Protein AF-A0A379AI68-F1 (afdb_monomer_lite)

Organism: Enterobacter agglomerans (NCBI:txid549)

Radius of gyration: 32.43 Å; chains: 1; bounding box: 63×78×102 Å

Structure (mmCIF, N/CA/C/O backbone):
data_AF-A0A379AI68-F1
#
_entry.id   AF-A0A379AI68-F1
#
loop_
_atom_site.group_PDB
_atom_site.id
_atom_site.type_symbol
_atom_site.label_atom_id
_atom_site.label_alt_id
_atom_site.label_comp_id
_atom_site.label_asym_id
_atom_site.label_entity_id
_atom_site.label_seq_id
_atom_site.pdbx_PDB_ins_code
_atom_site.Cartn_x
_atom_site.Cartn_y
_atom_site.Cartn_z
_atom_site.occupancy
_atom_site.B_iso_or_equiv
_atom_site.auth_seq_id
_atom_site.auth_comp_id
_atom_site.auth_asym_id
_atom_site.auth_atom_id
_atom_site.pdbx_PDB_model_num
ATOM 1 N N . MET A 1 1 ? -6.886 29.442 25.773 1.00 37.94 1 MET A N 1
ATOM 2 C CA . MET A 1 1 ? -5.699 30.270 26.036 1.00 37.94 1 MET A CA 1
ATOM 3 C C . MET A 1 1 ? -6.072 31.645 25.545 1.00 37.94 1 MET A C 1
ATOM 5 O O . MET A 1 1 ? -6.029 31.872 24.346 1.00 37.94 1 MET A O 1
ATOM 9 N N . ASP A 1 2 ? -6.575 32.481 26.448 1.00 44.62 2 ASP A N 1
ATOM 10 C CA . ASP A 1 2 ? -6.743 33.902 26.163 1.00 44.62 2 ASP A CA 1
ATOM 11 C C . ASP A 1 2 ? -5.379 34.533 26.400 1.00 44.62 2 ASP A C 1
ATOM 13 O O . ASP A 1 2 ? -4.976 34.723 27.548 1.00 44.62 2 ASP A O 1
ATOM 17 N N . SER A 1 3 ? -4.629 34.774 25.330 1.00 44.06 3 SER A N 1
ATOM 18 C CA . SER A 1 3 ? -3.432 35.597 25.413 1.00 44.06 3 SER A CA 1
ATOM 19 C C . SER A 1 3 ? -3.499 36.717 24.379 1.00 44.06 3 SER A C 1
ATOM 21 O O . SER A 1 3 ? -3.687 36.503 23.184 1.00 44.06 3 SER A O 1
ATOM 23 N N . SER A 1 4 ? -3.452 37.927 24.932 1.00 51.22 4 SER A N 1
ATOM 24 C CA . SER A 1 4 ? -3.144 39.232 24.340 1.00 51.22 4 SER A CA 1
ATOM 25 C C . SER A 1 4 ? -2.823 39.291 22.838 1.00 51.22 4 SER A C 1
ATOM 27 O O . SER A 1 4 ? -1.872 38.664 22.376 1.00 51.22 4 SER A O 1
ATOM 29 N N . ASP A 1 5 ? -3.587 40.134 22.131 1.00 56.75 5 ASP A N 1
ATOM 30 C CA . ASP A 1 5 ? -3.327 40.932 20.910 1.00 56.75 5 ASP A CA 1
ATOM 31 C C . ASP A 1 5 ? -2.208 40.563 19.903 1.00 56.75 5 ASP A C 1
ATOM 33 O O . ASP A 1 5 ? -1.683 41.422 19.200 1.00 56.75 5 ASP A O 1
ATOM 37 N N . GLY A 1 6 ? -1.882 39.281 19.728 1.00 58.28 6 GLY A N 1
ATOM 38 C CA . GLY A 1 6 ? -1.029 38.846 18.613 1.00 58.28 6 GLY A CA 1
ATOM 39 C C . GLY A 1 6 ? -0.449 37.436 18.700 1.00 58.28 6 GLY A C 1
ATOM 40 O O . GLY A 1 6 ? -0.041 36.888 17.671 1.00 58.28 6 GLY A O 1
ATOM 41 N N . GLU A 1 7 ? -0.440 36.805 19.880 1.00 68.56 7 GLU A N 1
ATOM 42 C CA . GLU A 1 7 ? 0.118 35.451 20.041 1.00 68.56 7 GLU A CA 1
ATOM 43 C C . GLU A 1 7 ? -0.659 34.397 19.237 1.00 68.56 7 GLU A C 1
ATOM 45 O O . GLU A 1 7 ? -0.054 33.547 18.582 1.00 68.56 7 GLU A O 1
ATOM 50 N N . GLY A 1 8 ? -1.993 34.494 19.199 1.00 69.31 8 GLY A N 1
ATOM 51 C CA . GLY A 1 8 ? -2.845 33.568 18.444 1.00 69.31 8 GLY A CA 1
ATOM 52 C C . GLY A 1 8 ? -2.594 33.604 16.933 1.00 69.31 8 GLY A C 1
ATOM 53 O O . GLY A 1 8 ? -2.521 32.559 16.284 1.00 69.31 8 GLY A O 1
ATOM 54 N N . ALA A 1 9 ? -2.392 34.796 16.364 1.00 77.75 9 ALA A N 1
ATOM 55 C CA . ALA A 1 9 ? -2.080 34.953 14.944 1.00 77.75 9 ALA A CA 1
ATOM 56 C C . ALA A 1 9 ? -0.656 34.479 14.612 1.00 77.75 9 ALA A C 1
ATOM 58 O O . ALA A 1 9 ? -0.431 33.889 13.556 1.00 77.75 9 ALA A O 1
ATOM 59 N N . ALA A 1 10 ? 0.320 34.705 15.497 1.00 79.50 10 ALA A N 1
ATOM 60 C CA . ALA A 1 10 ? 1.683 34.203 15.314 1.00 79.50 10 ALA A CA 1
ATOM 61 C C . ALA A 1 10 ? 1.741 32.666 15.362 1.00 79.50 10 ALA A C 1
ATOM 63 O O . ALA A 1 10 ? 2.333 32.049 14.475 1.00 79.50 10 ALA A O 1
ATOM 64 N N . ALA A 1 11 ? 1.067 32.048 16.335 1.00 78.56 11 ALA A N 1
ATOM 65 C CA . ALA A 1 11 ? 0.983 30.595 16.456 1.00 78.56 11 ALA A CA 1
ATOM 66 C C . ALA A 1 11 ? 0.284 29.956 15.246 1.00 78.56 11 ALA A C 1
ATOM 68 O O . ALA A 1 11 ? 0.761 28.955 14.712 1.00 78.56 11 ALA A O 1
ATOM 69 N N . LEU A 1 12 ? -0.810 30.558 14.760 1.00 79.00 12 LEU A N 1
ATOM 70 C CA . LEU A 1 12 ? -1.509 30.067 13.571 1.00 79.00 12 LEU A CA 1
ATOM 71 C C . LEU A 1 12 ? -0.636 30.167 12.312 1.00 79.00 12 LEU A C 1
ATOM 73 O O . LEU A 1 12 ? -0.599 29.224 11.525 1.00 79.00 12 LEU A O 1
ATOM 77 N N . ARG A 1 13 ? 0.114 31.263 12.139 1.00 85.81 13 ARG A N 1
ATOM 78 C CA . ARG A 1 13 ? 1.058 31.421 11.020 1.00 85.81 13 ARG A CA 1
ATOM 79 C C . ARG A 1 13 ? 2.181 30.393 11.054 1.00 85.81 13 ARG A C 1
ATOM 81 O O . ARG A 1 13 ? 2.470 29.789 10.026 1.00 85.81 13 ARG A O 1
ATOM 88 N N . GLN A 1 14 ? 2.768 30.155 12.228 1.00 81.12 14 GLN A N 1
ATOM 89 C CA . GLN A 1 14 ? 3.784 29.115 12.414 1.00 81.12 14 GLN A CA 1
ATOM 90 C C . GLN A 1 14 ? 3.236 27.721 12.119 1.00 81.12 14 GLN A C 1
ATOM 92 O O . GLN A 1 14 ? 3.917 26.911 11.506 1.00 81.12 14 GLN A O 1
ATOM 97 N N . LEU A 1 15 ? 2.002 27.431 12.528 1.00 78.69 15 LEU A N 1
ATOM 98 C CA . LEU A 1 15 ? 1.385 26.148 12.225 1.00 78.69 15 LEU A CA 1
ATOM 99 C C . LEU A 1 15 ? 1.163 26.002 10.718 1.00 78.69 15 LEU A C 1
ATOM 101 O O . LEU A 1 15 ? 1.578 25.004 10.143 1.00 78.69 15 LEU A O 1
ATOM 105 N N . LEU A 1 16 ? 0.561 26.996 10.060 1.00 77.75 16 LEU A N 1
ATOM 106 C CA . LEU A 1 16 ? 0.291 26.952 8.620 1.00 77.75 16 LEU A CA 1
ATOM 107 C C . LEU A 1 16 ? 1.574 26.872 7.781 1.00 77.75 16 LEU A C 1
ATOM 109 O O . LEU A 1 16 ? 1.587 26.185 6.760 1.00 77.75 16 LEU A O 1
ATOM 113 N N . SER A 1 17 ? 2.662 27.504 8.223 1.00 78.00 17 SER A N 1
ATOM 114 C CA . SER A 1 17 ? 3.952 27.465 7.529 1.00 78.00 17 SER A CA 1
ATOM 115 C C . SER A 1 17 ? 4.622 26.084 7.557 1.00 78.00 17 SER A C 1
ATOM 117 O O . SER A 1 17 ? 5.406 25.783 6.662 1.00 78.00 17 SER A O 1
ATOM 119 N N . LEU A 1 18 ? 4.265 25.211 8.510 1.00 76.19 18 LEU A N 1
ATOM 120 C CA . LEU A 1 18 ? 4.707 23.808 8.529 1.00 76.19 18 LEU A CA 1
ATOM 121 C C . LEU A 1 18 ? 4.035 22.952 7.445 1.00 76.19 18 LEU A C 1
ATOM 123 O O . LEU A 1 18 ? 4.587 21.926 7.050 1.00 76.19 18 LEU A O 1
ATOM 127 N N . TYR A 1 19 ? 2.845 23.348 6.984 1.00 61.91 19 TYR A N 1
ATOM 128 C CA . TYR A 1 19 ? 2.036 22.578 6.029 1.00 61.91 19 TYR A CA 1
ATOM 129 C C . TYR A 1 19 ? 1.996 23.192 4.628 1.00 61.91 19 TYR A C 1
ATOM 131 O O . TYR A 1 19 ? 1.579 22.528 3.678 1.00 61.91 19 TYR A O 1
ATOM 139 N N . ALA A 1 20 ? 2.416 24.445 4.484 1.00 68.38 20 ALA A N 1
ATOM 140 C CA . ALA A 1 20 ? 2.451 25.144 3.212 1.00 68.38 20 ALA A CA 1
ATOM 141 C C . ALA A 1 20 ? 3.822 25.025 2.533 1.00 68.38 20 ALA A C 1
ATOM 143 O O . ALA A 1 20 ? 4.868 25.121 3.171 1.00 68.38 20 ALA A O 1
ATOM 144 N N . ASN A 1 21 ? 3.824 24.882 1.205 1.00 66.94 21 ASN A N 1
ATOM 145 C CA . ASN A 1 21 ? 5.042 25.008 0.411 1.00 66.94 21 ASN A CA 1
ATOM 146 C C . ASN A 1 21 ? 5.442 26.490 0.323 1.00 66.94 21 ASN A C 1
ATOM 148 O O . ASN A 1 21 ? 5.037 27.198 -0.596 1.00 66.94 21 ASN A O 1
ATOM 152 N N . LEU A 1 22 ? 6.227 26.970 1.290 1.00 63.22 22 LEU A N 1
ATOM 153 C CA . LEU A 1 22 ? 6.641 28.379 1.396 1.00 63.22 22 LEU A CA 1
ATOM 154 C C . LEU A 1 22 ? 7.465 28.890 0.196 1.00 63.22 22 LEU A C 1
ATOM 156 O O . LEU A 1 22 ? 7.706 30.091 0.096 1.00 63.22 22 LEU A O 1
ATOM 160 N N . ALA A 1 23 ? 7.879 28.011 -0.726 1.00 54.78 23 ALA A N 1
ATOM 161 C CA . ALA A 1 23 ? 8.477 28.402 -2.003 1.00 54.78 23 ALA A CA 1
ATOM 162 C C . ALA A 1 23 ? 7.474 29.113 -2.939 1.00 54.78 23 ALA A C 1
ATOM 164 O O . ALA A 1 23 ? 7.878 29.823 -3.861 1.00 54.78 23 ALA A O 1
ATOM 165 N N . GLU A 1 24 ? 6.168 28.959 -2.702 1.00 71.69 24 GLU A N 1
ATOM 166 C CA . GLU A 1 24 ? 5.115 29.660 -3.431 1.00 71.69 24 GLU A CA 1
ATOM 167 C C . GLU A 1 24 ? 4.831 31.031 -2.798 1.00 71.69 24 GLU A C 1
ATOM 169 O O . GLU A 1 24 ? 4.115 31.165 -1.803 1.00 71.69 24 GLU A O 1
ATOM 174 N N . ALA A 1 25 ? 5.353 32.085 -3.432 1.00 73.50 25 ALA A N 1
ATOM 175 C CA . ALA A 1 25 ? 5.182 33.474 -2.999 1.00 73.50 25 ALA A CA 1
ATOM 176 C C . ALA A 1 25 ? 3.720 33.940 -2.762 1.00 73.50 25 ALA A C 1
ATOM 178 O O . ALA A 1 25 ? 3.530 34.855 -1.956 1.00 73.50 25 ALA A O 1
ATOM 179 N N . PRO A 1 26 ? 2.675 33.406 -3.434 1.00 74.94 26 PRO A N 1
ATOM 180 C CA . PRO A 1 26 ? 1.284 33.738 -3.110 1.00 74.94 26 PRO A CA 1
ATOM 181 C C . PRO A 1 26 ? 0.824 33.161 -1.765 1.00 74.94 26 PRO A C 1
ATOM 183 O O . PRO A 1 26 ? 0.124 33.835 -1.017 1.00 74.94 26 PRO A O 1
ATOM 186 N N . VAL A 1 27 ? 1.243 31.938 -1.435 1.00 73.06 27 VAL A N 1
ATOM 187 C CA . VAL A 1 27 ? 0.816 31.227 -0.220 1.00 73.06 27 VAL A CA 1
ATOM 188 C C . VAL A 1 27 ? 1.499 31.812 1.013 1.00 73.06 27 VAL A C 1
ATOM 190 O O . VAL A 1 27 ? 0.846 32.041 2.028 1.00 73.06 27 VAL A O 1
ATOM 193 N N . ALA A 1 28 ? 2.791 32.139 0.905 1.00 78.94 28 ALA A N 1
ATOM 194 C CA . ALA A 1 28 ? 3.516 32.830 1.970 1.00 78.94 28 ALA A CA 1
ATOM 195 C C . ALA A 1 28 ? 2.871 34.192 2.298 1.00 78.94 28 ALA A C 1
ATOM 197 O O . ALA A 1 28 ? 2.600 34.481 3.461 1.00 78.94 28 ALA A O 1
ATOM 198 N N . ARG A 1 29 ? 2.506 34.973 1.267 1.00 80.81 29 ARG A N 1
ATOM 199 C CA . ARG A 1 29 ? 1.797 36.254 1.436 1.00 80.81 29 ARG A CA 1
ATOM 200 C C . ARG A 1 29 ? 0.441 36.104 2.130 1.00 80.81 29 ARG A C 1
ATOM 202 O O . ARG A 1 29 ? 0.118 36.922 2.981 1.00 80.81 29 ARG A O 1
ATOM 209 N N . GLN A 1 30 ? -0.330 35.062 1.816 1.00 80.19 30 GLN A N 1
ATOM 210 C CA . GLN A 1 30 ? -1.624 34.801 2.462 1.00 80.19 30 GLN A CA 1
ATOM 211 C C . GLN A 1 30 ? -1.482 34.414 3.939 1.00 80.19 30 GLN A C 1
ATOM 213 O O . GLN A 1 30 ? -2.272 34.862 4.768 1.00 80.19 30 GLN A O 1
ATOM 218 N N . ILE A 1 31 ? -0.468 33.611 4.282 1.00 82.94 31 ILE A N 1
ATOM 219 C CA . ILE A 1 31 ? -0.172 33.248 5.676 1.00 82.94 31 ILE A CA 1
ATOM 220 C C . ILE A 1 31 ? 0.240 34.500 6.458 1.00 82.94 31 ILE A C 1
ATOM 222 O O . ILE A 1 31 ? -0.304 34.761 7.530 1.00 82.94 31 ILE A O 1
ATOM 226 N N . ASP A 1 32 ? 1.127 35.323 5.899 1.00 83.25 32 ASP A N 1
ATOM 227 C CA . ASP A 1 32 ? 1.552 36.580 6.525 1.00 83.25 32 ASP A CA 1
ATOM 228 C C . ASP A 1 32 ? 0.419 37.614 6.640 1.00 83.25 32 ASP A C 1
ATOM 230 O O . ASP A 1 32 ? 0.460 38.479 7.516 1.00 83.25 32 ASP A O 1
ATOM 234 N N . GLY A 1 33 ? -0.619 37.489 5.807 1.00 82.56 33 GLY A N 1
ATOM 235 C CA . GLY A 1 33 ? -1.826 38.311 5.823 1.00 82.56 33 GLY A CA 1
ATOM 236 C C . GLY A 1 33 ? -2.768 38.071 7.007 1.00 82.56 33 GLY A C 1
ATOM 237 O O . GLY A 1 33 ? -3.720 38.833 7.167 1.00 82.56 33 GLY A O 1
ATOM 238 N N . ILE A 1 34 ? -2.540 37.057 7.850 1.00 84.00 34 ILE A N 1
ATOM 239 C CA . ILE A 1 34 ? -3.348 36.818 9.058 1.00 84.00 34 ILE A CA 1
ATOM 240 C C . ILE A 1 34 ? -2.939 37.815 10.147 1.00 84.00 34 ILE A C 1
ATOM 242 O O . ILE A 1 34 ? -1.844 37.728 10.709 1.00 84.00 34 ILE A O 1
ATOM 246 N N . ARG A 1 35 ? -3.833 38.761 10.455 1.00 80.69 35 ARG A N 1
ATOM 247 C CA . ARG A 1 35 ? -3.586 39.849 11.410 1.00 80.69 35 ARG A CA 1
ATOM 248 C C . ARG A 1 35 ? -4.002 39.475 12.821 1.00 80.69 35 ARG A C 1
ATOM 250 O O . ARG A 1 35 ? -3.206 39.659 13.738 1.00 80.69 35 ARG A O 1
ATOM 257 N N . HIS A 1 36 ? -5.195 38.903 12.980 1.00 76.00 36 HIS A N 1
ATOM 258 C CA . HIS A 1 36 ? -5.707 38.512 14.291 1.00 76.00 36 HIS A CA 1
ATOM 259 C C . HIS A 1 36 ? -6.416 37.163 14.261 1.00 76.00 36 HIS A C 1
ATOM 261 O O . HIS A 1 36 ? -7.038 36.792 13.266 1.00 76.00 36 HIS A O 1
ATOM 267 N N . CYS A 1 37 ? -6.309 36.411 15.353 1.00 76.81 37 CYS A N 1
ATOM 268 C CA . CYS A 1 37 ? -6.983 35.128 15.526 1.00 76.81 37 CYS A CA 1
ATOM 269 C C . CYS A 1 37 ? -7.440 35.007 16.974 1.00 76.81 37 CYS A C 1
ATOM 271 O O . CYS A 1 37 ? -6.612 34.914 17.881 1.00 76.81 37 CYS A O 1
ATOM 273 N N . THR A 1 38 ? -8.754 34.999 17.184 1.00 68.38 38 THR A N 1
ATOM 274 C CA . THR A 1 38 ? -9.349 34.833 18.510 1.00 68.38 38 THR A CA 1
ATOM 275 C C . THR A 1 38 ? -10.188 33.567 18.553 1.00 68.38 38 THR A C 1
ATOM 277 O O . THR A 1 38 ? -10.980 33.286 17.652 1.00 68.38 38 THR A O 1
ATOM 280 N N . LEU A 1 39 ? -9.997 32.778 19.611 1.00 63.31 39 LEU A N 1
ATOM 281 C CA . LEU A 1 39 ? -10.786 31.585 19.887 1.00 63.31 39 LEU A CA 1
ATOM 282 C C . LEU A 1 39 ? -11.616 31.837 21.140 1.00 63.31 39 LEU A C 1
ATOM 284 O O . LEU A 1 39 ? -11.058 32.050 22.209 1.00 63.31 39 LEU A O 1
ATOM 288 N N . SER A 1 40 ? -12.940 31.768 21.033 1.00 59.69 40 SER A N 1
ATOM 289 C CA . SER A 1 40 ? -13.834 31.868 22.190 1.00 59.69 40 SER A CA 1
ATOM 290 C C . SER A 1 40 ? -14.703 30.623 22.311 1.00 59.69 40 SER A C 1
ATOM 292 O O . SER A 1 40 ? -15.191 30.079 21.319 1.00 59.69 40 SER A O 1
ATOM 294 N N . ALA A 1 41 ? -14.899 30.138 23.536 1.00 57.00 41 ALA A N 1
ATOM 295 C CA . ALA A 1 41 ? -15.842 29.057 23.785 1.00 57.00 41 ALA A CA 1
ATOM 296 C C . ALA A 1 41 ? -17.272 29.591 23.618 1.00 57.00 41 ALA A C 1
ATOM 298 O O . ALA A 1 41 ? -17.675 30.536 24.295 1.00 57.00 41 ALA A O 1
ATOM 299 N N . VAL A 1 42 ? -18.053 28.973 22.737 1.00 48.97 42 VAL A N 1
ATOM 300 C CA . VAL A 1 42 ? -19.445 29.344 22.485 1.00 48.97 42 VAL A CA 1
ATOM 301 C C . VAL A 1 42 ? -20.349 28.200 22.900 1.00 48.97 42 VAL A C 1
ATOM 303 O O . VAL A 1 42 ? -20.262 27.093 22.378 1.00 48.97 42 VAL A O 1
ATOM 306 N N . ASN A 1 43 ? -21.266 28.493 23.817 1.00 53.69 43 ASN A N 1
ATOM 307 C CA . ASN A 1 43 ? -22.329 27.578 24.204 1.00 53.69 43 ASN A CA 1
ATOM 308 C C . ASN A 1 43 ? -23.637 28.109 23.619 1.00 53.69 43 ASN A C 1
ATOM 310 O O . ASN A 1 43 ? -24.109 29.165 24.038 1.00 53.69 43 ASN A O 1
ATOM 314 N N . ARG A 1 44 ? -24.223 27.411 22.645 1.00 43.75 44 ARG A N 1
ATOM 315 C CA . ARG A 1 44 ? -25.472 27.840 22.004 1.00 43.75 44 ARG A CA 1
ATOM 316 C C . ARG A 1 44 ? -26.515 26.736 22.091 1.00 43.75 44 ARG A C 1
ATOM 318 O O . ARG A 1 44 ? -26.219 25.563 21.884 1.00 43.75 44 ARG A O 1
ATOM 325 N N . ARG A 1 45 ? -27.753 27.118 22.398 1.00 47.06 45 ARG A N 1
ATOM 326 C CA . ARG A 1 45 ? -28.897 26.210 22.298 1.00 47.06 45 ARG A CA 1
ATOM 327 C C . ARG A 1 45 ? -29.080 25.809 20.835 1.00 47.06 45 ARG A C 1
ATOM 329 O O . ARG A 1 45 ? -29.115 26.680 19.966 1.00 47.06 45 ARG A O 1
ATOM 336 N N . VAL A 1 46 ? -29.189 24.512 20.578 1.00 56.91 46 VAL A N 1
ATOM 337 C CA . VAL A 1 46 ? -29.383 23.991 19.221 1.00 56.91 46 VAL A CA 1
ATOM 338 C C . VAL A 1 46 ? -30.846 24.220 18.821 1.00 56.91 46 VAL A C 1
ATOM 340 O O . VAL A 1 46 ? -31.733 23.829 19.584 1.00 56.91 46 VAL A O 1
ATOM 343 N N . PRO A 1 47 ? -31.133 24.885 17.685 1.00 45.09 47 PRO A N 1
ATOM 344 C CA . PRO A 1 47 ? -32.494 25.208 17.265 1.00 45.09 47 PRO A CA 1
ATOM 345 C C . PRO A 1 47 ? -33.152 24.015 16.552 1.00 45.09 47 PRO A C 1
ATOM 347 O O . PRO A 1 47 ? -33.643 24.146 15.437 1.00 45.09 47 PRO A O 1
ATOM 350 N N . GLU A 1 48 ? -33.153 22.847 17.193 1.00 55.12 48 GLU A N 1
ATOM 351 C CA . GLU A 1 48 ? -33.875 21.663 16.722 1.00 55.12 48 GLU A CA 1
ATOM 352 C C . GLU A 1 48 ? -35.053 21.343 17.658 1.00 55.12 48 GLU A C 1
ATOM 354 O O . GLU A 1 48 ? -34.950 21.542 18.875 1.00 55.12 48 GLU A O 1
ATOM 359 N N . PRO A 1 49 ? -36.194 20.868 17.127 1.00 35.09 49 PRO A N 1
ATOM 360 C CA . PRO A 1 49 ? -37.313 20.437 17.953 1.00 35.09 49 PRO A CA 1
ATOM 361 C C . PRO A 1 49 ? -36.951 19.156 18.724 1.00 35.09 49 PRO A C 1
ATOM 363 O O . PRO A 1 49 ? -36.702 18.108 18.137 1.00 35.09 49 PRO A O 1
ATOM 366 N N . GLY A 1 50 ? -36.926 19.244 20.057 1.00 53.78 50 GLY A N 1
ATOM 367 C CA . GLY A 1 50 ? -36.532 18.155 20.953 1.00 53.78 50 GLY A CA 1
ATOM 368 C C . GLY A 1 50 ? -36.269 18.638 22.388 1.00 53.78 50 GLY A C 1
ATOM 369 O O . GLY A 1 50 ? -36.537 19.804 22.701 1.00 53.78 50 GLY A O 1
ATOM 370 N N . PRO A 1 51 ? -35.764 17.772 23.290 1.00 47.16 51 PRO A N 1
ATOM 371 C CA . PRO A 1 51 ? -35.322 18.194 24.622 1.00 47.16 51 PRO A CA 1
ATOM 372 C C . PRO A 1 51 ? -34.267 19.310 24.520 1.00 47.16 51 PRO A C 1
ATOM 374 O O . PRO A 1 51 ? -33.537 19.389 23.538 1.00 47.16 51 PRO A O 1
ATOM 377 N N . VAL A 1 52 ? -34.190 20.205 25.513 1.00 46.44 52 VAL A N 1
ATOM 378 C CA . VAL A 1 52 ? -33.282 21.368 25.457 1.00 46.44 52 VAL A CA 1
ATOM 379 C C . VAL A 1 52 ? -31.822 20.899 25.465 1.00 46.44 52 VAL A C 1
ATOM 381 O O . VAL A 1 52 ? -31.289 20.537 26.512 1.00 46.44 52 VAL A O 1
ATOM 384 N N . VAL A 1 53 ? -31.173 20.931 24.298 1.00 42.91 53 VAL A N 1
ATOM 385 C CA . VAL A 1 53 ? -29.753 20.594 24.121 1.00 42.91 53 VAL A CA 1
ATOM 386 C C . VAL A 1 53 ? -28.928 21.869 23.922 1.00 42.91 53 VAL A C 1
ATOM 388 O O . VAL A 1 53 ? -29.260 22.737 23.108 1.00 42.91 53 VAL A O 1
ATOM 391 N N . PHE A 1 54 ? -27.828 21.975 24.666 1.00 47.81 54 PHE A N 1
ATOM 392 C CA . PHE A 1 54 ? -26.823 23.023 24.505 1.00 47.81 54 PHE A CA 1
ATOM 393 C C . PHE A 1 54 ? -25.608 22.446 23.774 1.00 47.81 54 PHE A C 1
ATOM 395 O O . PHE A 1 54 ? -24.981 21.511 24.265 1.00 47.81 54 PHE A O 1
ATOM 402 N N . ALA A 1 55 ? -25.264 23.008 22.616 1.00 45.56 55 ALA A N 1
ATOM 403 C CA . ALA A 1 55 ? -24.014 22.708 21.933 1.00 45.56 55 ALA A CA 1
ATOM 404 C C . ALA A 1 55 ? -22.896 23.564 22.528 1.00 45.56 55 ALA A C 1
ATOM 406 O O . ALA A 1 55 ? -23.054 24.777 22.679 1.00 45.56 55 ALA A O 1
ATOM 407 N N . ARG A 1 56 ? -21.767 22.929 22.846 1.00 51.44 56 ARG A N 1
ATOM 408 C CA . ARG A 1 56 ? -20.506 23.613 23.134 1.00 51.44 56 ARG A CA 1
ATOM 409 C C . ARG A 1 56 ? -19.644 23.562 21.881 1.00 51.44 56 ARG A C 1
ATOM 411 O O . ARG A 1 56 ? -19.442 22.489 21.323 1.00 51.44 56 ARG A O 1
ATOM 418 N N . GLY A 1 57 ? -19.145 24.706 21.450 1.00 59.47 57 GLY A N 1
ATOM 419 C CA . GLY A 1 57 ? -18.239 24.839 20.321 1.00 59.47 57 GLY A CA 1
ATOM 420 C C . GLY A 1 57 ? -17.159 25.864 20.620 1.00 59.47 57 GLY A C 1
ATOM 421 O O . GLY A 1 57 ? -17.177 26.538 21.650 1.00 59.47 57 GLY A O 1
ATOM 422 N N . VAL A 1 58 ? -16.212 25.986 19.702 1.00 62.06 58 VAL A N 1
ATOM 423 C CA . VAL A 1 58 ? -15.205 27.042 19.730 1.00 62.06 58 VAL A CA 1
ATOM 424 C C . VAL A 1 58 ? -15.444 27.905 18.502 1.00 62.06 58 VAL A C 1
ATOM 426 O O . VAL A 1 58 ? -15.441 27.399 17.383 1.00 62.06 58 VAL A O 1
ATOM 429 N N . SER A 1 59 ? -15.709 29.191 18.712 1.00 58.41 59 SER A N 1
ATOM 430 C CA . SER A 1 59 ? -15.763 30.175 17.637 1.00 58.41 59 SER A CA 1
ATOM 431 C C . SER A 1 59 ? -14.355 30.664 17.368 1.00 58.41 59 SER A C 1
ATOM 433 O O . SER A 1 59 ? -13.678 31.109 18.294 1.00 58.41 59 SER A O 1
ATOM 435 N N . ILE A 1 60 ? -13.938 30.586 16.110 1.00 68.06 60 ILE A N 1
ATOM 436 C CA . ILE A 1 60 ? -12.660 31.109 15.640 1.00 68.06 60 ILE A CA 1
ATOM 437 C C . ILE A 1 60 ? -12.970 32.337 14.794 1.00 68.06 60 ILE A C 1
ATOM 439 O O . ILE A 1 60 ? -13.618 32.218 13.755 1.00 68.06 60 ILE A O 1
ATOM 443 N N . THR A 1 61 ? -12.520 33.502 15.240 1.00 69.25 61 THR A N 1
ATOM 444 C CA . THR A 1 61 ? -12.627 34.747 14.480 1.00 69.25 61 THR A CA 1
ATOM 445 C C . THR A 1 61 ? -11.247 35.093 13.946 1.00 69.25 61 THR A C 1
ATOM 447 O O . THR A 1 61 ? -10.294 35.216 14.716 1.00 69.25 61 THR A O 1
ATOM 450 N N . LEU A 1 62 ? -11.146 35.227 12.624 1.00 71.25 62 LEU A N 1
ATOM 451 C CA . LEU A 1 62 ? -9.916 35.584 11.925 1.00 71.25 62 LEU A CA 1
ATOM 452 C C . LEU A 1 62 ? -10.073 36.965 11.298 1.00 71.25 62 LEU A C 1
ATOM 454 O O . LEU A 1 62 ? -11.019 37.197 10.548 1.00 71.25 62 LEU A O 1
ATOM 458 N N . GLU A 1 63 ? -9.116 37.844 11.561 1.00 73.19 63 GLU A N 1
ATOM 459 C CA . GLU A 1 63 ? -8.956 39.100 10.836 1.00 73.19 63 GLU A CA 1
ATOM 460 C C . GLU A 1 63 ? -7.781 38.958 9.876 1.00 73.19 63 GLU A C 1
ATOM 462 O O . GLU A 1 63 ? -6.671 38.586 10.270 1.00 73.19 63 GLU A O 1
ATOM 467 N N . VAL A 1 64 ? -8.035 39.232 8.600 1.00 79.00 64 VAL A N 1
ATOM 468 C CA . VAL A 1 64 ? -7.062 39.074 7.520 1.00 79.00 64 VAL A CA 1
ATOM 469 C C . VAL A 1 64 ? -6.926 40.372 6.737 1.00 79.00 64 VAL A C 1
ATOM 471 O O . VAL A 1 64 ? -7.894 41.105 6.551 1.00 79.00 64 VAL A O 1
ATOM 474 N N . ASP A 1 65 ? -5.713 40.650 6.276 1.00 78.69 65 ASP A N 1
ATOM 475 C CA . ASP A 1 65 ? -5.417 41.776 5.398 1.00 78.69 65 ASP A CA 1
ATOM 476 C C . ASP A 1 65 ? -5.847 41.452 3.968 1.00 78.69 65 ASP A C 1
ATOM 478 O O . ASP A 1 65 ? -5.211 40.654 3.285 1.00 78.69 65 ASP A O 1
ATOM 482 N N . GLU A 1 66 ? -6.920 42.079 3.498 1.00 70.06 66 GLU A N 1
ATOM 483 C CA . GLU A 1 66 ? -7.506 41.811 2.184 1.00 70.06 66 GLU A CA 1
ATOM 484 C C . GLU A 1 66 ? -6.515 42.009 1.019 1.00 70.06 66 GLU A C 1
ATOM 486 O O . GLU A 1 66 ? -6.583 41.287 0.022 1.00 70.06 66 GLU A O 1
ATOM 491 N N . GLN A 1 67 ? -5.527 42.903 1.154 1.00 75.69 67 GLN A N 1
ATOM 492 C CA . GLN A 1 67 ? -4.516 43.126 0.112 1.00 75.69 67 GLN A CA 1
ATOM 493 C C . GLN A 1 67 ? -3.571 41.928 -0.047 1.00 75.69 67 GLN A C 1
ATOM 495 O O . GLN A 1 67 ? -3.156 41.604 -1.167 1.00 75.69 67 GLN A O 1
ATOM 500 N N . ALA A 1 68 ? -3.281 41.224 1.052 1.00 71.56 68 ALA A N 1
ATOM 501 C CA . ALA A 1 68 ? -2.476 40.002 1.058 1.00 71.56 68 ALA A CA 1
ATOM 502 C C . ALA A 1 68 ? -3.180 38.821 0.359 1.00 71.56 68 ALA A C 1
ATOM 504 O O . ALA A 1 68 ? -2.533 37.847 -0.027 1.00 71.56 68 ALA A O 1
ATOM 505 N N . PHE A 1 69 ? -4.493 38.943 0.144 1.00 65.50 69 PHE A N 1
ATOM 506 C CA . PHE A 1 69 ? -5.347 37.993 -0.567 1.00 65.50 69 PHE A CA 1
ATOM 507 C C . PHE A 1 69 ? -5.722 38.482 -1.982 1.00 65.50 69 PHE A C 1
ATOM 509 O O . PHE A 1 69 ? -6.568 37.891 -2.649 1.00 65.50 69 PHE A O 1
ATOM 516 N N . SER A 1 70 ? -5.077 39.531 -2.504 1.00 57.25 70 SER A N 1
ATOM 517 C CA . SER A 1 70 ? -5.325 40.000 -3.875 1.00 57.25 70 SER A CA 1
ATOM 518 C C . SER A 1 70 ? -5.091 38.880 -4.911 1.00 57.25 70 SER A C 1
ATOM 520 O O . SER A 1 70 ? -3.998 38.331 -5.040 1.00 57.25 70 SER A O 1
ATOM 522 N N . GLY A 1 71 ? -6.156 38.499 -5.631 1.00 58.81 71 GLY A N 1
ATOM 523 C CA . GLY A 1 71 ? -6.173 37.375 -6.585 1.00 58.81 71 GLY A CA 1
ATOM 524 C C . GLY A 1 71 ? -6.871 36.092 -6.097 1.00 58.81 71 GLY A C 1
ATOM 525 O O . GLY A 1 71 ? -7.157 35.224 -6.917 1.00 58.81 71 GLY A O 1
ATOM 526 N N . ALA A 1 72 ? -7.210 35.973 -4.807 1.00 57.03 72 ALA A N 1
ATOM 527 C CA . ALA A 1 72 ? -8.028 34.889 -4.253 1.00 57.03 72 ALA A CA 1
ATOM 528 C C . ALA A 1 72 ? -8.875 35.409 -3.078 1.00 57.03 72 ALA A C 1
ATOM 530 O O . ALA A 1 72 ? -8.332 35.893 -2.098 1.00 57.03 72 ALA A O 1
ATOM 531 N N . SER A 1 73 ? -10.206 35.309 -3.142 1.00 51.56 73 SER A N 1
ATOM 532 C CA . SER A 1 73 ? -11.079 35.912 -2.119 1.00 51.56 73 SER A CA 1
ATOM 533 C C . SER A 1 73 ? -10.749 35.426 -0.688 1.00 51.56 73 SER A C 1
ATOM 535 O O . SER A 1 73 ? -10.679 34.209 -0.479 1.00 51.56 73 SER A O 1
ATOM 537 N N . PRO A 1 74 ? -10.658 36.323 0.321 1.00 53.38 74 PRO A N 1
ATOM 538 C CA . PRO A 1 74 ? -10.585 35.950 1.743 1.00 53.38 74 PRO A CA 1
ATOM 539 C C . PRO A 1 74 ? -11.705 34.989 2.166 1.00 53.38 74 PRO A C 1
ATOM 541 O O . PRO A 1 74 ? -11.547 34.143 3.047 1.00 53.38 74 PRO A O 1
ATOM 544 N N . TRP A 1 75 ? -12.840 35.074 1.472 1.00 49.34 75 TRP A N 1
ATOM 545 C CA . TRP A 1 75 ? -14.008 34.235 1.684 1.00 49.34 75 TRP A CA 1
ATOM 546 C C . TRP 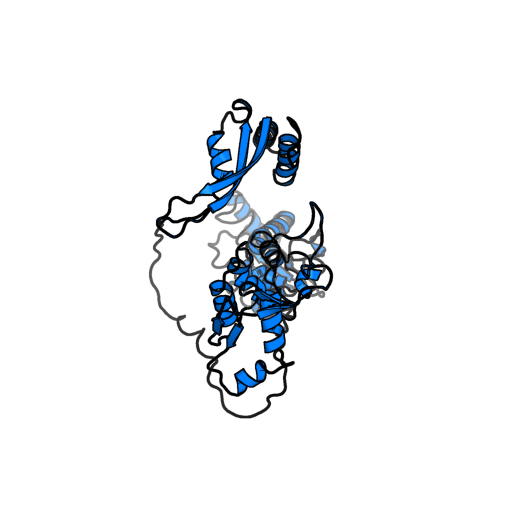A 1 75 ? -13.750 32.757 1.329 1.00 49.34 75 TRP A C 1
ATOM 548 O O . TRP A 1 75 ? -14.219 31.865 2.032 1.00 49.34 75 TRP A O 1
ATOM 558 N N . LEU A 1 76 ? -12.935 32.472 0.304 1.00 50.59 76 LEU A N 1
ATOM 559 C CA . LEU A 1 76 ? -12.533 31.108 -0.088 1.00 50.59 76 LEU A CA 1
ATOM 560 C C . LEU A 1 76 ? -11.581 30.455 0.930 1.00 50.59 76 LEU A C 1
ATOM 562 O O . LEU A 1 76 ? -11.627 29.236 1.117 1.00 50.59 76 LEU A O 1
ATOM 566 N N . PHE A 1 77 ? -10.758 31.250 1.623 1.00 48.19 77 PHE A N 1
ATOM 567 C CA . PHE A 1 77 ? -9.924 30.781 2.737 1.00 48.19 77 PHE A CA 1
ATOM 568 C C . PHE A 1 77 ? -10.793 30.362 3.934 1.00 48.19 77 PHE A C 1
ATOM 570 O O . PHE A 1 77 ? -10.633 29.259 4.461 1.00 48.19 77 PHE A O 1
ATOM 577 N N . GLY A 1 78 ? -11.797 31.178 4.282 1.00 44.91 78 GLY A N 1
ATOM 578 C CA . GLY A 1 78 ? -12.800 30.840 5.299 1.00 44.91 78 GLY A CA 1
ATOM 579 C C . GLY A 1 78 ? -13.643 29.610 4.939 1.00 44.91 78 GLY A C 1
ATOM 580 O O . GLY A 1 78 ? -13.913 28.772 5.799 1.00 44.91 78 GLY A O 1
ATOM 581 N N . GLN A 1 79 ? -13.998 29.435 3.662 1.00 42.66 79 GLN A N 1
ATOM 582 C CA . GLN A 1 79 ? -14.779 28.283 3.202 1.00 42.66 79 GLN A CA 1
ATOM 583 C C . GLN A 1 79 ? -13.991 26.963 3.275 1.00 42.66 79 GLN A C 1
ATOM 585 O O . GLN A 1 79 ? -14.551 25.942 3.663 1.00 42.66 79 GLN A O 1
ATOM 590 N N . ARG A 1 80 ? -12.683 26.968 2.971 1.00 42.59 80 ARG A N 1
ATOM 591 C CA . ARG A 1 80 ? -11.818 25.779 3.118 1.00 42.59 80 ARG A CA 1
ATOM 592 C C . ARG A 1 80 ? -11.551 25.409 4.577 1.00 42.59 80 ARG A C 1
ATOM 594 O O . ARG A 1 80 ? -11.440 24.224 4.874 1.00 42.59 80 ARG A O 1
ATOM 601 N N . ALA A 1 81 ? -11.501 26.390 5.477 1.00 42.06 81 ALA A N 1
ATOM 602 C CA . ALA A 1 81 ? -11.426 26.145 6.917 1.00 42.06 81 ALA A CA 1
ATOM 603 C C . ALA A 1 81 ? -12.770 25.659 7.510 1.00 42.06 81 ALA A C 1
ATOM 605 O O . ALA A 1 81 ? -12.775 24.888 8.466 1.00 42.06 81 ALA A O 1
ATOM 606 N N . GLY A 1 82 ? -13.907 26.070 6.929 1.00 32.97 82 GLY A N 1
ATOM 607 C CA . GLY A 1 82 ? -15.263 25.713 7.374 1.00 32.97 82 GLY A CA 1
ATOM 608 C C . GLY A 1 82 ? -15.884 24.452 6.745 1.00 32.97 82 GLY A C 1
ATOM 609 O O . GLY A 1 82 ? -16.867 23.939 7.273 1.00 32.97 82 GLY A O 1
ATOM 610 N N . ALA A 1 83 ? -15.333 23.908 5.655 1.00 32.72 83 ALA A N 1
ATOM 611 C CA . ALA A 1 83 ? -15.923 22.789 4.897 1.00 32.72 83 ALA A CA 1
ATOM 612 C C . ALA A 1 83 ? -15.773 21.384 5.536 1.00 32.72 83 ALA A C 1
ATOM 614 O O . ALA A 1 83 ? -16.073 20.377 4.897 1.00 32.72 83 ALA A O 1
ATOM 615 N N . GLY A 1 84 ? -15.343 21.284 6.798 1.00 31.67 84 GLY A N 1
ATOM 616 C CA . GLY A 1 84 ? -15.195 20.015 7.530 1.00 31.67 84 GLY A CA 1
ATOM 617 C C . GLY A 1 84 ? -16.480 19.430 8.146 1.00 31.67 84 GLY A C 1
ATOM 618 O O . GLY A 1 84 ? -16.408 18.399 8.810 1.00 31.67 84 GLY A O 1
ATOM 619 N N . LEU A 1 85 ? -17.649 20.055 7.950 1.00 28.77 85 LEU A N 1
ATOM 620 C CA . LEU A 1 85 ? -18.940 19.670 8.552 1.00 28.77 85 LEU A CA 1
ATOM 621 C C . LEU A 1 85 ? -20.045 19.437 7.472 1.00 28.77 85 LEU A C 1
ATOM 623 O O . LEU A 1 85 ? -20.902 20.286 7.287 1.00 28.77 85 LEU A O 1
ATOM 627 N N . TRP A 1 86 ? -19.940 18.304 6.740 1.00 24.55 86 TRP A N 1
ATOM 628 C CA . TRP A 1 86 ? -20.925 17.360 6.094 1.00 24.55 86 TRP A CA 1
ATOM 629 C C . TRP A 1 86 ? -22.366 17.798 5.627 1.00 24.55 86 TRP A C 1
ATOM 631 O O . TRP A 1 86 ? -22.982 18.575 6.347 1.00 24.55 86 TRP A O 1
ATOM 641 N N . PRO A 1 87 ? -23.100 17.077 4.711 1.00 40.47 87 PRO A N 1
ATOM 642 C CA . PRO A 1 87 ? -22.968 16.649 3.280 1.00 40.47 87 PRO A CA 1
ATOM 643 C C . PRO A 1 87 ? -24.227 17.125 2.441 1.00 40.47 87 PRO A C 1
ATOM 645 O O . PRO A 1 87 ? -24.841 18.103 2.857 1.00 40.47 87 PRO A O 1
ATOM 648 N N . PRO A 1 88 ? -24.803 16.430 1.412 1.00 41.97 88 PRO A N 1
ATOM 649 C CA . PRO A 1 88 ? -24.304 15.621 0.283 1.00 41.97 88 PRO A CA 1
ATOM 650 C C . PRO A 1 88 ? -24.725 16.217 -1.092 1.00 41.97 88 PRO A C 1
ATOM 652 O O . PRO A 1 88 ? -25.763 16.852 -1.206 1.00 41.97 88 PRO A O 1
ATOM 655 N N . CYS A 1 89 ? -24.002 15.936 -2.175 1.00 22.17 89 CYS A N 1
ATOM 656 C CA . CYS A 1 89 ? -24.514 15.928 -3.561 1.00 22.17 89 CYS A CA 1
ATOM 657 C C . CYS A 1 89 ? -23.474 15.152 -4.386 1.00 22.17 89 CYS A C 1
ATOM 659 O O . CYS A 1 89 ? -22.280 15.344 -4.202 1.00 22.17 89 CYS A O 1
ATOM 661 N N . GLY A 1 90 ? -23.819 14.171 -5.211 1.00 22.88 90 GLY A N 1
ATOM 662 C CA . GLY A 1 90 ? -24.885 14.226 -6.199 1.00 22.88 90 GLY A CA 1
ATOM 663 C C . GLY A 1 90 ? -24.198 14.214 -7.563 1.00 22.88 90 GLY A C 1
ATOM 664 O O . GLY A 1 90 ? -23.614 15.209 -7.966 1.00 22.88 90 GLY A O 1
ATOM 665 N N . ALA A 1 91 ? -24.197 13.030 -8.172 1.00 23.81 91 ALA A N 1
ATOM 666 C CA . ALA A 1 91 ? -23.789 12.676 -9.528 1.00 23.81 91 ALA A CA 1
ATOM 667 C C . ALA A 1 91 ? -23.467 13.820 -10.508 1.00 23.81 91 ALA A C 1
ATOM 669 O O . ALA A 1 91 ? -24.344 14.611 -10.840 1.00 23.81 91 ALA A O 1
ATOM 670 N N . GLN A 1 92 ? -22.289 13.747 -11.136 1.00 23.03 92 GLN A N 1
ATOM 671 C CA . GLN A 1 92 ? -22.167 13.999 -12.572 1.00 23.03 92 GLN A CA 1
ATOM 672 C C . GLN A 1 92 ? -21.307 12.903 -13.203 1.00 23.03 92 GLN A C 1
ATOM 674 O O . GLN A 1 92 ? -20.143 12.700 -12.868 1.00 23.03 92 GLN A O 1
ATOM 679 N N . GLN A 1 93 ? -21.974 12.135 -14.058 1.00 21.73 93 GLN A N 1
ATOM 680 C CA . GLN A 1 93 ? -21.436 11.085 -14.904 1.00 21.73 93 GLN A CA 1
ATOM 681 C C . GLN A 1 93 ? -20.630 11.713 -16.045 1.00 21.73 93 GLN A C 1
ATOM 683 O O . GLN A 1 93 ? -21.056 12.715 -16.611 1.00 21.73 93 GLN A O 1
ATOM 688 N N . PHE A 1 94 ? -19.552 11.053 -16.465 1.00 20.52 94 PHE A N 1
ATOM 689 C CA . PHE A 1 94 ? -19.095 11.125 -17.850 1.00 20.52 94 PHE A CA 1
ATOM 690 C C . PHE A 1 94 ? -19.067 9.712 -18.433 1.00 20.52 94 PHE A C 1
ATOM 692 O O . PHE A 1 94 ? -18.429 8.807 -17.898 1.00 20.52 94 PHE A O 1
ATOM 699 N N . HIS A 1 95 ? -19.847 9.533 -19.500 1.00 20.53 95 HIS A N 1
ATOM 700 C CA . HIS A 1 95 ? -19.879 8.353 -20.354 1.00 20.53 95 HIS A CA 1
ATOM 701 C C . HIS A 1 95 ? -18.638 8.308 -21.249 1.00 20.53 95 HIS A C 1
ATOM 703 O O . HIS A 1 95 ? -18.292 9.298 -21.887 1.00 20.53 95 HIS A O 1
ATOM 709 N N . GLY A 1 96 ? -18.044 7.123 -21.356 1.00 21.48 96 GLY A N 1
ATOM 710 C CA . GLY A 1 96 ? -17.127 6.743 -22.423 1.00 21.48 96 GLY A CA 1
ATOM 711 C C . GLY A 1 96 ? -17.443 5.307 -22.821 1.00 21.48 96 GLY A C 1
ATOM 712 O O . GLY A 1 96 ? -17.138 4.376 -22.082 1.00 21.48 96 GLY A O 1
ATOM 713 N N . VAL A 1 97 ? -18.140 5.156 -23.944 1.00 21.45 97 VAL A N 1
ATOM 714 C CA . VAL A 1 97 ? -18.569 3.886 -24.539 1.00 21.45 97 VAL A CA 1
ATOM 715 C C . VAL A 1 97 ? -17.375 3.242 -25.248 1.00 21.45 97 VAL A C 1
ATOM 717 O O . VAL A 1 97 ? -16.735 3.893 -26.067 1.00 21.45 97 VAL A O 1
ATOM 720 N N . HIS A 1 98 ? -17.112 1.960 -24.992 1.00 22.62 98 HIS A N 1
ATOM 721 C CA . HIS A 1 98 ? -16.418 1.080 -25.937 1.00 22.62 98 HIS A CA 1
ATOM 722 C C . HIS A 1 98 ? -17.150 -0.272 -25.995 1.00 22.62 98 HIS A C 1
ATOM 724 O O . HIS A 1 98 ? -17.745 -0.678 -24.993 1.00 22.62 98 HIS A O 1
ATOM 730 N N . PRO A 1 99 ? -17.185 -0.919 -27.174 1.00 23.78 99 PRO A N 1
ATOM 731 C CA . PRO A 1 99 ? -18.186 -1.910 -27.517 1.00 23.78 99 PRO A CA 1
ATOM 732 C C . PRO A 1 99 ? -17.880 -3.293 -26.942 1.00 23.78 99 PRO A C 1
ATOM 734 O O . PRO A 1 99 ? -16.750 -3.647 -26.612 1.00 23.78 99 PRO A O 1
ATOM 737 N N . GLU A 1 100 ? -18.970 -4.038 -26.844 1.00 22.91 100 GLU A N 1
ATOM 738 C CA . GLU A 1 100 ? -19.146 -5.390 -26.342 1.00 22.91 100 GLU A CA 1
ATOM 739 C C . GLU A 1 100 ? -18.133 -6.419 -26.859 1.00 22.91 100 GLU A C 1
ATOM 741 O O . GLU A 1 100 ? -17.894 -6.497 -28.062 1.00 22.91 100 GLU A O 1
ATOM 746 N N . GLN A 1 101 ? -17.650 -7.281 -25.949 1.00 25.83 101 GLN A N 1
ATOM 747 C CA . GLN A 1 101 ? -17.593 -8.749 -26.099 1.00 25.83 101 GLN A CA 1
ATOM 748 C C . GLN A 1 101 ? -17.084 -9.429 -24.800 1.00 25.83 101 GLN A C 1
ATOM 750 O O . GLN A 1 101 ? -16.527 -8.752 -23.937 1.00 25.83 101 GLN A O 1
ATOM 755 N N . PRO A 1 102 ? -17.401 -10.716 -24.542 1.00 27.02 102 PRO A N 1
ATOM 756 C CA . PRO A 1 102 ? -18.480 -11.068 -23.629 1.00 27.02 102 PRO A CA 1
ATOM 757 C C . PRO A 1 102 ? -18.039 -11.596 -22.255 1.00 27.02 102 PRO A C 1
ATOM 759 O O . PRO A 1 102 ? -16.902 -11.983 -21.998 1.00 27.02 102 PRO A O 1
ATOM 762 N N . ALA A 1 103 ? -19.038 -11.613 -21.374 1.00 31.38 103 ALA A N 1
ATOM 763 C CA . ALA A 1 103 ? -19.065 -12.125 -20.015 1.00 31.38 103 ALA A CA 1
ATOM 764 C C . ALA A 1 103 ? -18.347 -13.474 -19.810 1.00 31.38 103 ALA A C 1
ATOM 766 O O . ALA A 1 103 ? -18.853 -14.521 -20.202 1.00 31.38 103 ALA A O 1
ATOM 767 N N . ALA A 1 104 ? -17.226 -13.452 -19.083 1.00 25.84 104 ALA A N 1
ATOM 768 C CA . ALA A 1 104 ? -16.614 -14.658 -18.521 1.00 25.84 104 ALA A CA 1
ATOM 769 C C . ALA A 1 104 ? -15.787 -14.395 -17.245 1.00 25.84 104 ALA A C 1
ATOM 771 O O . ALA A 1 104 ? -14.767 -15.034 -17.046 1.00 25.84 104 ALA A O 1
ATOM 772 N N . TRP A 1 105 ? -16.183 -13.459 -16.368 1.00 25.38 105 TRP A N 1
ATOM 773 C CA . TRP A 1 105 ? -15.490 -13.259 -15.072 1.00 25.38 105 TRP A CA 1
ATOM 774 C C . TRP A 1 105 ? -16.429 -12.946 -13.894 1.00 25.38 105 TRP A C 1
ATOM 776 O O . TRP A 1 105 ? -16.038 -12.325 -12.908 1.00 25.38 105 TRP A O 1
ATOM 786 N N . ARG A 1 106 ? -17.679 -13.425 -13.950 1.00 27.30 106 ARG A N 1
ATOM 787 C CA . ARG A 1 106 ? -18.614 -13.434 -12.808 1.00 27.30 106 ARG A CA 1
ATOM 788 C C . ARG A 1 106 ? -18.767 -14.841 -12.221 1.00 27.30 106 ARG A C 1
ATOM 790 O O . ARG A 1 106 ? -19.866 -15.362 -12.128 1.00 27.30 106 ARG A O 1
ATOM 797 N N . SER A 1 107 ? -17.656 -15.441 -11.805 1.00 28.92 107 SER A N 1
ATOM 798 C CA . SER A 1 107 ? -17.643 -16.599 -10.896 1.00 28.92 107 SER A CA 1
ATOM 799 C C . SER A 1 107 ? -16.210 -16.872 -10.434 1.00 28.92 107 SER A C 1
ATOM 801 O O . SER A 1 107 ? -15.547 -17.777 -10.926 1.00 28.92 107 SER A O 1
ATOM 803 N N . GLY A 1 108 ? -15.698 -16.045 -9.520 1.00 28.03 108 GLY A N 1
ATOM 804 C CA . GLY A 1 108 ? -14.356 -16.237 -8.949 1.00 28.03 108 GLY A CA 1
ATOM 805 C C . GLY A 1 108 ? -14.195 -15.796 -7.494 1.00 28.03 108 GLY A C 1
ATOM 806 O O . GLY A 1 108 ? -13.093 -15.851 -6.968 1.00 28.03 108 GLY A O 1
ATOM 807 N N . LEU A 1 109 ? -15.275 -15.366 -6.831 1.00 28.17 109 LEU A N 1
ATOM 808 C CA . LEU A 1 109 ? -15.243 -14.894 -5.438 1.00 28.17 109 LEU A CA 1
ATOM 809 C C . LEU A 1 109 ? -16.220 -15.634 -4.508 1.00 28.17 109 LEU A C 1
ATOM 811 O O . LEU A 1 109 ? -16.435 -15.204 -3.382 1.00 28.17 109 LEU A O 1
ATOM 815 N N . LEU A 1 110 ? -16.785 -16.766 -4.947 1.00 27.67 110 LEU A N 1
ATOM 816 C CA . LEU A 1 110 ? -17.753 -17.553 -4.164 1.00 27.67 110 LEU A CA 1
ATOM 817 C C . LEU A 1 110 ? -17.572 -19.082 -4.256 1.00 27.67 110 LEU A C 1
ATOM 819 O O . LEU A 1 110 ? -18.504 -19.828 -3.983 1.00 27.67 110 LEU A O 1
ATOM 823 N N . ALA A 1 111 ? -16.375 -19.575 -4.583 1.00 26.09 111 ALA A N 1
ATOM 824 C CA . ALA A 1 111 ? -16.088 -21.013 -4.575 1.00 26.09 111 ALA A CA 1
ATOM 825 C C . ALA A 1 111 ? -14.782 -21.321 -3.829 1.00 26.09 111 ALA A C 1
ATOM 827 O O . ALA A 1 111 ? -13.758 -21.642 -4.418 1.00 26.09 111 ALA A O 1
ATOM 828 N N . ALA A 1 112 ? -14.835 -21.202 -2.505 1.00 24.98 112 ALA A N 1
ATOM 829 C CA . ALA A 1 112 ? -13.931 -21.897 -1.587 1.00 24.98 112 ALA A CA 1
ATOM 830 C C . ALA A 1 112 ? -14.681 -22.183 -0.278 1.00 24.98 112 ALA A C 1
ATOM 832 O O . ALA A 1 112 ? -14.257 -21.816 0.813 1.00 24.98 112 ALA A O 1
ATOM 833 N N . ALA A 1 113 ? -15.866 -22.775 -0.407 1.00 26.62 113 ALA A N 1
ATOM 834 C CA . ALA A 1 113 ? -16.660 -23.250 0.713 1.00 26.62 113 ALA A CA 1
ATOM 835 C C . ALA A 1 113 ? -17.445 -24.482 0.264 1.00 26.62 113 ALA A C 1
ATOM 837 O O . ALA A 1 113 ? -18.646 -24.385 0.088 1.00 26.62 113 ALA A O 1
ATOM 838 N N . HIS A 1 114 ? -16.753 -25.597 0.026 1.00 24.56 114 HIS A N 1
ATOM 839 C CA . HIS A 1 114 ? -17.207 -26.986 0.203 1.00 24.56 114 HIS A CA 1
ATOM 840 C C . HIS A 1 114 ? -15.964 -27.870 0.023 1.00 24.56 114 HIS A C 1
ATOM 842 O O . HIS A 1 114 ? -15.342 -27.858 -1.036 1.00 24.56 114 HIS A O 1
ATOM 848 N N . GLY A 1 115 ? -15.537 -28.536 1.097 1.00 23.41 115 GLY A N 1
ATOM 849 C CA . GLY A 1 115 ? -14.413 -29.475 1.067 1.00 23.41 115 GLY A CA 1
ATOM 850 C C . GLY A 1 115 ? -14.858 -30.897 0.724 1.00 23.41 115 GLY A C 1
ATOM 851 O O . GLY A 1 115 ? -16.059 -31.157 0.640 1.00 23.41 115 GLY A O 1
ATOM 852 N N . PRO A 1 116 ? -13.904 -31.837 0.668 1.00 26.41 116 PRO A N 1
ATOM 853 C CA . PRO A 1 116 ? -14.086 -33.147 1.253 1.00 26.41 116 PRO A CA 1
ATOM 854 C C . PRO A 1 116 ? -13.252 -33.274 2.539 1.00 26.41 116 PRO A C 1
ATOM 856 O O . PRO A 1 116 ? -12.072 -32.942 2.592 1.00 26.41 116 PRO A O 1
ATOM 859 N N . GLU A 1 117 ? -13.970 -33.668 3.583 1.00 25.67 117 GLU A N 1
ATOM 860 C CA . GLU A 1 117 ? -13.614 -34.550 4.697 1.00 25.67 117 GLU A CA 1
ATOM 861 C C . GLU A 1 117 ? -12.174 -34.701 5.232 1.00 25.67 117 GLU A C 1
ATOM 863 O O . GLU A 1 117 ? -11.245 -35.148 4.568 1.00 25.67 117 GLU A O 1
ATOM 868 N N . SER A 1 118 ? -12.148 -34.570 6.566 1.00 23.00 118 SER A N 1
ATOM 869 C CA . SER A 1 118 ? -11.315 -35.250 7.570 1.00 23.00 118 SER A CA 1
ATOM 870 C C . SER A 1 118 ? -9.953 -34.650 7.966 1.00 23.00 118 SER A C 1
ATOM 872 O O . SER A 1 118 ? -8.946 -34.780 7.287 1.00 23.00 118 SER A O 1
ATOM 874 N N . ALA A 1 119 ? -9.997 -34.059 9.171 1.00 25.23 119 ALA A N 1
ATOM 875 C CA . ALA A 1 119 ? -8.995 -34.055 10.243 1.00 25.23 119 ALA A CA 1
ATOM 876 C C . ALA A 1 119 ? -7.584 -33.505 9.949 1.00 25.23 119 ALA A C 1
ATOM 878 O O . ALA A 1 119 ? -6.728 -34.204 9.428 1.00 25.23 119 ALA A O 1
ATOM 879 N N . ASP A 1 120 ? -7.302 -32.284 10.419 1.00 22.41 120 ASP A N 1
ATOM 880 C CA . ASP A 1 120 ? -6.691 -32.093 11.748 1.00 22.41 120 ASP A CA 1
ATOM 881 C C . ASP A 1 120 ? -6.781 -30.605 12.158 1.00 22.41 120 ASP A C 1
ATOM 883 O O . ASP A 1 120 ? -6.397 -29.708 11.407 1.00 22.41 120 ASP A O 1
ATOM 887 N N . MET A 1 121 ? -7.373 -30.317 13.320 1.00 28.52 121 MET A N 1
ATOM 888 C CA . MET A 1 121 ? -7.717 -28.961 13.786 1.00 28.52 121 MET A CA 1
ATOM 889 C C . MET A 1 121 ? -6.888 -28.595 15.023 1.00 28.52 121 MET A C 1
ATOM 891 O O . MET A 1 121 ? -7.416 -28.372 16.110 1.00 28.52 121 MET A O 1
ATOM 895 N N . SER A 1 122 ? -5.573 -28.491 14.844 1.00 29.48 122 SER A N 1
ATOM 896 C CA . SER A 1 122 ? -4.663 -27.827 15.782 1.00 29.48 122 SER A CA 1
ATOM 897 C C . SER A 1 122 ? -3.707 -26.938 14.994 1.00 29.48 122 SER A C 1
ATOM 899 O O . SER A 1 122 ? -2.703 -27.393 14.453 1.00 29.48 122 SER A O 1
ATOM 901 N N . GLY A 1 123 ? -4.045 -25.658 14.871 1.00 26.52 123 GLY A N 1
ATOM 902 C CA . GLY A 1 123 ? -3.236 -24.716 14.111 1.00 26.52 123 GLY A CA 1
ATOM 903 C C . GLY A 1 123 ? -3.851 -23.331 14.125 1.00 26.52 123 GLY A C 1
ATOM 904 O O . GLY A 1 123 ? -4.772 -23.029 13.372 1.00 26.52 123 GLY A O 1
ATOM 905 N N . GLU A 1 124 ? -3.342 -22.504 15.025 1.00 31.55 124 GLU A N 1
ATOM 906 C CA . GLU A 1 124 ? -3.473 -21.054 15.049 1.00 31.55 124 GLU A CA 1
ATOM 907 C C . GLU A 1 124 ? -3.452 -20.482 13.615 1.00 31.55 124 GLU A C 1
ATOM 909 O O . GLU A 1 124 ? -2.433 -20.535 12.926 1.00 31.55 124 GLU A O 1
ATOM 914 N N . LYS A 1 125 ? -4.570 -19.922 13.129 1.00 31.66 125 LYS A N 1
ATOM 915 C CA . LYS A 1 125 ? -4.557 -19.118 11.896 1.00 31.66 125 LYS A CA 1
ATOM 916 C C . LYS A 1 125 ? -3.985 -17.740 12.218 1.00 31.66 125 LYS A C 1
ATOM 918 O O . LYS A 1 125 ? -4.689 -16.734 12.236 1.00 31.66 125 LYS A O 1
ATOM 923 N N . VAL A 1 126 ? -2.683 -17.714 12.475 1.00 31.98 126 VAL A N 1
ATOM 924 C CA . VAL A 1 126 ? -1.875 -16.510 12.327 1.00 31.98 126 VAL A CA 1
ATOM 925 C C . VAL A 1 126 ? -1.945 -16.145 10.847 1.00 31.98 126 VAL A C 1
ATOM 927 O O . VAL A 1 126 ? -1.553 -16.938 9.992 1.00 31.98 126 VAL A O 1
ATOM 930 N N . ILE A 1 127 ? -2.479 -14.966 10.518 1.00 33.41 127 ILE A N 1
ATOM 931 C CA . ILE A 1 127 ? -2.313 -14.403 9.175 1.00 33.41 127 ILE A CA 1
ATOM 932 C C . ILE A 1 127 ? -0.837 -14.015 9.068 1.00 33.41 127 ILE A C 1
ATOM 934 O O . ILE A 1 127 ? -0.434 -12.902 9.397 1.00 33.41 127 ILE A O 1
ATOM 938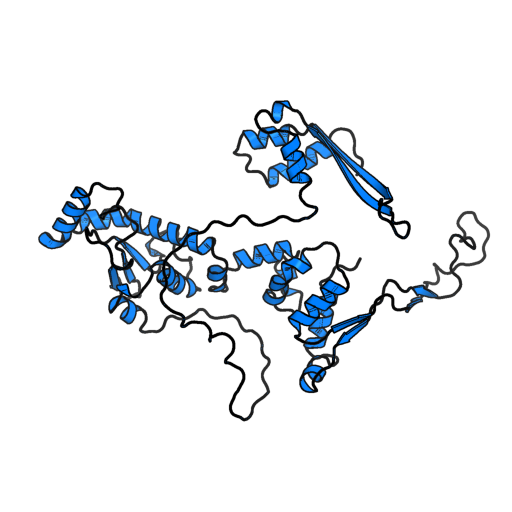 N N . SER A 1 128 ? -0.011 -14.975 8.674 1.00 27.78 128 SER A N 1
ATOM 939 C CA . SER A 1 128 ? 1.386 -14.767 8.347 1.00 27.78 128 SER A CA 1
ATOM 940 C C . SER A 1 128 ? 1.451 -14.108 6.970 1.00 27.78 128 SER A C 1
ATOM 942 O O . SER A 1 128 ? 1.308 -14.761 5.939 1.00 27.78 128 SER A O 1
ATOM 944 N N . LEU A 1 129 ? 1.680 -12.793 6.936 1.00 40.81 129 LEU A N 1
ATOM 945 C CA . LEU A 1 129 ? 2.113 -12.109 5.717 1.00 40.81 129 LEU A CA 1
ATOM 946 C C . LEU A 1 129 ? 3.643 -11.995 5.687 1.00 40.81 129 LEU A C 1
ATOM 948 O O . LEU A 1 129 ? 4.192 -10.937 5.985 1.00 40.81 129 LEU A O 1
ATOM 952 N N . PRO A 1 130 ? 4.342 -13.062 5.267 1.00 44.88 130 PRO A N 1
ATOM 953 C CA . PRO A 1 130 ? 5.580 -12.879 4.541 1.00 44.88 130 PRO A CA 1
ATOM 954 C C . PRO A 1 130 ? 5.504 -13.677 3.241 1.00 44.88 130 PRO A C 1
ATOM 956 O O . PRO A 1 130 ? 5.746 -14.883 3.216 1.00 44.88 130 PRO A O 1
ATOM 959 N N . ARG A 1 131 ? 5.194 -13.014 2.127 1.00 42.19 131 ARG A N 1
ATOM 960 C CA . ARG A 1 131 ? 5.551 -13.561 0.817 1.00 42.19 131 ARG A CA 1
ATOM 961 C C . ARG A 1 131 ? 6.264 -12.503 0.003 1.00 42.19 131 ARG A C 1
ATOM 963 O O . ARG A 1 131 ? 5.659 -11.801 -0.793 1.00 42.19 131 ARG A O 1
ATOM 970 N N . LEU A 1 132 ? 7.588 -12.491 0.155 1.00 53.34 132 LEU A N 1
ATOM 971 C CA . LEU A 1 132 ? 8.449 -12.319 -1.011 1.00 53.34 132 LEU A CA 1
ATOM 972 C C . LEU A 1 132 ? 7.927 -13.331 -2.034 1.00 53.34 132 LEU A C 1
ATOM 974 O O . LEU A 1 132 ? 8.030 -14.543 -1.817 1.00 53.34 132 LEU A O 1
ATOM 978 N N . THR A 1 133 ? 7.219 -12.858 -3.055 1.00 62.06 133 THR A N 1
ATOM 979 C CA . THR A 1 133 ? 6.561 -13.759 -4.002 1.00 62.06 133 THR A CA 1
ATOM 980 C C . THR A 1 133 ? 7.637 -14.271 -4.933 1.00 62.06 133 THR A C 1
ATOM 982 O O . THR A 1 133 ? 7.794 -13.713 -6.010 1.00 62.06 133 THR A O 1
ATOM 985 N N . ARG A 1 134 ? 8.422 -15.270 -4.502 1.00 73.06 134 ARG A N 1
ATOM 986 C CA . ARG A 1 134 ? 9.527 -15.808 -5.307 1.00 73.06 134 ARG A CA 1
ATOM 987 C C . ARG A 1 134 ? 9.037 -16.069 -6.726 1.00 73.06 134 ARG A C 1
ATOM 989 O O . ARG A 1 134 ? 8.025 -16.750 -6.912 1.00 73.06 134 ARG A O 1
ATOM 996 N N . LEU A 1 135 ? 9.724 -15.486 -7.706 1.00 85.44 135 LEU A N 1
ATOM 997 C CA . LEU A 1 135 ? 9.450 -15.795 -9.105 1.00 85.44 135 LEU A CA 1
ATOM 998 C C . LEU A 1 135 ? 9.646 -17.301 -9.314 1.00 85.44 135 LEU A C 1
ATOM 1000 O O . LEU A 1 135 ? 10.555 -17.874 -8.712 1.00 85.44 135 LEU A O 1
ATOM 1004 N N . PRO A 1 136 ? 8.818 -17.940 -10.154 1.00 87.81 136 PRO A N 1
ATOM 1005 C CA . PRO A 1 136 ? 9.105 -19.285 -10.634 1.00 87.81 136 PRO A CA 1
ATOM 1006 C C . PRO A 1 136 ? 10.520 -19.364 -11.219 1.00 87.81 136 PRO A C 1
ATOM 1008 O O . PRO A 1 136 ? 10.958 -18.415 -11.873 1.00 87.81 136 PRO A O 1
ATOM 1011 N N . ASP A 1 137 ? 11.211 -20.489 -11.039 1.00 87.00 137 ASP A N 1
ATOM 1012 C CA . ASP A 1 137 ? 12.583 -20.667 -11.546 1.00 87.00 137 ASP A CA 1
ATOM 1013 C C . ASP A 1 137 ? 12.659 -20.510 -13.079 1.00 87.00 137 ASP A C 1
ATOM 1015 O O . ASP A 1 137 ? 13.650 -20.032 -13.627 1.00 87.00 137 ASP A O 1
ATOM 1019 N N . ASP A 1 138 ? 11.568 -20.833 -13.778 1.00 91.31 138 ASP A N 1
ATOM 1020 C CA . ASP A 1 138 ? 11.421 -20.699 -15.228 1.00 91.31 138 ASP A CA 1
ATOM 1021 C C . ASP A 1 138 ? 10.854 -19.337 -15.674 1.00 91.31 138 ASP A C 1
ATOM 1023 O O . ASP A 1 138 ? 10.552 -19.139 -16.852 1.00 91.31 138 ASP A O 1
ATOM 1027 N N . PHE A 1 139 ? 10.705 -18.369 -14.763 1.00 92.31 139 PHE A N 1
ATOM 1028 C CA . PHE A 1 139 ? 10.091 -17.072 -15.057 1.00 92.31 139 PHE A CA 1
ATOM 1029 C C . PHE A 1 139 ? 10.758 -16.366 -16.238 1.00 92.31 139 PHE A C 1
ATOM 1031 O O . PHE A 1 139 ? 10.078 -15.990 -17.193 1.00 92.31 139 PHE A O 1
ATOM 1038 N N . TRP A 1 140 ? 12.084 -16.220 -16.200 1.00 92.06 140 TRP A N 1
ATOM 1039 C CA . TRP A 1 140 ? 12.822 -15.558 -17.272 1.00 92.06 140 TRP A CA 1
ATOM 1040 C C . TRP A 1 140 ? 12.786 -16.362 -18.568 1.00 92.06 140 TRP A C 1
ATOM 1042 O O . TRP A 1 140 ? 12.643 -15.767 -19.629 1.00 92.06 140 TRP A O 1
ATOM 1052 N N . GLN A 1 141 ? 12.797 -17.697 -18.503 1.00 93.50 141 GLN A N 1
ATOM 1053 C CA . GLN A 1 141 ? 12.630 -18.543 -19.690 1.00 93.50 141 GLN A CA 1
ATOM 1054 C C . GLN A 1 141 ? 11.285 -18.276 -20.379 1.00 93.50 141 GLN A C 1
ATOM 1056 O O . GLN A 1 141 ? 11.239 -18.126 -21.598 1.00 93.50 141 GLN A O 1
ATOM 1061 N N . ARG A 1 142 ? 10.199 -18.123 -19.610 1.00 94.88 142 ARG A N 1
ATOM 1062 C CA . ARG A 1 142 ? 8.875 -17.773 -20.151 1.00 94.88 142 ARG A CA 1
ATOM 1063 C C . ARG A 1 142 ? 8.829 -16.361 -20.735 1.00 94.88 142 ARG A C 1
ATOM 1065 O O . ARG A 1 142 ? 8.241 -16.174 -21.799 1.00 94.88 142 ARG A O 1
ATOM 1072 N N . VAL A 1 143 ? 9.445 -15.384 -20.064 1.00 94.44 143 VAL A N 1
ATOM 1073 C CA . VAL A 1 143 ? 9.521 -13.996 -20.557 1.00 94.44 143 VAL A CA 1
ATOM 1074 C C . VAL A 1 143 ? 10.323 -13.928 -21.858 1.00 94.44 143 VAL A C 1
ATOM 1076 O O . VAL A 1 143 ? 9.894 -13.255 -22.787 1.00 94.44 143 VAL A O 1
ATOM 1079 N N . MET A 1 144 ? 11.437 -14.656 -21.961 1.00 94.88 144 MET A N 1
ATOM 1080 C CA . MET A 1 144 ? 12.243 -14.734 -23.184 1.00 94.88 144 MET A CA 1
ATOM 1081 C C . MET A 1 144 ? 11.517 -15.465 -24.319 1.00 94.88 144 MET A C 1
ATOM 1083 O O . MET A 1 144 ? 11.603 -15.043 -25.468 1.00 94.88 144 MET A O 1
ATOM 1087 N N . ALA A 1 145 ? 10.783 -16.540 -24.011 1.00 95.88 145 ALA A N 1
ATOM 1088 C CA . ALA A 1 145 ? 10.065 -17.324 -25.015 1.00 95.88 145 ALA A CA 1
ATOM 1089 C C . ALA A 1 145 ? 8.856 -16.584 -25.611 1.00 95.88 145 ALA A C 1
ATOM 1091 O O . ALA A 1 145 ? 8.517 -16.799 -26.773 1.00 95.88 145 ALA A O 1
ATOM 1092 N N . ALA A 1 146 ? 8.178 -15.746 -24.820 1.00 94.62 146 ALA A N 1
ATOM 1093 C CA . ALA A 1 146 ? 6.979 -15.033 -25.255 1.00 94.62 146 ALA A CA 1
ATOM 1094 C C . ALA A 1 146 ? 6.864 -13.628 -24.625 1.00 94.62 146 ALA A C 1
ATOM 1096 O O . ALA A 1 146 ? 5.922 -13.379 -23.861 1.00 94.62 146 ALA A O 1
ATOM 1097 N N . PRO A 1 147 ? 7.778 -12.689 -24.943 1.00 93.94 147 PRO A N 1
ATOM 1098 C CA . PRO A 1 147 ? 7.813 -11.353 -24.336 1.00 93.94 147 PRO A CA 1
ATOM 1099 C C . PRO A 1 147 ? 6.525 -10.558 -24.576 1.00 93.94 147 PRO A C 1
ATOM 1101 O O . PRO A 1 147 ? 6.039 -9.879 -23.673 1.00 93.94 147 PRO A O 1
ATOM 1104 N N . TRP A 1 148 ? 5.894 -10.730 -25.741 1.00 91.94 148 TRP A N 1
ATOM 1105 C CA . TRP A 1 148 ? 4.649 -10.051 -26.114 1.00 91.94 148 TRP A CA 1
ATOM 1106 C C . TRP A 1 148 ? 3.444 -10.387 -25.220 1.00 91.94 148 TRP A C 1
ATOM 1108 O O . TRP A 1 148 ? 2.431 -9.696 -25.274 1.00 91.94 148 TRP A O 1
ATOM 1118 N N . ARG A 1 149 ? 3.517 -11.444 -24.396 1.00 93.50 149 ARG A N 1
ATOM 1119 C CA . ARG A 1 149 ? 2.450 -11.800 -23.440 1.00 93.50 149 ARG A CA 1
ATOM 1120 C C . ARG A 1 149 ? 2.487 -10.968 -22.159 1.00 93.50 149 ARG A C 1
ATOM 1122 O O . ARG A 1 149 ? 1.578 -11.097 -21.338 1.00 93.50 149 ARG A O 1
ATOM 1129 N N . TYR A 1 150 ? 3.536 -10.176 -21.956 1.00 92.75 150 TYR A N 1
ATOM 1130 C CA . TYR A 1 150 ? 3.765 -9.437 -20.724 1.00 92.75 150 TYR A CA 1
ATOM 1131 C C . TYR A 1 150 ? 3.529 -7.942 -20.926 1.00 92.75 150 TYR A C 1
ATOM 1133 O O . TYR A 1 150 ? 4.078 -7.318 -21.832 1.00 92.75 150 TYR A O 1
ATOM 1141 N N . ASP A 1 151 ? 2.744 -7.362 -20.020 1.00 93.00 151 ASP A N 1
ATOM 1142 C CA . ASP A 1 151 ? 2.711 -5.917 -19.826 1.00 93.00 151 ASP A CA 1
ATOM 1143 C C . ASP A 1 151 ? 3.951 -5.468 -19.035 1.00 93.00 151 ASP A C 1
ATOM 1145 O O . ASP A 1 151 ? 4.347 -6.126 -18.067 1.00 93.00 151 ASP A O 1
ATOM 1149 N N . LEU A 1 152 ? 4.550 -4.340 -19.426 1.00 92.56 152 LEU A N 1
ATOM 1150 C CA . LEU A 1 152 ? 5.782 -3.841 -18.815 1.00 92.56 152 LEU A CA 1
ATOM 1151 C C . LEU A 1 152 ? 5.595 -3.535 -17.329 1.00 92.56 152 LEU A C 1
ATOM 1153 O O . LEU A 1 152 ? 6.409 -3.961 -16.516 1.00 92.56 152 LEU A O 1
ATOM 1157 N N . PHE A 1 153 ? 4.535 -2.826 -16.943 1.00 93.12 153 PHE A N 1
ATOM 1158 C CA . PHE A 1 153 ? 4.356 -2.414 -15.550 1.00 93.12 153 PHE A CA 1
ATOM 1159 C C . PHE A 1 153 ? 4.045 -3.602 -14.652 1.00 93.12 153 PHE A C 1
ATOM 1161 O O . PHE A 1 153 ? 4.589 -3.696 -13.553 1.00 93.12 153 PHE A O 1
ATOM 1168 N N . GLN A 1 154 ? 3.243 -4.555 -15.129 1.00 92.25 154 GLN A N 1
ATOM 1169 C CA . GLN A 1 154 ? 3.011 -5.803 -14.401 1.00 92.25 154 GLN A CA 1
ATOM 1170 C C . GLN A 1 154 ? 4.281 -6.650 -14.275 1.00 92.25 154 GLN A C 1
ATOM 1172 O O . GLN A 1 154 ? 4.516 -7.252 -13.224 1.00 92.25 154 GLN A O 1
ATOM 1177 N N . LEU A 1 155 ? 5.116 -6.691 -15.316 1.00 93.00 155 LEU A N 1
ATOM 1178 C CA . LEU A 1 155 ? 6.407 -7.371 -15.275 1.00 93.00 155 LEU A CA 1
ATOM 1179 C C . LEU A 1 155 ? 7.322 -6.736 -14.219 1.00 93.00 155 LEU A C 1
ATOM 1181 O O . LEU A 1 155 ? 7.803 -7.437 -13.329 1.00 93.00 155 LEU A O 1
ATOM 1185 N N . LEU A 1 156 ? 7.501 -5.412 -14.266 1.00 93.12 156 LEU A N 1
ATOM 1186 C CA . LEU A 1 156 ? 8.330 -4.676 -13.308 1.00 93.12 156 LEU A CA 1
ATOM 1187 C C . LEU A 1 156 ? 7.786 -4.777 -11.877 1.00 93.12 156 LEU A C 1
ATOM 1189 O O . LEU A 1 156 ? 8.571 -4.965 -10.953 1.00 93.12 156 LEU A O 1
ATOM 1193 N N . ARG A 1 157 ? 6.460 -4.760 -11.692 1.00 92.12 157 ARG A N 1
ATOM 1194 C CA . ARG A 1 157 ? 5.801 -4.996 -10.398 1.00 92.12 157 ARG A CA 1
ATOM 1195 C C . ARG A 1 157 ? 6.167 -6.351 -9.803 1.00 92.12 157 ARG A C 1
ATOM 1197 O O . ARG A 1 157 ? 6.506 -6.424 -8.628 1.00 92.12 157 ARG A O 1
ATOM 1204 N N . ARG A 1 158 ? 6.159 -7.423 -10.602 1.00 91.00 158 ARG A N 1
ATOM 1205 C CA . ARG A 1 158 ? 6.554 -8.769 -10.136 1.00 91.00 158 ARG A CA 1
ATOM 1206 C C . ARG A 1 158 ? 8.033 -8.851 -9.757 1.00 91.00 158 ARG A C 1
ATOM 1208 O O . ARG A 1 158 ? 8.371 -9.527 -8.785 1.00 91.00 158 ARG A O 1
ATOM 1215 N N . LEU A 1 159 ? 8.899 -8.171 -10.511 1.00 90.12 159 LEU A N 1
ATOM 1216 C CA . LEU A 1 159 ? 10.325 -8.064 -10.188 1.00 90.12 159 LEU A CA 1
ATOM 1217 C C . LEU A 1 159 ? 10.543 -7.272 -8.892 1.00 90.12 159 LEU A C 1
ATOM 1219 O O . LEU A 1 159 ? 11.351 -7.658 -8.051 1.00 90.12 159 LEU A O 1
ATOM 1223 N N . ASP A 1 160 ? 9.795 -6.190 -8.704 1.00 89.06 160 ASP A N 1
ATOM 1224 C CA . ASP A 1 160 ? 9.884 -5.339 -7.523 1.00 89.06 160 ASP A CA 1
ATOM 1225 C C . ASP A 1 160 ? 9.321 -6.013 -6.261 1.00 89.06 160 ASP A C 1
ATOM 1227 O O . ASP A 1 160 ? 9.885 -5.872 -5.176 1.00 89.06 160 ASP A O 1
ATOM 1231 N N . ALA A 1 161 ? 8.266 -6.819 -6.411 1.00 88.31 161 ALA A N 1
ATOM 1232 C CA . ALA A 1 161 ? 7.628 -7.608 -5.355 1.00 88.31 161 ALA A CA 1
ATOM 1233 C C . ALA A 1 161 ? 8.511 -8.735 -4.783 1.00 88.31 161 ALA A C 1
ATOM 1235 O O . ALA A 1 161 ? 8.148 -9.357 -3.784 1.00 88.31 161 ALA A O 1
ATOM 1236 N N . GLN A 1 162 ? 9.675 -9.014 -5.386 1.00 83.62 162 GLN A N 1
ATOM 1237 C CA . GLN A 1 162 ? 10.618 -9.988 -4.826 1.00 83.62 162 GLN A CA 1
ATOM 1238 C C . GLN A 1 162 ? 11.105 -9.594 -3.437 1.00 83.62 162 GLN A C 1
ATOM 1240 O O . GLN A 1 162 ? 11.435 -10.487 -2.665 1.00 83.62 162 GLN A O 1
ATOM 1245 N N . GLY A 1 163 ? 11.130 -8.289 -3.128 1.00 70.06 163 GLY A N 1
ATOM 1246 C CA . GLY A 1 163 ? 11.608 -7.733 -1.863 1.00 70.06 163 GLY A CA 1
ATOM 1247 C C . GLY A 1 163 ? 13.058 -8.116 -1.527 1.00 70.06 163 GLY A C 1
ATOM 1248 O O . GLY A 1 163 ? 13.748 -8.790 -2.288 1.00 70.06 163 GLY A O 1
ATOM 1249 N N . GLY A 1 164 ? 13.578 -7.613 -0.405 1.00 70.44 164 GLY A N 1
ATOM 1250 C CA . GLY A 1 164 ? 14.931 -7.947 0.077 1.00 70.44 164 GLY A CA 1
ATOM 1251 C C . GLY A 1 164 ? 16.105 -7.365 -0.729 1.00 70.44 164 GLY A C 1
ATOM 1252 O O . GLY A 1 164 ? 17.253 -7.487 -0.306 1.00 70.44 164 GLY A O 1
ATOM 1253 N N . GLN A 1 165 ? 15.852 -6.696 -1.859 1.00 76.19 165 GLN A N 1
ATOM 1254 C CA . GLN A 1 165 ? 16.873 -5.937 -2.587 1.00 76.19 165 GLN A CA 1
ATOM 1255 C C . GLN A 1 165 ? 17.253 -4.664 -1.821 1.00 76.19 165 GLN A C 1
ATOM 1257 O O . GLN A 1 165 ? 16.401 -4.015 -1.215 1.00 76.19 165 GLN A O 1
ATOM 1262 N N . ARG A 1 166 ? 18.530 -4.266 -1.911 1.00 81.62 166 ARG A N 1
ATOM 1263 C CA . ARG A 1 166 ? 19.060 -3.062 -1.243 1.00 81.62 166 ARG A CA 1
ATOM 1264 C C . ARG A 1 166 ? 18.324 -1.779 -1.639 1.00 81.62 166 ARG A C 1
ATOM 1266 O O . ARG A 1 166 ? 18.193 -0.876 -0.819 1.00 81.62 166 ARG A O 1
ATOM 1273 N N . TYR A 1 167 ? 17.875 -1.696 -2.888 1.00 86.94 167 TYR A N 1
ATOM 1274 C CA . TYR A 1 167 ? 17.091 -0.584 -3.408 1.00 86.94 167 TYR A CA 1
ATOM 1275 C C . TYR A 1 167 ? 15.883 -1.141 -4.170 1.00 86.94 167 TYR A C 1
ATOM 1277 O O . TYR A 1 167 ? 16.054 -2.082 -4.945 1.00 86.94 167 TYR A O 1
ATOM 1285 N N . PRO A 1 168 ? 14.674 -0.583 -3.986 1.00 87.25 168 PRO A N 1
ATOM 1286 C CA . PRO A 1 168 ? 13.561 -0.837 -4.892 1.00 87.25 168 PRO A CA 1
ATOM 1287 C C . PRO A 1 168 ? 13.913 -0.400 -6.314 1.00 87.25 168 PRO A C 1
ATOM 1289 O O . PRO A 1 168 ? 14.635 0.584 -6.505 1.00 87.25 168 PRO A O 1
ATOM 1292 N N . LEU A 1 169 ? 13.367 -1.102 -7.304 1.00 89.94 169 LEU A N 1
ATOM 1293 C CA . LEU A 1 169 ? 13.677 -0.882 -8.717 1.00 89.94 169 LEU A CA 1
ATOM 1294 C C . LEU A 1 169 ? 13.452 0.590 -9.126 1.00 89.94 169 LEU A C 1
ATOM 1296 O O . LEU A 1 169 ? 12.336 1.063 -9.041 1.00 89.94 169 LEU A O 1
ATOM 1300 N N . GLY A 1 170 ? 14.435 1.348 -9.592 1.00 91.00 170 GLY A N 1
ATOM 1301 C CA . GLY A 1 170 ? 14.259 2.766 -9.955 1.00 91.00 170 GLY A CA 1
ATOM 1302 C C . GLY A 1 170 ? 14.457 3.759 -8.809 1.00 91.00 170 GLY A C 1
ATOM 1303 O O . GLY A 1 170 ? 14.419 4.971 -9.031 1.00 91.00 170 GLY A O 1
ATOM 1304 N N . ARG A 1 171 ? 14.728 3.275 -7.591 1.00 90.50 171 ARG A N 1
ATOM 1305 C CA . ARG A 1 171 ? 15.236 4.089 -6.475 1.00 90.50 171 ARG A CA 1
ATOM 1306 C C . ARG A 1 171 ? 16.737 3.920 -6.256 1.00 90.50 171 ARG A C 1
ATOM 1308 O O . ARG A 1 171 ? 17.294 4.602 -5.397 1.00 90.50 171 ARG A O 1
ATOM 1315 N N . ALA A 1 172 ? 17.413 3.064 -7.024 1.00 89.94 172 ALA A N 1
ATOM 1316 C CA . ALA A 1 172 ? 18.848 2.896 -6.870 1.00 89.94 172 ALA A CA 1
ATOM 1317 C C . ALA A 1 172 ? 19.604 4.159 -7.334 1.00 89.94 172 ALA A C 1
ATOM 1319 O O . ALA A 1 172 ? 19.175 4.818 -8.287 1.00 89.94 172 ALA A O 1
ATOM 1320 N N . PRO A 1 173 ? 20.731 4.514 -6.686 1.00 88.81 173 PRO A N 1
ATOM 1321 C CA . PRO A 1 173 ? 21.516 5.691 -7.061 1.00 88.81 173 PRO A CA 1
ATOM 1322 C C . PRO A 1 173 ? 22.317 5.486 -8.353 1.00 88.81 173 PRO A C 1
ATOM 1324 O O . PRO A 1 173 ? 22.597 6.448 -9.059 1.00 88.81 173 PRO A O 1
ATOM 1327 N N . LEU A 1 174 ? 22.693 4.241 -8.667 1.00 87.12 174 LEU A N 1
ATOM 1328 C CA . LEU A 1 174 ? 23.446 3.889 -9.871 1.00 87.12 174 LEU A CA 1
ATOM 1329 C C . LEU A 1 174 ? 22.779 2.718 -10.608 1.00 87.12 174 LEU A C 1
ATOM 1331 O O . LEU A 1 174 ? 22.356 1.771 -9.942 1.00 87.12 174 LEU A O 1
ATOM 1335 N N . PRO A 1 175 ? 22.803 2.694 -11.958 1.00 84.06 175 PRO A N 1
ATOM 1336 C CA . PRO A 1 175 ? 22.196 1.620 -12.754 1.00 84.06 175 PRO A CA 1
ATOM 1337 C C . PRO A 1 175 ? 22.720 0.212 -12.448 1.00 84.06 175 PRO A C 1
ATOM 1339 O O . PRO A 1 175 ? 22.012 -0.768 -12.629 1.00 84.06 175 PRO A O 1
ATOM 1342 N N . LYS A 1 176 ? 23.964 0.085 -11.966 1.00 83.69 176 LYS A N 1
ATOM 1343 C CA . LYS A 1 176 ? 24.562 -1.216 -11.614 1.00 83.69 176 LYS A CA 1
ATOM 1344 C C . LYS A 1 176 ? 23.867 -1.924 -10.447 1.00 83.69 176 LYS A C 1
ATOM 1346 O O . LYS A 1 176 ? 24.079 -3.120 -10.272 1.00 83.69 176 LYS A O 1
ATOM 1351 N N . PHE A 1 177 ? 23.117 -1.174 -9.639 1.00 85.69 177 PHE A N 1
ATOM 1352 C CA . PHE A 1 177 ? 22.369 -1.677 -8.489 1.00 85.69 177 PHE A CA 1
ATOM 1353 C C . PHE A 1 177 ? 20.910 -2.007 -8.828 1.00 85.69 177 PHE A C 1
ATOM 1355 O O . PHE A 1 177 ? 20.186 -2.467 -7.951 1.00 85.69 177 PHE A O 1
ATOM 1362 N N . GLU A 1 178 ? 20.481 -1.768 -10.067 1.00 88.44 178 GLU A N 1
ATOM 1363 C CA . GLU A 1 178 ? 19.168 -2.184 -10.550 1.00 88.44 178 GLU A CA 1
ATOM 1364 C C . GLU A 1 178 ? 19.224 -3.662 -10.964 1.00 88.44 178 GLU A C 1
ATOM 1366 O O . GLU A 1 178 ? 20.207 -4.124 -11.553 1.00 88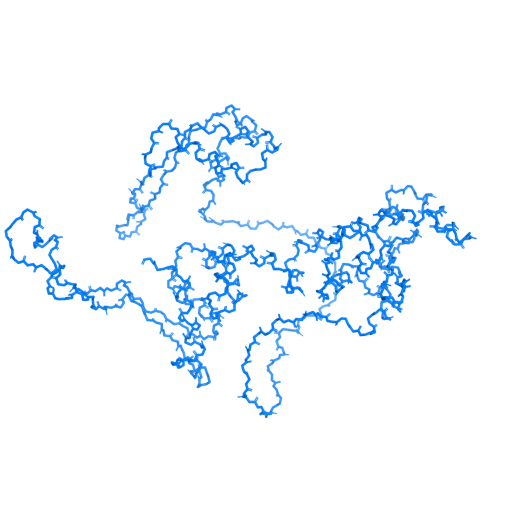.44 178 GLU A O 1
ATOM 1371 N N . SER A 1 179 ? 18.167 -4.416 -10.659 1.00 85.56 179 SER A N 1
ATOM 1372 C CA . SER A 1 179 ? 18.075 -5.853 -10.971 1.00 85.56 179 SER A CA 1
ATOM 1373 C C . SER A 1 179 ? 17.866 -6.141 -12.461 1.00 85.56 179 SER A C 1
ATOM 1375 O O . SER A 1 179 ? 18.146 -7.246 -12.927 1.00 85.56 179 SER A O 1
ATOM 1377 N N . VAL A 1 180 ? 17.409 -5.143 -13.220 1.00 91.00 180 VAL A N 1
ATOM 1378 C CA . VAL A 1 180 ? 17.155 -5.241 -14.657 1.00 91.00 180 VAL A CA 1
ATOM 1379 C C . VAL A 1 180 ? 17.628 -3.978 -15.371 1.00 91.00 180 VAL A C 1
ATOM 1381 O O . VAL A 1 180 ? 17.461 -2.863 -14.872 1.00 91.00 180 VAL A O 1
ATOM 1384 N N . ARG A 1 181 ? 18.226 -4.144 -16.552 1.00 91.44 181 ARG A N 1
ATOM 1385 C CA . ARG A 1 181 ? 18.520 -3.045 -17.477 1.00 91.44 181 ARG A CA 1
ATOM 1386 C C . ARG A 1 181 ? 17.349 -2.893 -18.436 1.00 91.44 181 ARG A C 1
ATOM 1388 O O . ARG A 1 181 ? 16.804 -3.889 -18.884 1.00 91.44 181 ARG A O 1
ATOM 1395 N N . ILE A 1 182 ? 16.970 -1.658 -18.740 1.00 93.25 182 ILE A N 1
ATOM 1396 C CA . ILE A 1 182 ? 15.881 -1.374 -19.677 1.00 93.25 182 ILE A CA 1
ATOM 1397 C C . ILE A 1 182 ? 16.434 -0.478 -20.774 1.00 93.25 182 ILE A C 1
ATOM 1399 O O . ILE A 1 182 ? 17.054 0.539 -20.455 1.00 93.25 182 ILE A O 1
ATOM 1403 N N . GLY A 1 183 ? 16.211 -0.870 -22.020 1.00 92.94 183 GLY A N 1
ATOM 1404 C CA . GLY A 1 183 ? 16.536 -0.110 -23.220 1.00 92.94 183 GLY A CA 1
ATOM 1405 C C . GLY A 1 183 ? 15.367 -0.107 -24.197 1.00 92.94 183 GLY A C 1
ATOM 1406 O O . GLY A 1 183 ? 14.369 -0.802 -23.994 1.00 92.94 183 GLY A O 1
ATOM 1407 N N . GLN A 1 184 ? 15.482 0.679 -25.257 1.00 93.00 184 GLN A N 1
ATOM 1408 C CA . GLN A 1 184 ? 14.461 0.777 -26.292 1.00 93.00 184 GLN A CA 1
ATOM 1409 C C . GLN A 1 184 ? 14.886 0.015 -27.551 1.00 93.00 184 GLN A C 1
ATOM 1411 O O . GLN A 1 184 ? 16.035 0.096 -27.969 1.00 93.00 184 GLN A O 1
ATOM 1416 N N . THR A 1 185 ? 13.948 -0.677 -28.200 1.00 92.88 185 THR A N 1
ATOM 1417 C CA . THR A 1 185 ? 14.127 -1.199 -29.561 1.00 92.88 185 THR A CA 1
ATOM 1418 C C . THR A 1 185 ? 13.606 -0.177 -30.579 1.00 92.88 185 THR A C 1
ATOM 1420 O O . THR A 1 185 ? 12.392 0.042 -30.638 1.00 92.88 185 THR A O 1
ATOM 1423 N N . PRO A 1 186 ? 14.472 0.430 -31.413 1.00 92.44 186 PRO A N 1
ATOM 1424 C CA . PRO A 1 186 ? 14.048 1.333 -32.481 1.00 92.44 186 PRO A CA 1
ATOM 1425 C C . PRO A 1 186 ? 13.237 0.570 -33.532 1.00 92.44 186 PRO A C 1
ATOM 1427 O O . PRO A 1 186 ? 13.725 -0.386 -34.139 1.00 92.44 186 PRO A O 1
ATOM 1430 N N . SER A 1 187 ? 11.983 0.971 -33.734 1.00 88.75 187 SER A N 1
ATOM 1431 C CA . SER A 1 187 ? 11.062 0.307 -34.656 1.00 88.75 187 SER A CA 1
ATOM 1432 C C . SER A 1 187 ? 10.034 1.291 -35.193 1.00 88.75 187 SER A C 1
ATOM 1434 O O . SER A 1 187 ? 9.496 2.088 -34.433 1.00 88.75 187 SER A O 1
ATOM 1436 N N . LEU A 1 188 ? 9.723 1.203 -36.485 1.00 88.12 188 LEU A N 1
ATOM 1437 C CA . LEU A 1 188 ? 8.610 1.928 -37.108 1.00 88.12 188 LEU A CA 1
ATOM 1438 C C . LEU A 1 188 ? 7.289 1.153 -37.062 1.00 88.12 188 LEU A C 1
ATOM 1440 O O . LEU A 1 188 ? 6.247 1.675 -37.456 1.00 88.12 188 LEU A O 1
ATOM 1444 N N . ALA A 1 189 ? 7.326 -0.100 -36.609 1.00 85.44 189 ALA A N 1
ATOM 1445 C CA . ALA A 1 189 ? 6.138 -0.929 -36.554 1.00 85.44 189 ALA A CA 1
ATOM 1446 C C . ALA A 1 189 ? 5.141 -0.393 -35.520 1.00 85.44 189 ALA A C 1
ATOM 1448 O O . ALA A 1 189 ? 5.515 0.131 -34.466 1.00 85.44 189 ALA A O 1
ATOM 1449 N N . PHE A 1 190 ? 3.854 -0.609 -35.789 1.00 82.50 190 PHE A N 1
ATOM 1450 C CA . PHE A 1 190 ? 2.843 -0.519 -34.747 1.00 82.50 190 PHE A CA 1
ATOM 1451 C C . PHE A 1 190 ? 3.101 -1.640 -33.735 1.00 82.50 190 PHE A C 1
ATOM 1453 O O . PHE A 1 190 ? 2.940 -2.817 -34.057 1.00 82.50 190 PHE A O 1
ATOM 1460 N N . ALA A 1 191 ? 3.568 -1.278 -32.540 1.00 82.81 191 ALA A N 1
ATOM 1461 C CA . ALA A 1 191 ? 4.003 -2.241 -31.539 1.00 82.81 191 ALA A CA 1
ATOM 1462 C C . ALA A 1 191 ? 2.808 -3.080 -31.038 1.00 82.81 191 ALA A C 1
ATOM 1464 O O . ALA A 1 191 ? 1.918 -2.527 -30.388 1.00 82.81 191 ALA A O 1
ATOM 1465 N N . PRO A 1 192 ? 2.772 -4.406 -31.291 1.00 82.19 192 PRO A N 1
ATOM 1466 C CA . PRO A 1 192 ? 1.669 -5.256 -30.836 1.00 82.19 192 PRO A CA 1
ATOM 1467 C C . PRO A 1 192 ? 1.715 -5.509 -29.321 1.00 82.19 192 PRO A C 1
ATOM 1469 O O . PRO A 1 192 ? 0.723 -5.932 -28.733 1.00 82.19 192 PRO A O 1
ATOM 1472 N N . ALA A 1 193 ? 2.868 -5.268 -28.694 1.00 88.25 193 ALA A N 1
ATOM 1473 C CA . ALA A 1 193 ? 3.096 -5.386 -27.263 1.00 88.25 193 ALA A CA 1
ATOM 1474 C C . ALA A 1 193 ? 4.178 -4.399 -26.809 1.00 88.25 193 ALA A C 1
ATOM 1476 O O . ALA A 1 193 ? 4.959 -3.897 -27.616 1.00 88.25 193 ALA A O 1
ATOM 1477 N N . THR A 1 194 ? 4.244 -4.147 -25.503 1.00 89.31 194 THR A N 1
ATOM 1478 C CA . THR A 1 194 ? 5.208 -3.206 -24.923 1.00 89.31 194 THR A CA 1
ATOM 1479 C C . THR A 1 194 ? 6.627 -3.775 -24.858 1.00 89.31 194 THR A C 1
ATOM 1481 O O . THR A 1 194 ? 7.589 -3.072 -25.171 1.00 89.31 194 THR A O 1
ATOM 1484 N N . VAL A 1 195 ? 6.765 -5.036 -24.439 1.00 94.19 195 VAL A N 1
ATOM 1485 C CA . VAL A 1 195 ? 8.061 -5.709 -24.272 1.00 94.19 195 VAL A CA 1
ATOM 1486 C C . VAL A 1 195 ? 8.472 -6.345 -25.599 1.00 94.19 195 VAL A C 1
ATOM 1488 O O . VAL A 1 195 ? 7.761 -7.203 -26.119 1.00 94.19 195 VAL A O 1
ATOM 1491 N N . ALA A 1 196 ? 9.617 -5.924 -26.134 1.00 93.12 196 ALA A N 1
ATOM 1492 C CA . ALA A 1 196 ? 10.171 -6.434 -27.384 1.00 93.12 196 ALA A CA 1
ATOM 1493 C C . ALA A 1 196 ? 10.956 -7.730 -27.155 1.00 93.12 196 ALA A C 1
ATOM 1495 O O . ALA A 1 196 ? 10.714 -8.740 -27.811 1.00 93.12 196 ALA A O 1
ATOM 1496 N N . SER A 1 197 ? 11.868 -7.716 -26.185 1.00 93.81 197 SER A N 1
ATOM 1497 C CA . SER A 1 197 ? 12.714 -8.863 -25.863 1.00 93.81 197 SER A CA 1
ATOM 1498 C C . SER A 1 197 ? 13.222 -8.801 -24.430 1.00 93.81 197 SER A C 1
ATOM 1500 O O . SER A 1 197 ? 13.303 -7.733 -23.822 1.00 93.81 197 SER A O 1
ATOM 1502 N N . ALA A 1 198 ? 13.602 -9.965 -23.914 1.00 95.00 198 ALA A N 1
ATOM 1503 C CA . ALA A 1 198 ? 14.380 -10.104 -22.696 1.00 95.00 198 ALA A CA 1
ATOM 1504 C C . ALA A 1 198 ? 15.610 -10.958 -23.006 1.00 95.00 198 ALA A C 1
ATOM 1506 O O . ALA A 1 198 ? 15.489 -11.957 -23.713 1.00 95.00 198 ALA A O 1
ATOM 1507 N N . THR A 1 199 ? 16.774 -10.585 -22.490 1.00 93.06 199 THR A N 1
ATOM 1508 C CA . THR A 1 199 ? 18.011 -11.359 -22.641 1.00 93.06 199 THR A CA 1
ATOM 1509 C C . THR A 1 199 ? 18.775 -11.411 -21.318 1.00 93.06 199 THR A C 1
ATOM 1511 O O . THR A 1 199 ? 18.712 -10.466 -20.524 1.00 93.06 199 THR A O 1
ATOM 1514 N N . PRO A 1 200 ? 19.486 -12.512 -21.024 1.00 91.12 200 PRO A N 1
ATOM 1515 C CA . PRO A 1 200 ? 20.387 -12.555 -19.884 1.00 91.12 200 PRO A CA 1
ATOM 1516 C C . PRO A 1 200 ? 21.573 -11.631 -20.168 1.00 91.12 200 PRO A C 1
ATOM 1518 O O . PRO A 1 200 ? 22.157 -11.671 -21.250 1.00 91.12 200 PRO A O 1
ATOM 1521 N N . ARG A 1 201 ? 21.923 -10.784 -19.200 1.00 83.00 201 ARG A N 1
ATOM 1522 C CA . ARG A 1 201 ? 23.040 -9.844 -19.332 1.00 83.00 201 ARG A CA 1
ATOM 1523 C C . ARG A 1 201 ? 24.318 -10.383 -18.705 1.00 83.00 201 ARG A C 1
ATOM 1525 O O . ARG A 1 201 ? 25.404 -10.093 -19.197 1.00 83.00 201 ARG A O 1
ATOM 1532 N N . ASP A 1 202 ? 24.203 -11.116 -17.603 1.00 78.00 202 ASP A N 1
ATOM 1533 C CA . ASP A 1 202 ? 25.348 -11.688 -16.908 1.00 78.00 202 ASP A CA 1
ATOM 1534 C C . ASP A 1 202 ? 25.022 -12.973 -16.138 1.00 78.00 202 ASP A C 1
ATOM 1536 O O . ASP A 1 202 ? 23.865 -13.319 -15.899 1.00 78.00 202 ASP A O 1
ATOM 1540 N N . GLU A 1 203 ? 26.080 -13.659 -15.703 1.00 66.94 203 GLU A N 1
ATOM 1541 C CA . GLU A 1 203 ? 25.999 -14.870 -14.875 1.00 66.94 203 GLU A CA 1
ATOM 1542 C C . GLU A 1 203 ? 25.448 -14.593 -13.465 1.00 66.94 203 GLU A C 1
ATOM 1544 O O . GLU A 1 203 ? 25.000 -15.509 -12.782 1.00 66.94 203 GLU A O 1
ATOM 1549 N N . ALA A 1 204 ? 25.421 -13.324 -13.036 1.00 67.62 204 ALA A N 1
ATOM 1550 C CA . ALA A 1 204 ? 24.821 -12.899 -11.770 1.00 67.62 204 ALA A CA 1
ATOM 1551 C C . ALA A 1 204 ? 23.283 -12.781 -11.832 1.00 67.62 204 ALA A C 1
ATOM 1553 O O . ALA A 1 204 ? 22.661 -12.342 -10.861 1.00 67.62 204 ALA A O 1
ATOM 1554 N N . GLY A 1 205 ? 22.661 -13.163 -12.954 1.00 74.19 205 GLY A N 1
ATOM 1555 C CA . GLY A 1 205 ? 21.209 -13.245 -13.102 1.00 74.19 205 GLY A CA 1
ATOM 1556 C C . GLY A 1 205 ? 20.523 -11.912 -13.412 1.00 74.19 205 GLY A C 1
ATOM 1557 O O . GLY A 1 205 ? 19.299 -11.812 -13.283 1.00 74.19 205 GLY A O 1
ATOM 1558 N N . ARG A 1 206 ? 21.267 -10.878 -13.825 1.00 84.56 206 ARG A N 1
ATOM 1559 C CA . ARG A 1 206 ? 20.682 -9.629 -14.327 1.00 84.56 206 ARG A CA 1
ATOM 1560 C C . ARG A 1 206 ? 20.231 -9.822 -15.763 1.00 84.56 206 ARG A C 1
ATOM 1562 O O . ARG A 1 206 ? 20.894 -10.470 -16.570 1.00 84.56 206 ARG A O 1
ATOM 1569 N N . HIS A 1 207 ? 19.105 -9.208 -16.082 1.00 90.69 207 HIS A N 1
ATOM 1570 C CA . HIS A 1 207 ? 18.499 -9.293 -17.402 1.00 90.69 207 HIS A CA 1
ATOM 1571 C C . HIS A 1 207 ? 18.448 -7.914 -18.049 1.00 90.69 207 HIS A C 1
ATOM 1573 O O . HIS A 1 207 ? 18.427 -6.883 -17.369 1.00 90.69 207 HIS A O 1
ATOM 1579 N N . GLU A 1 208 ? 18.443 -7.901 -19.371 1.00 92.69 208 GLU A N 1
ATOM 1580 C CA . GLU A 1 208 ? 18.181 -6.729 -20.184 1.00 92.69 208 GLU A CA 1
ATOM 1581 C C . GLU A 1 208 ? 16.810 -6.877 -20.840 1.00 92.69 208 GLU A C 1
ATOM 1583 O O . GLU A 1 208 ? 16.485 -7.911 -21.418 1.00 92.69 208 GLU A O 1
ATOM 1588 N N . LEU A 1 209 ? 15.983 -5.850 -20.684 1.00 94.75 209 LEU A N 1
ATOM 1589 C CA . LEU A 1 209 ? 14.665 -5.734 -21.283 1.00 94.75 209 LEU A CA 1
ATOM 1590 C C . LEU A 1 209 ? 14.716 -4.663 -22.359 1.00 94.75 209 LEU A C 1
ATOM 1592 O O . LEU A 1 209 ? 15.075 -3.518 -22.079 1.00 94.75 209 LEU A O 1
ATOM 1596 N N . SER A 1 210 ? 14.293 -5.017 -23.564 1.00 93.81 210 SER A N 1
ATOM 1597 C CA . SER A 1 210 ? 14.078 -4.055 -24.637 1.00 93.81 210 SER A CA 1
ATOM 1598 C C . SER A 1 210 ? 12.583 -3.823 -24.813 1.00 93.81 210 SER A C 1
ATOM 1600 O O . SER A 1 210 ? 11.796 -4.773 -24.798 1.00 93.81 210 SER A O 1
ATOM 1602 N N . ILE A 1 211 ? 12.176 -2.564 -24.951 1.00 94.19 211 ILE A N 1
ATOM 1603 C CA . ILE A 1 211 ? 10.770 -2.165 -25.092 1.00 94.19 211 ILE A CA 1
ATOM 1604 C C . ILE A 1 211 ? 10.552 -1.379 -26.383 1.00 94.19 211 ILE A C 1
ATOM 1606 O O . ILE A 1 211 ? 11.445 -0.670 -26.844 1.00 94.19 211 ILE A O 1
ATOM 1610 N N . TYR A 1 212 ? 9.361 -1.491 -26.967 1.00 89.62 212 TYR A N 1
ATOM 1611 C CA . TYR A 1 212 ? 8.995 -0.701 -28.147 1.00 89.62 212 TYR A CA 1
ATOM 1612 C C . TYR A 1 212 ? 8.484 0.693 -27.774 1.00 89.62 212 TYR A C 1
ATOM 1614 O O . TYR A 1 212 ? 8.761 1.670 -28.467 1.00 89.62 212 TYR A O 1
ATOM 1622 N N . SER A 1 213 ? 7.733 0.792 -26.675 1.00 79.12 213 SER A N 1
ATOM 1623 C CA . SER A 1 213 ? 7.156 2.053 -26.201 1.00 79.12 213 SER A CA 1
ATOM 1624 C C . SER A 1 213 ? 8.045 2.734 -25.166 1.00 79.12 213 SER A C 1
ATOM 1626 O O . SER A 1 213 ? 8.819 2.058 -24.504 1.00 79.12 213 SER A O 1
ATOM 1628 N N . PHE A 1 214 ? 7.807 4.023 -24.918 1.00 74.62 214 PHE A N 1
ATOM 1629 C CA . PHE A 1 214 ? 8.482 4.811 -23.883 1.00 74.62 214 PHE A CA 1
ATOM 1630 C C . PHE A 1 214 ? 9.982 5.004 -24.166 1.00 74.62 214 PHE A C 1
ATOM 1632 O O . PHE A 1 214 ? 10.852 4.371 -23.575 1.00 74.62 214 PHE A O 1
ATOM 1639 N N . GLY A 1 215 ? 10.268 5.917 -25.095 1.00 82.56 215 GLY A N 1
ATOM 1640 C CA . GLY A 1 215 ? 11.619 6.313 -25.469 1.00 82.56 215 GLY A CA 1
ATOM 1641 C C . GLY A 1 215 ? 11.618 7.324 -26.614 1.00 82.56 215 GLY A C 1
ATOM 1642 O O . GLY A 1 215 ? 10.574 7.868 -26.977 1.00 82.56 215 GLY A O 1
ATOM 1643 N N . LEU A 1 216 ? 12.800 7.608 -27.146 1.00 89.06 216 LEU A N 1
ATOM 1644 C CA . LEU A 1 216 ? 13.025 8.622 -28.172 1.00 89.06 216 LEU A CA 1
ATOM 1645 C C . LEU A 1 216 ? 12.639 8.153 -29.582 1.00 89.06 216 LEU A C 1
ATOM 1647 O O . LEU A 1 216 ? 12.266 8.982 -30.411 1.00 89.06 216 LEU A O 1
ATOM 1651 N N . PHE A 1 217 ? 12.727 6.849 -29.846 1.00 90.25 217 PHE A N 1
ATOM 1652 C CA . PHE A 1 217 ? 12.509 6.269 -31.171 1.00 90.25 217 PHE A CA 1
ATOM 1653 C C . PHE A 1 217 ? 11.079 5.751 -31.356 1.00 90.25 217 PHE A C 1
ATOM 1655 O O . PHE A 1 217 ? 10.382 5.439 -30.392 1.00 90.25 217 PHE A O 1
ATOM 1662 N N . GLY A 1 218 ? 10.651 5.618 -32.607 1.00 87.94 218 GLY A N 1
ATOM 1663 C CA . GLY A 1 218 ? 9.388 4.985 -32.981 1.00 87.94 218 GLY A CA 1
ATOM 1664 C C . GLY A 1 218 ? 8.369 5.924 -33.624 1.00 87.94 218 GLY A C 1
ATOM 1665 O O . GLY A 1 218 ? 8.598 7.130 -33.697 1.00 87.94 218 GLY A O 1
ATOM 1666 N N . PRO A 1 219 ? 7.226 5.390 -34.094 1.00 84.38 219 PRO A N 1
ATOM 1667 C CA . PRO A 1 219 ? 6.246 6.164 -34.861 1.00 84.38 219 PRO A CA 1
ATOM 1668 C C . PRO A 1 219 ? 5.606 7.298 -34.047 1.00 84.38 219 PRO A C 1
ATOM 1670 O O . PRO A 1 219 ? 5.236 8.321 -34.608 1.00 84.38 219 PRO A O 1
ATOM 1673 N N . ASN A 1 220 ? 5.515 7.125 -32.725 1.00 82.50 220 ASN A N 1
ATOM 1674 C CA . ASN A 1 220 ? 5.018 8.129 -31.777 1.00 82.50 220 ASN A CA 1
ATOM 1675 C C . ASN A 1 220 ? 6.148 8.703 -30.899 1.00 82.50 220 ASN A C 1
ATOM 1677 O O . ASN A 1 220 ? 5.883 9.244 -29.825 1.00 82.50 220 ASN A O 1
ATOM 1681 N N . GLY A 1 221 ? 7.407 8.506 -31.302 1.00 84.50 221 GLY A N 1
ATOM 1682 C CA . GLY A 1 221 ? 8.569 9.016 -30.585 1.00 84.50 221 GLY A CA 1
ATOM 1683 C C . GLY A 1 221 ? 8.707 10.537 -30.743 1.00 84.50 221 GLY A C 1
ATOM 1684 O O . GLY A 1 221 ? 8.247 11.101 -31.733 1.00 84.50 221 GLY A O 1
ATOM 1685 N N . PRO A 1 222 ? 9.343 11.228 -29.783 1.00 88.50 222 PRO A N 1
ATOM 1686 C CA . PRO A 1 222 ? 9.572 12.670 -29.862 1.00 88.50 222 PRO A CA 1
ATOM 1687 C C . PRO A 1 222 ? 10.628 13.064 -30.906 1.00 88.50 222 PRO A C 1
ATOM 1689 O O . PRO A 1 222 ? 10.682 14.229 -31.297 1.00 88.50 222 PRO A O 1
ATOM 1692 N N . LEU A 1 223 ? 11.496 12.136 -31.330 1.00 89.38 223 LEU A N 1
ATOM 1693 C CA . LEU A 1 223 ? 12.465 12.409 -32.388 1.00 89.38 223 LEU A CA 1
ATOM 1694 C C . LEU A 1 223 ? 11.827 12.274 -33.776 1.00 89.38 223 LEU A C 1
ATOM 1696 O O . LEU A 1 223 ? 10.956 11.425 -33.967 1.00 89.38 223 LEU A O 1
ATOM 1700 N N . PRO A 1 224 ? 12.306 13.045 -34.771 1.00 92.69 224 PRO A N 1
ATOM 1701 C CA . PRO A 1 224 ? 11.894 12.869 -36.156 1.00 92.69 224 PRO A CA 1
ATOM 1702 C C . PRO A 1 224 ? 12.015 11.415 -36.630 1.00 92.69 224 PRO A C 1
ATOM 1704 O O . PRO A 1 224 ? 13.012 10.740 -36.361 1.00 92.69 224 PRO A O 1
ATOM 1707 N N . THR A 1 225 ? 11.025 10.949 -37.395 1.00 91.50 225 THR A N 1
ATOM 1708 C CA . THR A 1 225 ? 10.926 9.558 -37.871 1.00 91.50 225 THR A CA 1
ATOM 1709 C C . THR A 1 225 ? 12.181 9.093 -38.611 1.00 91.50 225 THR A C 1
ATOM 1711 O O . THR A 1 225 ? 12.656 7.988 -38.362 1.00 91.50 225 THR A O 1
ATOM 1714 N N . HIS A 1 226 ? 12.795 9.968 -39.416 1.00 93.50 226 HIS A N 1
ATOM 1715 C CA . HIS A 1 226 ? 14.023 9.655 -40.156 1.00 93.50 226 HIS A CA 1
ATOM 1716 C C . HIS A 1 226 ? 15.212 9.283 -39.244 1.00 93.50 226 HIS A C 1
ATOM 1718 O O . HIS A 1 226 ? 16.108 8.554 -39.661 1.00 93.50 226 HIS A O 1
ATOM 1724 N N . LEU A 1 227 ? 15.250 9.755 -37.987 1.00 93.62 227 LEU A N 1
ATOM 1725 C CA . LEU A 1 227 ? 16.275 9.331 -37.025 1.00 93.62 227 LEU A CA 1
ATOM 1726 C C . LEU A 1 227 ? 16.007 7.920 -36.503 1.00 93.62 227 LEU A C 1
ATOM 1728 O O . LEU A 1 227 ? 16.950 7.174 -36.255 1.00 93.62 227 LEU A O 1
ATOM 1732 N N . THR A 1 228 ? 14.736 7.543 -36.354 1.00 93.75 228 THR A N 1
ATOM 1733 C CA . THR A 1 228 ? 14.368 6.166 -36.002 1.00 93.75 228 THR A CA 1
ATOM 1734 C C . THR A 1 228 ? 14.766 5.208 -37.120 1.00 93.75 228 THR A C 1
ATOM 1736 O O . THR A 1 228 ? 15.364 4.176 -36.831 1.00 93.75 228 THR A O 1
ATOM 1739 N N . GLU A 1 229 ? 14.492 5.569 -38.376 1.00 93.38 229 GLU A N 1
ATOM 1740 C CA . GLU A 1 229 ? 14.920 4.814 -39.562 1.00 93.38 229 GLU A CA 1
ATOM 1741 C C . GLU A 1 229 ? 16.436 4.649 -39.595 1.00 93.38 229 GLU A C 1
ATOM 1743 O O . GLU A 1 229 ? 16.923 3.524 -39.630 1.00 93.38 229 GLU A O 1
ATOM 1748 N N . TYR A 1 230 ? 17.178 5.750 -39.460 1.00 94.81 230 TYR A N 1
ATOM 1749 C CA . TYR A 1 230 ? 18.639 5.725 -39.448 1.00 94.81 230 TYR A CA 1
ATOM 1750 C C . TYR A 1 230 ? 19.207 4.785 -38.374 1.00 94.81 230 TYR A C 1
ATOM 1752 O O . TYR A 1 230 ? 20.099 3.981 -38.646 1.00 94.81 230 TYR A O 1
ATOM 1760 N N . VAL A 1 231 ? 18.692 4.856 -37.141 1.00 94.56 231 VAL A N 1
ATOM 1761 C CA . VAL A 1 231 ? 19.149 3.970 -36.059 1.00 94.56 231 VAL A CA 1
ATOM 1762 C C . VAL A 1 231 ? 18.780 2.519 -36.350 1.00 94.56 231 VAL A C 1
ATOM 1764 O O . VAL A 1 231 ? 19.597 1.625 -36.129 1.00 94.56 231 VAL A O 1
ATOM 1767 N N . HIS A 1 232 ? 17.570 2.276 -36.849 1.00 93.44 232 HIS A N 1
ATOM 1768 C CA . HIS A 1 232 ? 17.111 0.939 -37.198 1.00 93.44 232 HIS A CA 1
ATOM 1769 C C . HIS A 1 232 ? 17.983 0.313 -38.299 1.00 93.44 232 HIS A C 1
ATOM 1771 O O . HIS A 1 232 ? 18.467 -0.806 -38.131 1.00 93.44 232 HIS A O 1
ATOM 1777 N N . GLU A 1 233 ? 18.272 1.051 -39.374 1.00 94.44 233 GLU A N 1
ATOM 1778 C CA . GLU A 1 233 ? 19.159 0.619 -40.461 1.00 94.44 233 GLU A CA 1
ATOM 1779 C C . GLU A 1 233 ? 20.574 0.318 -39.962 1.00 94.44 233 GLU A C 1
ATOM 1781 O O . GLU A 1 233 ? 21.158 -0.699 -40.337 1.00 94.44 233 GLU A O 1
ATOM 1786 N N . ARG A 1 234 ? 21.126 1.150 -39.068 1.00 94.81 234 ARG A N 1
ATOM 1787 C CA . ARG A 1 234 ? 22.443 0.894 -38.467 1.00 94.81 234 ARG A CA 1
ATOM 1788 C C . ARG A 1 234 ? 22.495 -0.396 -37.665 1.00 94.81 234 ARG A C 1
ATOM 1790 O O . ARG A 1 234 ? 23.463 -1.145 -37.789 1.00 94.81 234 ARG A O 1
ATOM 1797 N N . ILE A 1 235 ? 21.458 -0.677 -36.886 1.00 93.50 235 ILE A N 1
ATOM 1798 C CA . ILE A 1 235 ? 21.373 -1.915 -36.113 1.00 93.50 235 ILE A CA 1
ATOM 1799 C C . ILE A 1 235 ? 21.277 -3.125 -37.052 1.00 93.50 235 ILE A C 1
ATOM 1801 O O . ILE A 1 235 ? 22.012 -4.093 -36.878 1.00 93.50 235 ILE A O 1
ATOM 1805 N N . VAL A 1 236 ? 20.402 -3.069 -38.061 1.00 92.62 236 VAL A N 1
ATOM 1806 C CA . VAL A 1 236 ? 20.106 -4.218 -38.932 1.00 92.62 236 VAL A CA 1
ATOM 1807 C C . VAL A 1 236 ? 21.214 -4.481 -39.956 1.00 92.62 236 VAL A C 1
ATOM 1809 O O . VAL A 1 236 ? 21.629 -5.626 -40.125 1.00 92.62 236 VAL A O 1
ATOM 1812 N N . HIS A 1 237 ? 21.705 -3.446 -40.643 1.00 94.56 237 HIS A N 1
ATOM 1813 C CA . HIS A 1 237 ? 22.655 -3.591 -41.753 1.00 94.56 237 HIS A CA 1
ATOM 1814 C C . HIS A 1 237 ? 24.118 -3.469 -41.332 1.00 94.56 237 HIS A C 1
ATOM 1816 O O . HIS A 1 237 ? 24.990 -4.045 -41.981 1.00 94.56 237 HIS A O 1
ATOM 1822 N N . HIS A 1 238 ? 24.396 -2.725 -40.262 1.00 92.81 238 HIS A N 1
ATOM 1823 C CA . HIS A 1 238 ? 25.764 -2.420 -39.839 1.00 92.81 238 HIS A CA 1
ATOM 1824 C C . HIS A 1 238 ? 26.123 -2.989 -38.465 1.00 92.81 238 HIS A C 1
ATOM 1826 O O . HIS A 1 238 ? 27.264 -2.818 -38.042 1.00 92.81 238 HIS A O 1
ATOM 1832 N N . GLN A 1 239 ? 25.183 -3.654 -37.777 1.00 92.12 239 GLN A N 1
ATOM 1833 C CA . GLN A 1 239 ? 25.356 -4.154 -36.404 1.00 92.12 239 GLN A CA 1
ATOM 1834 C C . GLN A 1 239 ? 25.863 -3.064 -35.437 1.00 92.12 239 GLN A C 1
ATOM 1836 O O . GLN A 1 239 ? 26.513 -3.348 -34.431 1.00 92.12 239 GLN A O 1
ATOM 1841 N N . ASP A 1 240 ? 25.577 -1.794 -35.746 1.00 93.81 240 ASP A N 1
ATOM 1842 C CA . ASP A 1 240 ? 26.023 -0.648 -34.964 1.00 93.81 240 ASP A CA 1
ATOM 1843 C C . ASP A 1 240 ? 24.916 -0.211 -34.004 1.00 93.81 240 ASP A C 1
ATOM 1845 O O . ASP A 1 240 ? 23.958 0.472 -34.371 1.00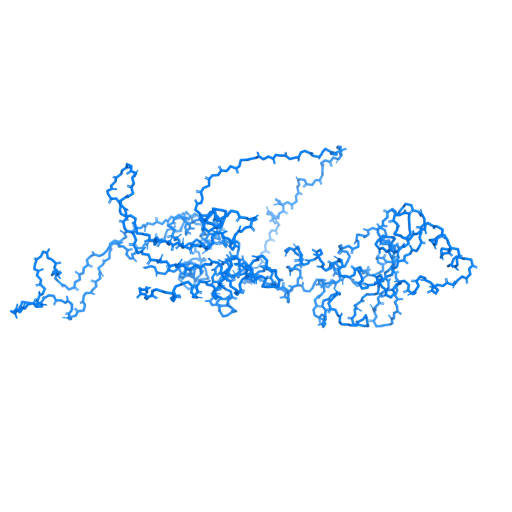 93.81 240 ASP A O 1
ATOM 1849 N N . HIS A 1 241 ? 25.080 -0.594 -32.740 1.00 91.25 241 HIS A N 1
ATOM 1850 C CA . HIS A 1 241 ? 24.148 -0.271 -31.663 1.00 91.25 241 HIS A CA 1
ATOM 1851 C C . HIS A 1 241 ? 24.471 1.055 -30.958 1.00 91.25 241 HIS A C 1
ATOM 1853 O O . HIS A 1 241 ? 23.768 1.419 -30.016 1.00 91.25 241 HIS A O 1
ATOM 1859 N N . SER A 1 242 ? 25.506 1.792 -31.377 1.00 93.00 242 SER A N 1
ATOM 1860 C CA . SER A 1 242 ? 26.080 2.907 -30.608 1.00 93.00 242 SER A CA 1
ATOM 1861 C C . SER A 1 242 ? 25.065 3.998 -30.258 1.00 93.00 242 SER A C 1
ATOM 1863 O O . SER A 1 242 ? 24.986 4.422 -29.105 1.00 93.00 242 SER A O 1
ATOM 1865 N N . LEU A 1 243 ? 24.252 4.435 -31.228 1.00 90.94 243 LEU A N 1
ATOM 1866 C CA . LEU A 1 243 ? 23.265 5.501 -31.014 1.00 90.94 243 LEU A CA 1
ATOM 1867 C C . LEU A 1 243 ? 22.086 5.037 -30.137 1.00 90.94 243 LEU A C 1
ATOM 1869 O O . LEU A 1 243 ? 21.627 5.793 -29.281 1.00 90.94 243 LEU A O 1
ATOM 1873 N N . SER A 1 244 ? 21.649 3.780 -30.284 1.00 91.00 244 SER A N 1
ATOM 1874 C CA . SER A 1 244 ? 20.629 3.178 -29.410 1.00 91.00 244 SER A CA 1
ATOM 1875 C C . SER A 1 244 ? 21.149 3.017 -27.981 1.00 91.00 244 SER A C 1
ATOM 1877 O O . SER A 1 244 ? 20.503 3.452 -27.033 1.00 91.00 244 SER A O 1
ATOM 1879 N N . ALA A 1 245 ? 22.362 2.482 -27.820 1.00 90.38 245 ALA A N 1
ATOM 1880 C CA . ALA A 1 245 ? 22.999 2.282 -26.522 1.00 90.38 245 ALA A CA 1
ATOM 1881 C C . ALA A 1 245 ? 23.259 3.609 -25.790 1.00 90.38 245 ALA A C 1
ATOM 1883 O O . ALA A 1 245 ? 23.100 3.685 -24.569 1.00 90.38 245 ALA A O 1
ATOM 1884 N N . PHE A 1 246 ? 23.618 4.668 -26.526 1.00 92.94 246 PHE A N 1
ATOM 1885 C CA . PHE A 1 246 ? 23.722 6.022 -25.984 1.00 92.94 246 PHE A CA 1
ATOM 1886 C C . PHE A 1 246 ? 22.369 6.530 -25.473 1.00 92.94 246 PHE A C 1
ATOM 1888 O O . PHE A 1 246 ? 22.282 7.001 -24.339 1.00 92.94 246 PHE A O 1
ATOM 1895 N N . ALA A 1 247 ? 21.302 6.395 -26.266 1.00 91.44 247 ALA A N 1
ATOM 1896 C CA . ALA A 1 247 ? 19.957 6.787 -25.849 1.00 91.44 247 ALA A CA 1
ATOM 1897 C C . ALA A 1 247 ? 19.488 5.997 -24.611 1.00 91.44 247 ALA A C 1
ATOM 1899 O O . ALA A 1 247 ? 18.892 6.559 -23.688 1.00 91.44 247 ALA A O 1
ATOM 1900 N N . ASP A 1 248 ? 19.856 4.718 -24.521 1.00 90.81 248 ASP A N 1
ATOM 1901 C CA . ASP A 1 248 ? 19.512 3.842 -23.401 1.00 90.81 248 ASP A CA 1
ATOM 1902 C C . ASP A 1 248 ? 20.184 4.223 -22.076 1.00 90.81 248 ASP A C 1
ATOM 1904 O O . ASP A 1 248 ? 19.721 3.818 -21.003 1.00 90.81 248 ASP A O 1
ATOM 1908 N N . LEU A 1 249 ? 21.232 5.056 -22.094 1.00 88.94 249 LEU A N 1
ATOM 1909 C CA . LEU A 1 249 ? 21.735 5.705 -20.877 1.00 88.94 249 LEU A CA 1
ATOM 1910 C C . LEU A 1 249 ? 20.639 6.540 -20.202 1.00 88.94 249 LEU A C 1
ATOM 1912 O O . LEU A 1 249 ? 20.528 6.518 -18.973 1.00 88.94 249 LEU A O 1
ATOM 1916 N N . PHE A 1 250 ? 19.805 7.209 -21.000 1.00 89.50 250 PHE A N 1
ATOM 1917 C CA . PHE A 1 250 ? 18.707 8.054 -20.541 1.00 89.50 250 PHE A CA 1
ATOM 1918 C C . PHE A 1 250 ? 17.402 7.265 -20.391 1.00 89.50 250 PHE A C 1
ATOM 1920 O O . PHE A 1 250 ? 16.737 7.381 -19.356 1.00 89.50 250 PHE A O 1
ATOM 1927 N N . HIS A 1 251 ? 17.058 6.418 -21.372 1.00 90.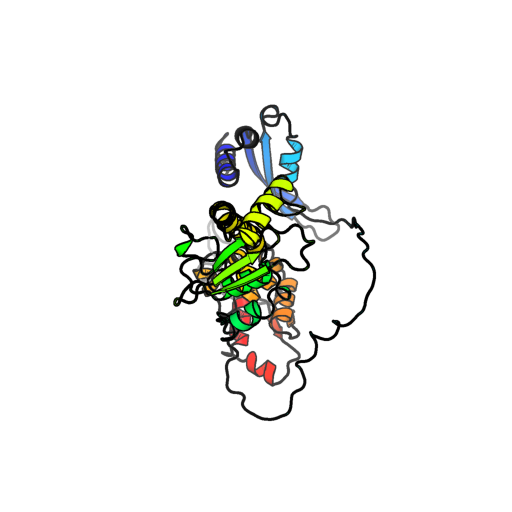56 251 HIS A N 1
ATOM 1928 C CA . HIS A 1 251 ? 15.807 5.647 -21.353 1.00 90.56 251 HIS A CA 1
ATOM 1929 C C . HIS A 1 251 ? 15.686 4.764 -20.120 1.00 90.56 251 HIS A C 1
ATOM 1931 O O . HIS A 1 251 ? 14.610 4.690 -19.525 1.00 90.56 251 HIS A O 1
ATOM 1937 N N . HIS A 1 252 ? 16.788 4.138 -19.697 1.00 91.81 252 HIS A N 1
ATOM 1938 C CA . HIS A 1 252 ? 16.777 3.263 -18.535 1.00 91.81 252 HIS A CA 1
ATOM 1939 C C . HIS A 1 252 ? 16.235 3.978 -17.293 1.00 91.81 252 HIS A C 1
ATOM 1941 O O . HIS A 1 252 ? 15.312 3.489 -16.640 1.00 91.81 252 HIS A O 1
ATOM 1947 N N . ARG A 1 253 ? 16.782 5.159 -16.972 1.00 92.12 253 ARG A N 1
ATOM 1948 C CA . ARG A 1 253 ? 16.368 5.895 -15.775 1.00 92.12 253 ARG A CA 1
ATOM 1949 C C . ARG A 1 253 ? 14.978 6.494 -15.942 1.00 92.12 253 ARG A C 1
ATOM 1951 O O . ARG A 1 253 ? 14.188 6.411 -15.007 1.00 92.12 253 ARG A O 1
ATOM 1958 N N . ALA A 1 254 ? 14.670 7.056 -17.110 1.00 91.56 254 ALA A N 1
ATOM 1959 C CA . ALA A 1 254 ? 13.359 7.634 -17.385 1.00 91.56 254 ALA A CA 1
ATOM 1960 C C . ALA A 1 254 ? 12.236 6.594 -17.232 1.00 91.56 254 ALA A C 1
ATOM 1962 O O . ALA A 1 254 ? 11.250 6.850 -16.543 1.00 91.56 254 ALA A O 1
ATOM 1963 N N . THR A 1 255 ? 12.416 5.396 -17.798 1.00 92.81 255 THR A N 1
ATOM 1964 C CA . THR A 1 255 ? 11.424 4.309 -17.735 1.00 92.81 255 THR A CA 1
ATOM 1965 C C . THR A 1 255 ? 11.192 3.845 -16.305 1.00 92.81 255 THR A C 1
ATOM 1967 O O . THR A 1 255 ? 10.051 3.685 -15.875 1.00 92.81 255 THR A O 1
ATOM 1970 N N . LEU A 1 256 ? 12.268 3.675 -15.532 1.00 93.50 256 LEU A N 1
ATOM 1971 C CA . LEU A 1 256 ? 12.154 3.268 -14.136 1.00 93.50 256 LEU A CA 1
ATOM 1972 C C . LEU A 1 256 ? 11.487 4.331 -13.258 1.00 93.50 256 LEU A C 1
ATOM 1974 O O . LEU A 1 256 ? 10.702 3.981 -12.380 1.00 93.50 256 LEU A O 1
ATOM 1978 N N . LEU A 1 257 ? 11.754 5.618 -13.496 1.00 93.19 257 LEU A N 1
ATOM 1979 C CA . LEU A 1 257 ? 11.073 6.702 -12.783 1.00 93.19 257 LEU A CA 1
ATOM 1980 C C . LEU A 1 257 ? 9.586 6.774 -13.140 1.00 93.19 257 LEU A C 1
ATOM 1982 O O . LEU A 1 257 ? 8.762 7.015 -12.262 1.00 93.19 257 LEU A O 1
ATOM 1986 N N . PHE A 1 258 ? 9.232 6.512 -14.397 1.00 92.69 258 PHE A N 1
ATOM 1987 C CA . PHE A 1 258 ? 7.837 6.455 -14.818 1.00 92.69 258 PHE A CA 1
ATOM 1988 C C . PHE A 1 258 ? 7.093 5.282 -14.172 1.00 92.69 258 PHE A C 1
ATOM 1990 O O . PHE A 1 258 ? 6.021 5.471 -13.596 1.00 92.69 258 PHE A O 1
ATOM 1997 N N . TYR A 1 259 ? 7.713 4.097 -14.154 1.00 93.69 259 TYR A N 1
ATOM 1998 C CA . TYR A 1 259 ? 7.210 2.962 -13.383 1.00 93.69 259 TYR A CA 1
ATOM 1999 C C . TYR A 1 259 ? 7.058 3.314 -11.895 1.00 93.69 259 TYR A C 1
ATOM 2001 O O . TYR A 1 259 ? 6.042 2.974 -11.295 1.00 93.69 259 TYR A O 1
ATOM 2009 N N . ARG A 1 260 ? 8.012 4.045 -11.296 1.00 92.69 260 ARG A N 1
ATOM 2010 C CA . ARG A 1 260 ? 7.909 4.473 -9.892 1.00 92.69 260 ARG A CA 1
ATOM 2011 C C . ARG A 1 260 ? 6.757 5.421 -9.631 1.00 92.69 260 ARG A C 1
ATOM 2013 O O . ARG A 1 260 ? 6.067 5.239 -8.638 1.00 92.69 260 ARG A O 1
ATOM 2020 N N . ALA A 1 261 ? 6.535 6.396 -10.505 1.00 93.31 261 ALA A N 1
ATOM 2021 C CA . ALA A 1 261 ? 5.406 7.308 -10.374 1.00 93.31 261 ALA A CA 1
ATOM 2022 C C . ALA A 1 261 ? 4.072 6.544 -10.375 1.00 93.31 261 ALA A C 1
ATOM 2024 O O . ALA A 1 261 ? 3.195 6.832 -9.564 1.00 93.31 261 ALA A O 1
ATOM 2025 N N . TRP A 1 262 ? 3.947 5.526 -11.231 1.00 93.06 262 TRP A N 1
ATOM 2026 C CA . TRP A 1 262 ? 2.780 4.647 -11.253 1.00 93.06 262 TRP A CA 1
ATOM 2027 C C . TRP A 1 262 ? 2.680 3.752 -10.006 1.00 93.06 262 TRP A C 1
ATOM 2029 O O . TRP A 1 262 ? 1.623 3.684 -9.382 1.00 93.06 262 TRP A O 1
ATOM 2039 N N . ALA A 1 263 ? 3.775 3.094 -9.614 1.00 91.31 263 ALA A N 1
ATOM 2040 C CA . ALA A 1 263 ? 3.813 2.173 -8.478 1.00 91.31 263 ALA A CA 1
ATOM 2041 C C . ALA A 1 263 ? 3.521 2.884 -7.146 1.00 91.31 263 ALA A C 1
ATOM 2043 O O . ALA A 1 263 ? 2.716 2.399 -6.354 1.00 91.31 263 ALA A O 1
ATOM 2044 N N . ASP A 1 264 ? 4.118 4.059 -6.927 1.00 88.81 264 ASP A N 1
ATOM 2045 C CA . ASP A 1 264 ? 3.947 4.852 -5.705 1.00 88.81 264 ASP A CA 1
ATOM 2046 C C . ASP A 1 264 ? 2.517 5.413 -5.575 1.00 88.81 264 ASP A C 1
ATOM 2048 O O . ASP A 1 264 ? 2.053 5.668 -4.462 1.00 88.81 264 ASP A O 1
ATOM 2052 N N . ALA A 1 265 ? 1.804 5.594 -6.693 1.00 89.25 265 ALA A N 1
ATOM 2053 C CA . ALA A 1 265 ? 0.411 6.039 -6.705 1.00 89.25 265 ALA A CA 1
ATOM 2054 C C . ALA A 1 265 ? -0.588 4.907 -6.409 1.00 89.25 265 ALA A C 1
ATOM 2056 O O . ALA A 1 265 ? -1.757 5.184 -6.135 1.00 89.25 265 ALA A O 1
ATOM 2057 N N . GLN A 1 266 ? -0.154 3.644 -6.457 1.00 88.50 266 GLN A N 1
ATOM 2058 C CA . GLN A 1 266 ? -1.031 2.484 -6.375 1.00 88.50 266 GLN A CA 1
ATOM 2059 C C . GLN A 1 266 ? -0.918 1.787 -5.003 1.00 88.50 266 GLN A C 1
ATOM 2061 O O . GLN A 1 266 ? 0.054 1.071 -4.746 1.00 88.50 266 GLN A O 1
ATOM 2066 N N . PRO A 1 267 ? -1.946 1.867 -4.132 1.00 84.88 267 PRO A N 1
ATOM 2067 C CA . PRO A 1 267 ? -1.918 1.243 -2.803 1.00 84.88 267 PRO A CA 1
ATOM 2068 C C . PRO A 1 267 ? -1.673 -0.266 -2.825 1.00 84.88 267 PRO A C 1
ATOM 2070 O O . PRO A 1 267 ? -1.060 -0.823 -1.919 1.00 84.88 267 PRO A O 1
ATOM 2073 N N . THR A 1 268 ? -2.156 -0.941 -3.871 1.00 86.31 268 THR A N 1
ATOM 2074 C CA . THR A 1 268 ? -2.013 -2.392 -4.001 1.00 86.31 268 THR A CA 1
ATOM 2075 C C . THR A 1 268 ? -0.588 -2.825 -4.320 1.00 86.31 268 THR A C 1
ATOM 2077 O O . THR A 1 268 ? -0.278 -3.976 -4.054 1.00 86.31 268 THR A O 1
ATOM 2080 N N . VAL A 1 269 ? 0.265 -1.952 -4.869 1.00 86.56 269 VAL A N 1
ATOM 2081 C CA . VAL A 1 269 ? 1.674 -2.276 -5.160 1.00 86.56 269 VAL A CA 1
ATOM 2082 C C . VAL A 1 269 ? 2.510 -2.229 -3.884 1.00 86.56 269 VAL A C 1
ATOM 2084 O O . VAL A 1 269 ? 3.302 -3.134 -3.647 1.00 86.56 269 VAL A O 1
ATOM 2087 N N . SER A 1 270 ? 2.267 -1.244 -3.012 1.00 82.75 270 SER A N 1
ATOM 2088 C CA . SER A 1 270 ? 2.893 -1.175 -1.680 1.00 82.75 270 SER A CA 1
ATOM 2089 C C . SER A 1 270 ? 2.636 -2.455 -0.870 1.00 82.75 270 SER A C 1
ATOM 2091 O O . SER A 1 270 ? 3.536 -2.951 -0.206 1.00 82.75 270 SER A O 1
ATOM 2093 N N . LEU A 1 271 ? 1.452 -3.071 -0.996 1.00 83.75 271 LEU A N 1
ATOM 2094 C CA . LEU A 1 271 ? 1.122 -4.326 -0.303 1.00 83.75 271 LEU A CA 1
ATOM 2095 C C . LEU A 1 271 ? 1.880 -5.568 -0.800 1.00 83.75 271 LEU A C 1
ATOM 2097 O O . LEU A 1 271 ? 1.880 -6.578 -0.097 1.00 83.75 271 LEU A O 1
ATOM 2101 N N . ASP A 1 272 ? 2.519 -5.525 -1.971 1.00 84.12 272 ASP A N 1
ATOM 2102 C CA . ASP A 1 272 ? 3.294 -6.667 -2.476 1.00 84.12 272 ASP A CA 1
ATOM 2103 C C . ASP A 1 272 ? 4.591 -6.883 -1.682 1.00 84.12 272 ASP A C 1
ATOM 2105 O O . ASP A 1 272 ? 5.203 -7.951 -1.754 1.00 84.12 272 ASP A O 1
ATOM 2109 N N . ARG A 1 273 ? 5.024 -5.862 -0.936 1.00 78.44 273 ARG A N 1
ATOM 2110 C CA . ARG A 1 273 ? 6.296 -5.822 -0.225 1.00 78.44 273 ARG A CA 1
ATOM 2111 C C . ARG A 1 273 ? 6.073 -5.607 1.273 1.00 78.44 273 ARG A C 1
ATOM 2113 O O . ARG A 1 273 ? 5.439 -4.630 1.661 1.00 78.44 273 ARG A O 1
ATOM 2120 N N . PRO A 1 274 ? 6.635 -6.457 2.152 1.00 74.75 274 PRO A N 1
ATOM 2121 C CA . PRO A 1 274 ? 6.519 -6.250 3.595 1.00 74.75 274 PRO A CA 1
ATOM 2122 C C . PRO A 1 274 ? 7.325 -5.033 4.079 1.00 74.75 274 PRO A C 1
ATOM 2124 O O . PRO A 1 274 ? 7.018 -4.474 5.128 1.00 74.75 274 PRO A O 1
ATOM 2127 N N . ASP A 1 275 ? 8.354 -4.629 3.328 1.00 76.44 275 ASP A N 1
ATOM 2128 C CA . ASP A 1 275 ? 9.210 -3.477 3.613 1.00 76.44 275 ASP A CA 1
ATOM 2129 C C . ASP A 1 275 ? 8.644 -2.141 3.101 1.00 76.44 275 ASP A C 1
ATOM 2131 O O . ASP A 1 275 ? 9.184 -1.089 3.440 1.00 76.44 275 ASP A O 1
ATOM 2135 N N . ASP A 1 276 ? 7.549 -2.155 2.332 1.00 76.38 276 ASP A N 1
ATOM 2136 C CA . ASP A 1 276 ? 6.886 -0.946 1.838 1.00 76.38 276 ASP A CA 1
ATOM 2137 C C . ASP A 1 276 ? 5.492 -0.778 2.451 1.00 76.38 276 ASP A C 1
ATOM 2139 O O . ASP A 1 276 ? 4.472 -1.155 1.882 1.00 76.38 276 ASP A O 1
ATOM 2143 N N . SER A 1 277 ? 5.432 -0.164 3.633 1.00 76.88 277 SER A N 1
ATOM 2144 C CA . SER A 1 277 ? 4.176 0.107 4.340 1.00 76.88 277 SER A CA 1
ATOM 2145 C C . SER A 1 277 ? 3.724 1.567 4.232 1.00 76.88 277 SER A C 1
ATOM 2147 O O . SER A 1 277 ? 2.936 2.029 5.062 1.00 76.88 277 SER A O 1
ATOM 2149 N N . ARG A 1 278 ? 4.209 2.330 3.240 1.00 82.88 278 ARG A N 1
ATOM 2150 C CA . ARG A 1 278 ? 4.000 3.789 3.178 1.00 82.88 278 ARG A CA 1
ATOM 2151 C C . ARG A 1 278 ? 2.520 4.169 3.186 1.00 82.88 278 ARG A C 1
ATOM 2153 O O . ARG A 1 278 ? 2.111 5.019 3.975 1.00 82.88 278 ARG A O 1
ATOM 2160 N N . PHE A 1 279 ? 1.714 3.518 2.350 1.00 87.00 279 PHE A N 1
ATOM 2161 C CA . PHE A 1 279 ? 0.276 3.784 2.292 1.00 87.00 279 PHE A CA 1
ATOM 2162 C C . PHE A 1 279 ? -0.440 3.376 3.588 1.00 87.00 279 PHE A C 1
ATOM 2164 O O . PHE A 1 279 ? -1.264 4.128 4.109 1.00 87.00 279 PHE A O 1
ATOM 2171 N N . LEU A 1 280 ? -0.079 2.220 4.159 1.00 87.56 280 LEU A N 1
ATOM 2172 C CA . LEU A 1 280 ? -0.627 1.761 5.439 1.00 87.56 280 LEU A CA 1
ATOM 2173 C C . LEU A 1 280 ? -0.292 2.723 6.583 1.00 87.56 280 LEU A C 1
ATOM 2175 O O . LEU A 1 280 ? -1.140 2.959 7.438 1.00 87.56 280 LEU A O 1
ATOM 2179 N N . ASN A 1 281 ? 0.898 3.325 6.572 1.00 88.69 281 ASN A N 1
ATOM 2180 C CA . ASN A 1 281 ? 1.295 4.327 7.557 1.00 88.69 281 ASN A CA 1
ATOM 2181 C C . ASN A 1 281 ? 0.433 5.591 7.457 1.00 88.69 281 ASN A C 1
ATOM 2183 O O . ASN A 1 281 ? 0.036 6.128 8.487 1.00 88.69 281 ASN A O 1
ATOM 2187 N N . TYR A 1 282 ? 0.075 6.038 6.249 1.00 89.19 282 TYR A N 1
ATOM 2188 C CA . TYR A 1 282 ? -0.855 7.161 6.090 1.00 89.19 282 TYR A CA 1
ATOM 2189 C C . TYR A 1 282 ? -2.234 6.852 6.679 1.00 89.19 282 TYR A C 1
ATOM 2191 O O . TYR A 1 282 ? -2.778 7.668 7.424 1.00 89.19 282 TYR A O 1
ATOM 2199 N N . LEU A 1 283 ? -2.766 5.653 6.430 1.00 90.31 283 LEU A N 1
ATOM 2200 C CA . LEU A 1 283 ? -4.019 5.210 7.048 1.00 90.31 283 LEU A CA 1
ATOM 2201 C C . LEU A 1 283 ? -3.900 5.086 8.574 1.00 90.31 283 LEU A C 1
ATOM 2203 O O . LEU A 1 283 ? -4.823 5.456 9.298 1.00 90.31 283 LEU A O 1
ATOM 2207 N N . ALA A 1 284 ? -2.764 4.601 9.074 1.00 90.06 284 ALA A N 1
ATOM 2208 C CA . ALA A 1 284 ? -2.506 4.476 10.503 1.00 90.06 284 ALA A CA 1
ATOM 2209 C C . ALA A 1 284 ? -2.477 5.845 11.193 1.00 90.06 284 ALA A C 1
ATOM 2211 O O . ALA A 1 284 ? -3.073 6.002 12.258 1.00 90.06 284 ALA A O 1
ATOM 2212 N N . CYS A 1 285 ? -1.858 6.850 10.568 1.00 90.12 285 CYS A N 1
ATOM 2213 C CA . CYS A 1 285 ? -1.884 8.229 11.050 1.00 90.12 285 CYS A CA 1
ATOM 2214 C C . CYS A 1 285 ? -3.312 8.788 11.105 1.00 90.12 285 CYS A C 1
ATOM 2216 O O . CYS A 1 285 ? -3.677 9.401 12.104 1.00 90.12 285 CYS A O 1
ATOM 2218 N N . LEU A 1 286 ? -4.141 8.525 10.087 1.00 89.69 286 LEU A N 1
ATOM 2219 C CA . LEU A 1 286 ? -5.555 8.931 10.082 1.00 89.69 286 LEU A CA 1
ATOM 2220 C C . LEU A 1 286 ? -6.376 8.262 11.196 1.00 89.69 286 LEU A C 1
ATOM 2222 O O . LEU A 1 286 ? -7.306 8.868 11.719 1.00 89.69 286 LEU A O 1
ATOM 2226 N N . ALA A 1 287 ? -6.024 7.032 11.577 1.00 86.25 287 ALA A N 1
ATOM 2227 C CA . ALA A 1 287 ? -6.625 6.314 12.703 1.00 86.25 287 ALA A CA 1
ATOM 2228 C C . ALA A 1 287 ? -6.021 6.685 14.076 1.00 86.25 287 ALA A C 1
ATOM 2230 O O . ALA A 1 287 ? -6.381 6.068 15.076 1.00 86.25 287 ALA A O 1
ATOM 2231 N N . GLY A 1 288 ? -5.076 7.630 14.149 1.00 86.38 288 GLY A N 1
ATOM 2232 C CA . GLY A 1 288 ? -4.408 8.000 15.404 1.00 86.38 288 GLY A CA 1
ATOM 2233 C C . GLY A 1 288 ? -3.426 6.950 15.949 1.00 86.38 288 GLY A C 1
ATOM 2234 O O . GLY A 1 288 ? -3.003 7.045 17.098 1.00 86.38 288 GLY A O 1
ATOM 2235 N N . ILE A 1 289 ? -3.037 5.964 15.132 1.00 87.44 289 ILE A N 1
ATOM 2236 C CA . ILE A 1 289 ? -2.087 4.885 15.464 1.00 87.44 289 ILE A CA 1
ATOM 2237 C C . ILE A 1 289 ? -0.829 4.946 14.583 1.00 87.44 289 ILE A C 1
ATOM 2239 O O . ILE A 1 289 ? -0.278 3.924 14.181 1.00 87.44 289 ILE A O 1
ATOM 2243 N N . GLY A 1 290 ? -0.382 6.155 14.233 1.00 85.69 290 GLY A N 1
ATOM 2244 C CA . GLY A 1 290 ? 0.741 6.374 13.316 1.00 85.69 290 GLY A CA 1
ATOM 2245 C C . GLY A 1 290 ? 2.104 5.928 13.857 1.00 85.69 290 GLY A C 1
ATOM 2246 O O . GLY A 1 290 ? 2.998 5.621 13.071 1.00 85.69 290 GLY A O 1
ATOM 2247 N N . LEU A 1 291 ? 2.277 5.855 15.182 1.00 88.19 291 LEU A N 1
ATOM 2248 C CA . LEU A 1 291 ? 3.550 5.461 15.788 1.00 88.19 291 LEU A CA 1
ATOM 2249 C C . LEU A 1 291 ? 3.719 3.931 15.798 1.00 88.19 291 LEU A C 1
ATOM 2251 O O . LEU A 1 291 ? 2.780 3.228 16.181 1.00 88.19 291 LEU A O 1
ATOM 2255 N N . PRO A 1 292 ? 4.921 3.389 15.508 1.00 84.94 292 PRO A N 1
ATOM 2256 C CA . PRO A 1 292 ? 5.159 1.941 15.501 1.00 84.94 292 PRO A CA 1
ATOM 2257 C C . PRO A 1 292 ? 4.745 1.233 16.800 1.00 84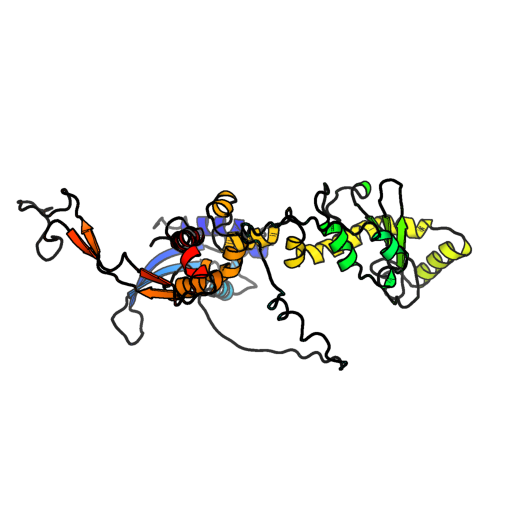.94 292 PRO A C 1
ATOM 2259 O O . PRO A 1 292 ? 4.136 0.166 16.761 1.00 84.94 292 PRO A O 1
ATOM 2262 N N . ALA A 1 293 ? 4.987 1.861 17.956 1.00 86.19 293 ALA A N 1
ATOM 2263 C CA . ALA A 1 293 ? 4.573 1.323 19.252 1.00 86.19 293 ALA A CA 1
ATOM 2264 C C . ALA A 1 293 ? 3.043 1.173 19.366 1.00 86.19 293 ALA A C 1
ATOM 2266 O O . ALA A 1 293 ? 2.561 0.173 19.884 1.00 86.19 293 ALA A O 1
ATOM 2267 N N . GLN A 1 294 ? 2.265 2.119 18.827 1.00 84.19 294 GLN A N 1
ATOM 2268 C CA . GLN A 1 294 ? 0.794 2.063 18.819 1.00 84.19 294 GLN A CA 1
ATOM 2269 C C . GLN A 1 294 ? 0.264 1.021 17.821 1.00 84.19 294 GLN A C 1
ATOM 2271 O O . GLN A 1 294 ? -0.757 0.366 18.062 1.00 84.19 294 GLN A O 1
ATOM 2276 N N . GLN A 1 295 ? 0.976 0.829 16.708 1.00 83.88 295 GLN A N 1
ATOM 2277 C CA . GLN A 1 295 ? 0.666 -0.222 15.740 1.00 83.88 295 GLN A CA 1
ATOM 2278 C C . GLN A 1 295 ? 0.873 -1.621 16.339 1.00 83.88 295 GLN A C 1
ATOM 2280 O O . GLN A 1 295 ? 0.137 -2.535 15.981 1.00 83.88 295 GLN A O 1
ATOM 2285 N N . GLN A 1 296 ? 1.793 -1.782 17.290 1.00 82.69 296 GLN A N 1
ATOM 2286 C CA . GLN A 1 296 ? 2.100 -3.066 17.936 1.00 82.69 296 GLN A CA 1
ATOM 2287 C C . GLN A 1 296 ? 1.412 -3.264 19.301 1.00 82.69 296 GLN A C 1
ATOM 2289 O O . GLN A 1 296 ? 1.448 -4.359 19.850 1.00 82.69 296 GLN A O 1
ATOM 2294 N N . ALA A 1 297 ? 0.750 -2.239 19.845 1.00 81.38 297 ALA A N 1
ATOM 2295 C CA . ALA A 1 297 ? 0.165 -2.251 21.193 1.00 81.38 297 ALA A CA 1
ATOM 2296 C C . ALA A 1 297 ? -1.122 -3.089 21.355 1.00 81.38 297 ALA A C 1
ATOM 2298 O O . ALA A 1 297 ? -1.732 -3.065 22.422 1.00 81.38 297 ALA A O 1
ATOM 2299 N N . SER A 1 298 ? -1.580 -3.790 20.317 1.00 82.12 298 SER A N 1
ATOM 2300 C CA . SER A 1 298 ? -2.844 -4.532 20.334 1.00 82.12 298 SER A CA 1
ATOM 2301 C C . SER A 1 298 ? -2.672 -5.931 19.759 1.00 82.12 298 SER A C 1
ATOM 2303 O O . SER A 1 298 ? -1.869 -6.145 18.855 1.00 82.12 298 SER A O 1
ATOM 2305 N N . SER A 1 299 ? -3.481 -6.871 20.253 1.00 84.62 299 SER A N 1
ATOM 2306 C CA . SER A 1 299 ? -3.631 -8.210 19.674 1.00 84.62 299 SER A CA 1
ATOM 2307 C C . SER A 1 299 ? -4.318 -8.209 18.302 1.00 84.62 299 SER A C 1
ATOM 2309 O O . SER A 1 299 ? -4.275 -9.209 17.588 1.00 84.62 299 SER A O 1
ATOM 2311 N N . LEU A 1 300 ? -4.941 -7.093 17.912 1.00 87.06 300 LEU A N 1
ATOM 2312 C CA . LEU A 1 300 ? -5.632 -6.945 16.638 1.00 87.06 300 LEU A CA 1
ATOM 2313 C C . LEU A 1 300 ? -4.644 -6.802 15.481 1.00 87.06 300 LEU A C 1
ATOM 2315 O O . LEU A 1 300 ? -3.706 -6.002 15.538 1.00 87.06 300 LEU A O 1
ATOM 2319 N N . SER A 1 301 ? -4.920 -7.495 14.373 1.00 86.44 301 SER A N 1
ATOM 2320 C CA . SER A 1 301 ? -4.144 -7.289 13.148 1.00 86.44 301 SER A CA 1
ATOM 2321 C C . SER A 1 301 ? -4.220 -5.823 12.699 1.00 86.44 301 SER A C 1
ATOM 2323 O O . SER A 1 301 ? -5.291 -5.203 12.695 1.00 86.44 301 SER A O 1
ATOM 2325 N N . LEU A 1 302 ? -3.077 -5.252 12.301 1.00 85.75 302 LEU A N 1
ATOM 2326 C CA . LEU A 1 302 ? -3.013 -3.864 11.835 1.00 85.75 302 LEU A CA 1
ATOM 2327 C C . LEU A 1 302 ? -3.977 -3.639 10.664 1.00 85.75 302 LEU A C 1
ATOM 2329 O O . LEU A 1 302 ? -4.742 -2.682 10.679 1.00 85.75 302 LEU A O 1
ATOM 2333 N N . HIS A 1 303 ? -4.005 -4.558 9.699 1.00 86.44 303 HIS A N 1
ATOM 2334 C CA . HIS A 1 303 ? -4.857 -4.438 8.519 1.00 86.44 303 HIS A CA 1
ATOM 2335 C C . HIS A 1 303 ? -6.354 -4.414 8.865 1.00 86.44 303 HIS A C 1
ATOM 2337 O O . HIS A 1 303 ? -7.093 -3.619 8.291 1.00 86.44 303 HIS A O 1
ATOM 2343 N N . ALA A 1 304 ? -6.803 -5.206 9.846 1.00 87.81 304 ALA A N 1
ATOM 2344 C CA . ALA A 1 304 ? -8.198 -5.166 10.281 1.00 87.81 304 ALA A CA 1
ATOM 2345 C C . ALA A 1 304 ? -8.577 -3.830 10.931 1.00 87.81 304 ALA A C 1
ATOM 2347 O O . ALA A 1 304 ? -9.678 -3.329 10.708 1.00 87.81 304 ALA A O 1
ATOM 2348 N N . ARG A 1 305 ? -7.661 -3.220 11.694 1.00 88.12 305 ARG A N 1
ATOM 2349 C CA . ARG A 1 305 ? -7.869 -1.864 12.224 1.00 88.12 305 ARG A CA 1
ATOM 2350 C C . ARG A 1 305 ? -7.927 -0.830 11.103 1.00 88.12 305 ARG A C 1
ATOM 2352 O O . ARG A 1 305 ? -8.845 -0.017 11.077 1.00 88.12 305 ARG A O 1
ATOM 2359 N N . LEU A 1 306 ? -7.004 -0.899 10.144 1.00 88.75 306 LEU A N 1
ATOM 2360 C CA . LEU A 1 306 ? -6.940 0.042 9.021 1.00 88.75 306 LEU A CA 1
ATOM 2361 C C . LEU A 1 306 ? -8.125 -0.083 8.057 1.00 88.75 306 LEU A C 1
ATOM 2363 O O . LEU A 1 306 ? -8.571 0.926 7.521 1.00 88.75 306 LEU A O 1
ATOM 2367 N N . MET A 1 307 ? -8.699 -1.275 7.881 1.00 88.00 307 MET A N 1
ATOM 2368 C CA . MET A 1 307 ? -9.936 -1.458 7.110 1.00 88.00 307 MET A CA 1
ATOM 2369 C C . MET A 1 307 ? -11.093 -0.614 7.668 1.00 88.00 307 MET A C 1
ATOM 2371 O O . MET A 1 307 ? -11.945 -0.131 6.925 1.00 88.00 307 MET A O 1
ATOM 2375 N N . LEU A 1 308 ? -11.106 -0.415 8.985 1.00 87.69 308 LEU A N 1
ATOM 2376 C CA . LEU A 1 308 ? -12.129 0.329 9.710 1.00 87.69 308 LEU A CA 1
ATOM 2377 C C . LEU A 1 308 ? -11.694 1.771 10.020 1.00 87.69 308 LEU A C 1
ATOM 2379 O O . LEU A 1 308 ? -12.343 2.440 10.825 1.00 87.69 308 LEU A O 1
ATOM 2383 N N . VAL A 1 309 ? -10.646 2.279 9.355 1.00 88.06 309 VAL A N 1
ATOM 2384 C CA . VAL A 1 309 ? -10.109 3.640 9.552 1.00 88.06 309 VAL A CA 1
ATOM 2385 C C . VAL A 1 309 ? -11.190 4.714 9.481 1.00 88.06 309 VAL A C 1
ATOM 2387 O O . VAL A 1 309 ? -11.193 5.609 10.313 1.00 88.06 309 VAL A O 1
ATOM 2390 N N . GLY A 1 310 ? -12.163 4.595 8.570 1.00 86.31 310 GLY A N 1
ATOM 2391 C CA . GLY A 1 310 ? -13.248 5.575 8.447 1.00 86.31 310 GLY A CA 1
ATOM 2392 C C . GLY A 1 310 ? -14.179 5.633 9.664 1.00 86.31 310 GLY A C 1
ATOM 2393 O O . GLY A 1 310 ? -14.797 6.663 9.919 1.00 86.31 310 GLY A O 1
ATOM 2394 N N . HIS A 1 311 ? -14.275 4.548 10.438 1.00 83.56 311 HIS A N 1
ATOM 2395 C CA . HIS A 1 311 ? -14.968 4.553 11.726 1.00 83.56 311 HIS A CA 1
ATOM 2396 C C . HIS A 1 311 ? -14.056 5.031 12.862 1.00 83.56 311 HIS A C 1
ATOM 2398 O O . HIS A 1 311 ? -14.526 5.744 13.745 1.00 83.56 311 HIS A O 1
ATOM 2404 N N . LEU A 1 312 ? -12.771 4.666 12.828 1.00 82.00 312 LEU A N 1
ATOM 2405 C CA . LEU A 1 312 ? -11.789 5.018 13.859 1.00 82.00 312 LEU A CA 1
ATOM 2406 C C . LEU A 1 312 ? -11.350 6.487 13.818 1.00 82.00 312 LEU A C 1
ATOM 2408 O O . LEU A 1 312 ? -11.014 7.040 14.855 1.00 82.00 312 LEU A O 1
ATOM 2412 N N . SER A 1 313 ? -11.383 7.136 12.653 1.00 84.19 313 SER A N 1
ATOM 2413 C CA . SER A 1 313 ? -10.984 8.540 12.492 1.00 84.19 313 SER A CA 1
ATOM 2414 C C . SER A 1 313 ? -12.024 9.534 13.023 1.00 84.19 313 SER A C 1
ATOM 2416 O O . SER A 1 313 ? -11.780 10.742 13.058 1.00 84.19 313 SER A O 1
ATOM 2418 N N . ARG A 1 314 ? -13.222 9.063 13.388 1.00 80.38 314 ARG A N 1
ATOM 2419 C CA . ARG A 1 314 ? -14.289 9.911 13.929 1.00 80.38 314 ARG A CA 1
ATOM 2420 C C . ARG A 1 314 ? -13.972 10.242 15.385 1.00 80.38 314 ARG A C 1
ATOM 2422 O O . ARG A 1 314 ? -13.673 9.352 16.166 1.00 80.38 314 ARG A O 1
ATOM 2429 N N . HIS A 1 315 ? -14.120 11.514 15.754 1.00 68.69 315 HIS A N 1
ATOM 2430 C CA . HIS A 1 315 ? -13.923 11.969 17.136 1.00 68.69 315 HIS A CA 1
ATOM 2431 C C . HIS A 1 315 ? -14.999 11.447 18.102 1.00 68.69 315 HIS A C 1
ATOM 2433 O O . HIS A 1 315 ? -14.752 11.351 19.297 1.00 68.69 315 HIS A O 1
ATOM 2439 N N . GLY A 1 316 ? -16.204 11.159 17.600 1.00 69.19 316 GLY A N 1
ATOM 2440 C CA . GLY A 1 316 ? -17.304 10.616 18.392 1.00 69.19 316 GLY A CA 1
ATOM 2441 C C . GLY A 1 316 ? -17.441 9.114 18.181 1.00 69.19 316 GLY A C 1
ATOM 2442 O O . GLY A 1 316 ? -17.685 8.672 17.056 1.00 69.19 316 GLY A O 1
ATOM 2443 N N . HIS A 1 317 ? -17.331 8.347 19.263 1.00 72.94 317 HIS A N 1
ATOM 2444 C CA . HIS A 1 317 ? -17.554 6.904 19.249 1.00 72.94 317 HIS A CA 1
ATOM 2445 C C . HIS A 1 317 ? -18.967 6.589 19.730 1.00 72.94 317 HIS A C 1
ATOM 2447 O O . HIS A 1 317 ? -19.295 6.717 20.909 1.00 72.94 317 HIS A O 1
ATOM 2453 N N . ASP A 1 318 ? -19.817 6.193 18.790 1.00 82.56 318 ASP A N 1
ATOM 2454 C CA . ASP A 1 318 ? -21.188 5.778 19.039 1.00 82.56 318 ASP A CA 1
ATOM 2455 C C . ASP A 1 318 ? -21.265 4.268 19.329 1.00 82.56 318 ASP A C 1
ATOM 2457 O O . ASP A 1 318 ? -20.449 3.456 18.881 1.00 82.56 318 ASP A O 1
ATOM 2461 N N . ALA A 1 319 ? -22.287 3.865 20.089 1.00 85.56 319 ALA A N 1
ATOM 2462 C CA . ALA A 1 319 ? -22.555 2.447 20.328 1.00 85.56 319 ALA A CA 1
ATOM 2463 C C . ALA A 1 319 ? -22.799 1.682 19.022 1.00 85.56 319 ALA A C 1
ATOM 2465 O O . ALA A 1 319 ? -22.409 0.520 18.901 1.00 85.56 319 ALA A O 1
ATOM 2466 N N . GLU A 1 320 ? -23.429 2.330 18.043 1.00 86.25 320 GLU A N 1
ATOM 2467 C CA . GLU A 1 320 ? -23.688 1.735 16.738 1.00 86.25 320 GLU A CA 1
ATOM 2468 C C . GLU A 1 320 ? -22.391 1.437 15.978 1.00 86.25 320 GLU A C 1
ATOM 2470 O O . GLU A 1 320 ? -22.241 0.335 15.448 1.00 86.25 320 GLU A O 1
ATOM 2475 N N . GLY A 1 321 ? -21.425 2.360 15.975 1.00 87.69 321 GLY A N 1
ATOM 2476 C CA . GLY A 1 321 ? -20.121 2.171 15.351 1.00 87.69 321 GLY A CA 1
ATOM 2477 C C . GLY A 1 321 ? -19.362 1.006 15.965 1.00 87.69 321 GLY A C 1
ATOM 2478 O O . GLY A 1 321 ? -18.883 0.146 15.226 1.00 87.69 321 GLY A O 1
ATOM 2479 N N . LEU A 1 322 ? -19.334 0.898 17.299 1.00 88.12 322 LEU A N 1
ATOM 2480 C CA . LEU A 1 322 ? -18.715 -0.252 17.968 1.00 88.12 322 LEU A CA 1
ATOM 2481 C C . LEU A 1 322 ? -19.423 -1.565 17.596 1.00 88.12 322 LEU A C 1
ATOM 2483 O O . LEU A 1 322 ? -18.766 -2.548 17.259 1.00 88.12 322 LEU A O 1
ATOM 2487 N N . VAL A 1 323 ? -20.760 -1.593 17.591 1.00 91.25 323 VAL A N 1
ATOM 2488 C CA . VAL A 1 323 ? -21.522 -2.778 17.162 1.00 91.25 323 VAL A CA 1
ATOM 2489 C C . VAL A 1 323 ? -21.205 -3.147 15.712 1.00 91.25 323 VAL A C 1
ATOM 2491 O O . VAL A 1 323 ? -21.032 -4.328 15.412 1.00 91.25 323 VAL A O 1
ATOM 2494 N N . ARG A 1 324 ? -21.100 -2.168 14.811 1.00 90.00 324 ARG A N 1
ATOM 2495 C CA . ARG A 1 324 ? -20.792 -2.388 13.393 1.00 90.00 324 ARG A CA 1
ATOM 2496 C C . ARG A 1 324 ? -19.375 -2.919 13.192 1.00 90.00 324 ARG A C 1
ATOM 2498 O O . ARG A 1 324 ? -19.209 -3.885 12.450 1.00 90.00 324 ARG A O 1
ATOM 2505 N N . ILE A 1 325 ? -18.393 -2.349 13.891 1.00 90.62 325 ILE A N 1
ATOM 2506 C CA . ILE A 1 325 ? -17.001 -2.821 13.917 1.00 90.62 325 ILE A CA 1
ATOM 2507 C C . ILE A 1 325 ? -16.949 -4.283 14.360 1.00 90.62 325 ILE A C 1
ATOM 2509 O O . ILE A 1 325 ? -16.423 -5.127 13.638 1.00 90.62 325 ILE A O 1
ATOM 2513 N N . LEU A 1 326 ? -17.551 -4.604 15.510 1.00 91.44 326 LEU A N 1
ATOM 2514 C CA . LEU A 1 326 ? -17.507 -5.955 16.070 1.00 91.44 326 LEU A CA 1
ATOM 2515 C C . LEU A 1 326 ? -18.244 -6.967 15.180 1.00 91.44 326 LEU A C 1
ATOM 2517 O O . LEU A 1 326 ? -17.733 -8.060 14.952 1.00 91.44 326 LEU A O 1
ATOM 2521 N N . ARG A 1 327 ? -19.411 -6.607 14.624 1.00 92.44 327 ARG A N 1
ATOM 2522 C CA . ARG A 1 327 ? -20.139 -7.464 13.669 1.00 92.44 327 ARG A CA 1
ATOM 2523 C C . ARG A 1 327 ? -19.311 -7.755 12.427 1.00 92.44 327 ARG A C 1
ATOM 2525 O O . ARG A 1 327 ? -19.281 -8.895 11.979 1.00 92.44 327 ARG A O 1
ATOM 2532 N N . HIS A 1 328 ? -18.657 -6.735 11.878 1.00 91.12 328 HIS A N 1
ATOM 2533 C CA . HIS A 1 328 ? -17.853 -6.879 10.673 1.00 91.12 328 HIS A CA 1
ATOM 2534 C C . HIS A 1 328 ? -16.587 -7.707 10.927 1.00 91.12 328 HIS A C 1
ATOM 2536 O O . HIS A 1 328 ? -16.303 -8.627 10.168 1.00 91.12 328 HIS A O 1
ATOM 2542 N N . TYR A 1 329 ? -15.870 -7.429 12.019 1.00 90.62 329 TYR A N 1
ATOM 2543 C CA . TYR A 1 329 ? -14.629 -8.122 12.368 1.00 90.62 329 TYR A CA 1
ATOM 2544 C C . TYR A 1 329 ? -14.854 -9.593 12.742 1.00 90.62 329 TYR A C 1
ATOM 2546 O O . TYR A 1 329 ? -14.144 -10.473 12.262 1.00 90.62 329 TYR A O 1
ATOM 2554 N N . PHE A 1 330 ? -15.845 -9.877 13.593 1.00 90.38 330 PHE A N 1
ATOM 2555 C CA . PHE A 1 330 ? -16.090 -11.237 14.082 1.00 90.38 330 PHE A CA 1
ATOM 2556 C C . PHE A 1 330 ? -17.044 -12.048 13.200 1.00 90.38 330 PHE A C 1
ATOM 2558 O O . PHE A 1 330 ? -17.092 -13.270 13.333 1.00 90.38 330 PHE A O 1
ATOM 2565 N N . GLY A 1 331 ? -17.825 -11.398 12.332 1.00 91.00 331 GLY A N 1
ATOM 2566 C CA . GLY A 1 331 ? -18.843 -12.065 11.518 1.00 91.00 331 GLY A CA 1
ATOM 2567 C C . GLY A 1 331 ? -19.989 -12.664 12.341 1.00 91.00 331 GLY A C 1
ATOM 2568 O O . GLY A 1 331 ? -20.639 -13.604 11.891 1.00 91.00 331 GLY A O 1
ATOM 2569 N N . VAL A 1 332 ? -20.227 -12.158 13.558 1.00 93.56 332 VAL A N 1
ATOM 2570 C CA . VAL A 1 332 ? -21.284 -12.641 14.463 1.00 93.56 332 VAL A CA 1
ATOM 2571 C C . VAL A 1 332 ? -22.262 -11.524 14.818 1.00 93.56 332 VAL A C 1
ATOM 2573 O O . VAL A 1 332 ? -21.884 -10.349 14.805 1.00 93.56 332 VAL A O 1
ATOM 2576 N N . PRO A 1 333 ? -23.518 -11.841 15.175 1.00 93.75 333 PRO A N 1
ATOM 2577 C CA . PRO A 1 333 ? -24.452 -10.817 15.607 1.00 93.75 333 PRO A CA 1
ATOM 2578 C C . PRO A 1 333 ? -24.018 -10.237 16.960 1.00 93.75 333 PRO A C 1
ATOM 2580 O O . PRO A 1 333 ? -23.746 -10.963 17.913 1.00 93.75 333 PRO A O 1
ATOM 2583 N N . VAL A 1 334 ? -23.969 -8.908 17.039 1.00 95.06 334 VAL A N 1
ATOM 2584 C CA . VAL A 1 334 ? -23.611 -8.165 18.260 1.00 95.06 334 VAL A CA 1
ATOM 2585 C C . VAL A 1 334 ? -24.733 -7.202 18.623 1.00 95.06 334 VAL A C 1
ATOM 2587 O O . VAL A 1 334 ? -25.281 -6.540 17.739 1.00 95.06 334 VAL A O 1
ATOM 2590 N N . ARG A 1 335 ? -25.086 -7.110 19.905 1.00 93.50 335 ARG A N 1
ATOM 2591 C CA . ARG A 1 335 ? -25.982 -6.086 20.462 1.00 93.50 335 ARG A CA 1
ATOM 2592 C C . ARG A 1 335 ? -25.289 -5.396 21.632 1.00 93.50 335 ARG A C 1
ATOM 2594 O O . ARG A 1 335 ? -24.540 -6.037 22.362 1.00 93.50 335 ARG A O 1
ATOM 2601 N N . LEU A 1 336 ? -25.545 -4.107 21.813 1.00 92.50 336 LEU A N 1
ATOM 2602 C CA . LEU A 1 336 ? -24.958 -3.310 22.884 1.00 92.50 336 LEU A CA 1
ATOM 2603 C C . LEU A 1 336 ? -26.078 -2.685 23.710 1.00 92.50 336 LEU A C 1
ATOM 2605 O O . LEU A 1 336 ? -26.961 -2.032 23.163 1.00 92.50 336 LEU A O 1
ATOM 2609 N N . THR A 1 337 ? -26.021 -2.891 25.021 1.00 91.94 337 THR A N 1
ATOM 2610 C CA . THR A 1 337 ? -26.932 -2.282 25.993 1.00 91.94 337 THR A CA 1
ATOM 2611 C C . THR A 1 337 ? -26.177 -1.189 26.741 1.00 91.94 337 THR A C 1
ATOM 2613 O O . THR A 1 337 ? -25.231 -1.488 27.474 1.00 91.94 337 THR A O 1
ATOM 2616 N N . GLN A 1 338 ? -26.554 0.069 26.514 1.00 89.06 338 GLN A N 1
ATOM 2617 C CA . GLN A 1 338 ? -25.963 1.236 27.177 1.00 89.06 338 GLN A CA 1
ATOM 2618 C C . GLN A 1 338 ? -26.621 1.501 28.535 1.00 89.06 338 GLN A C 1
ATOM 2620 O O . GLN A 1 338 ? -27.662 0.928 28.858 1.00 89.06 338 GLN A O 1
ATOM 2625 N N . ASN A 1 339 ? -26.033 2.431 29.285 1.00 87.75 339 ASN A N 1
ATOM 2626 C CA . ASN A 1 339 ? -26.616 3.028 30.481 1.00 87.75 339 ASN A CA 1
ATOM 2627 C C . ASN A 1 339 ? -26.908 2.031 31.609 1.00 87.75 339 ASN A C 1
ATOM 2629 O O . ASN A 1 339 ? -27.979 2.052 32.224 1.00 87.75 339 ASN A O 1
ATOM 2633 N N . LEU A 1 340 ? -25.975 1.110 31.861 1.00 88.00 340 LEU A N 1
ATOM 2634 C CA . LEU A 1 340 ? -26.177 0.100 32.890 1.00 88.00 340 LEU A CA 1
ATOM 2635 C C . LEU A 1 340 ? -25.886 0.669 34.279 1.00 88.00 340 LEU A C 1
ATOM 2637 O O . LEU A 1 340 ? -24.767 1.122 34.521 1.00 88.00 340 LEU A O 1
ATOM 2641 N N . PRO A 1 341 ? -26.845 0.581 35.218 1.00 87.31 341 PRO A N 1
ATOM 2642 C CA . PRO A 1 341 ? -26.645 1.084 36.562 1.00 87.31 341 PRO A CA 1
ATOM 2643 C C . PRO A 1 341 ? -25.519 0.328 37.266 1.00 87.31 341 PRO A C 1
ATOM 2645 O O . PRO A 1 341 ? -25.516 -0.905 37.333 1.00 87.31 341 PRO A O 1
ATOM 2648 N N . HIS A 1 342 ? -24.592 1.083 37.836 1.00 86.19 342 HIS A N 1
ATOM 2649 C CA . HIS A 1 342 ? -23.500 0.600 38.654 1.00 86.19 342 HIS A CA 1
ATOM 2650 C C . HIS A 1 342 ? -23.313 1.501 39.873 1.00 86.19 342 HIS A C 1
ATOM 2652 O O . HIS A 1 342 ? -23.562 2.702 39.832 1.00 86.19 342 HIS A O 1
ATOM 2658 N N . TRP A 1 343 ? -22.894 0.901 40.979 1.00 86.00 343 TRP A N 1
ATOM 2659 C CA . TRP A 1 343 ? -22.585 1.625 42.201 1.00 86.00 343 TRP A CA 1
ATOM 2660 C C . TRP A 1 343 ? -21.113 2.026 42.181 1.00 86.00 343 TRP A C 1
ATOM 2662 O O . TRP A 1 343 ? -20.244 1.158 42.183 1.00 86.00 343 TRP A O 1
ATOM 2672 N N . LEU A 1 344 ? -20.850 3.330 42.157 1.00 82.88 344 LEU A N 1
ATOM 2673 C CA . LEU A 1 344 ? -19.527 3.909 42.352 1.00 82.88 344 LEU A CA 1
ATOM 2674 C C . LEU A 1 344 ? -19.321 4.135 43.843 1.00 82.88 344 LEU A C 1
ATOM 2676 O O . LEU A 1 344 ? -20.050 4.907 44.462 1.00 82.88 344 LEU A O 1
ATOM 2680 N N . THR A 1 345 ? -18.350 3.450 44.430 1.00 83.88 345 THR A N 1
ATOM 2681 C CA . THR A 1 345 ? -17.983 3.642 45.835 1.00 83.88 345 THR A CA 1
ATOM 2682 C C . THR A 1 345 ? -17.344 5.015 46.031 1.00 83.88 345 THR A C 1
ATOM 2684 O O . THR A 1 345 ? -16.445 5.381 45.277 1.00 83.88 345 THR A O 1
ATOM 2687 N N . LEU A 1 346 ? -17.798 5.759 47.039 1.00 79.69 346 LEU A N 1
ATOM 2688 C CA . LEU A 1 346 ? -17.233 7.054 47.418 1.00 79.69 346 LEU A CA 1
ATOM 2689 C C . LEU A 1 346 ? -16.080 6.859 48.404 1.00 79.69 346 LEU A C 1
ATOM 2691 O O . LEU A 1 346 ? -16.247 6.184 49.428 1.00 79.69 346 LEU A O 1
ATOM 2695 N N . ASP A 1 347 ? -14.946 7.509 48.142 1.00 74.75 347 ASP A N 1
ATOM 2696 C CA . ASP A 1 347 ? -13.845 7.569 49.101 1.00 74.75 347 ASP A CA 1
ATOM 2697 C C . ASP A 1 347 ? -14.298 8.244 50.403 1.00 74.75 347 ASP A C 1
ATOM 2699 O O . ASP A 1 347 ? -15.144 9.139 50.418 1.00 74.75 347 ASP A O 1
ATOM 2703 N N . SER A 1 348 ? -13.681 7.866 51.522 1.00 75.56 348 SER A N 1
ATOM 2704 C CA . SER A 1 348 ? -14.026 8.377 52.859 1.00 75.56 348 SER A CA 1
ATOM 2705 C C . SER A 1 348 ? -13.882 9.899 53.023 1.00 75.56 348 SER A C 1
ATOM 2707 O O . SER A 1 348 ? -14.486 10.466 53.938 1.00 75.56 348 SER A O 1
ATOM 2709 N N . ARG A 1 349 ? -13.100 10.547 52.147 1.00 71.25 349 ARG A N 1
ATOM 2710 C CA . ARG A 1 349 ? -12.926 12.009 52.038 1.00 71.25 349 ARG A CA 1
ATOM 2711 C C . ARG A 1 349 ? -14.064 12.714 51.294 1.00 71.25 349 ARG A C 1
ATOM 2713 O O . ARG A 1 349 ? -14.337 13.869 51.593 1.00 71.25 349 ARG A O 1
ATOM 2720 N N . ASP A 1 350 ? -14.718 12.015 50.368 1.00 70.75 350 ASP A N 1
ATOM 2721 C CA . ASP A 1 350 ? -15.794 12.547 49.520 1.00 70.75 350 ASP A CA 1
ATOM 2722 C C . ASP A 1 350 ? -17.181 12.257 50.117 1.00 70.75 350 ASP A C 1
ATOM 2724 O O . ASP A 1 350 ? -18.208 12.742 49.640 1.00 70.75 350 ASP A O 1
ATOM 2728 N N . GLN A 1 351 ? -17.218 11.479 51.201 1.00 76.12 351 GLN A N 1
ATOM 2729 C CA . GLN A 1 351 ? -18.411 11.249 52.001 1.00 76.12 351 GLN A CA 1
ATOM 2730 C C . GLN A 1 351 ? -18.772 12.515 52.779 1.00 76.12 351 GLN A C 1
ATOM 2732 O O . GLN A 1 351 ? -17.980 13.036 53.569 1.00 76.12 351 GLN A O 1
ATOM 2737 N N . ALA A 1 352 ? -20.001 12.992 52.588 1.00 73.50 352 ALA A N 1
ATOM 2738 C CA . ALA A 1 352 ? -20.500 14.154 53.304 1.00 73.50 352 ALA A CA 1
ATOM 2739 C C . ALA A 1 352 ? -20.538 13.879 54.817 1.00 73.50 352 ALA A C 1
ATOM 2741 O O . ALA A 1 352 ? -21.178 12.934 55.280 1.00 73.50 352 ALA A O 1
ATOM 2742 N N . ARG A 1 353 ? -19.864 14.733 55.593 1.00 74.38 353 ARG A N 1
ATOM 2743 C CA . ARG A 1 353 ? -19.902 14.727 57.060 1.00 74.38 353 ARG A CA 1
ATOM 2744 C C . ARG A 1 353 ? -20.576 15.998 57.553 1.00 74.38 353 ARG A C 1
ATOM 2746 O O . ARG A 1 353 ? -20.365 17.074 56.998 1.00 74.38 353 ARG A O 1
ATOM 2753 N N . LEU A 1 354 ? -21.379 15.869 58.605 1.00 76.38 354 LEU A N 1
ATOM 2754 C CA . LEU A 1 354 ? -21.978 17.017 59.278 1.00 76.38 354 LEU A CA 1
ATOM 2755 C C . LEU A 1 354 ? -20.874 17.843 59.947 1.00 76.38 354 LEU A C 1
ATOM 2757 O O . LEU A 1 354 ? -20.117 17.331 60.769 1.00 76.38 354 LEU A O 1
ATOM 2761 N N . GLY A 1 355 ? -20.790 19.120 59.589 1.00 73.69 355 GLY A N 1
ATOM 2762 C CA . GLY A 1 355 ? -19.828 20.062 60.146 1.00 73.69 355 GLY A CA 1
ATOM 2763 C C . GLY A 1 355 ? -20.241 21.506 59.875 1.00 73.69 355 GLY A C 1
ATOM 2764 O O . GLY A 1 355 ? -21.049 21.777 58.987 1.00 73.69 355 GLY A O 1
ATOM 2765 N N . ALA A 1 356 ? -19.694 22.442 60.651 1.00 70.25 356 ALA A N 1
ATOM 2766 C CA . ALA A 1 356 ? -19.913 23.873 60.465 1.00 70.25 356 ALA A CA 1
ATOM 2767 C C . ALA A 1 356 ? -18.790 24.476 59.605 1.00 70.25 356 ALA A C 1
ATOM 2769 O O . ALA A 1 356 ? -17.613 24.230 59.859 1.00 70.25 356 ALA A O 1
ATOM 2770 N N . GLY A 1 357 ? -19.133 25.272 58.586 1.00 69.44 357 GLY A N 1
ATOM 2771 C CA . GLY A 1 357 ? -18.141 25.987 57.776 1.00 69.44 357 GLY A CA 1
ATOM 2772 C C . GLY A 1 357 ? -18.607 26.326 56.360 1.00 69.44 357 GLY A C 1
ATOM 2773 O O . GLY A 1 357 ? -19.473 25.667 55.789 1.00 69.44 357 GLY A O 1
ATOM 2774 N N . ARG A 1 358 ? -18.000 27.360 55.762 1.00 67.00 358 ARG A N 1
ATOM 2775 C CA . ARG A 1 358 ? -18.373 27.880 54.430 1.00 67.00 358 ARG A CA 1
ATOM 2776 C C . ARG A 1 358 ? -18.100 26.893 53.279 1.00 67.00 358 ARG A C 1
ATOM 2778 O O . ARG A 1 358 ? -18.731 27.021 52.235 1.00 67.00 358 ARG A O 1
ATOM 2785 N N . HIS A 1 359 ? -17.218 25.914 53.499 1.00 67.31 359 HIS A N 1
ATOM 2786 C CA . HIS A 1 359 ? -16.782 24.897 52.528 1.00 67.31 359 HIS A CA 1
ATOM 2787 C C . HIS A 1 359 ? -17.437 23.516 52.729 1.00 67.31 359 HIS A C 1
ATOM 2789 O O . HIS A 1 359 ? -17.019 22.549 52.100 1.00 67.31 359 HIS A O 1
ATOM 2795 N N . MET A 1 360 ? -18.438 23.397 53.609 1.00 71.50 360 MET A N 1
ATOM 2796 C CA . MET A 1 360 ? -19.112 22.118 53.857 1.00 71.50 360 MET A CA 1
ATOM 2797 C C . MET A 1 360 ? -20.118 21.774 52.741 1.00 71.50 360 MET A C 1
ATOM 2799 O O . MET A 1 360 ? -20.767 22.682 52.204 1.00 71.50 360 MET A O 1
ATOM 2803 N N . PRO A 1 361 ? -20.276 20.481 52.393 1.00 70.25 361 PRO A N 1
ATOM 2804 C CA . PRO A 1 361 ? -21.245 20.039 51.397 1.00 70.25 361 PRO A CA 1
ATOM 2805 C C . PRO A 1 361 ? -22.670 20.387 51.838 1.00 70.25 361 PRO A C 1
ATOM 2807 O O . PRO A 1 361 ? -23.062 20.165 52.983 1.00 70.25 361 PRO A O 1
ATOM 2810 N N . ARG A 1 362 ? -23.452 20.964 50.920 1.00 73.50 362 ARG A N 1
ATOM 2811 C CA . ARG A 1 362 ? -24.814 21.437 51.193 1.00 73.50 362 ARG A CA 1
ATOM 2812 C C . ARG A 1 362 ? -25.828 20.454 50.635 1.00 73.50 362 ARG A C 1
ATOM 2814 O O . ARG A 1 362 ? -25.720 20.022 49.483 1.00 73.50 362 ARG A O 1
ATOM 2821 N N . LEU A 1 363 ? -26.841 20.145 51.438 1.00 75.12 363 LEU A N 1
ATOM 2822 C CA . LEU A 1 363 ? -27.972 19.333 51.007 1.00 75.12 363 LEU A CA 1
ATOM 2823 C C . LEU A 1 363 ? -28.661 19.990 49.798 1.00 75.12 363 LEU A C 1
ATOM 2825 O O . LEU A 1 363 ? -28.905 21.194 49.805 1.00 75.12 363 LEU A O 1
ATOM 2829 N N . GLY A 1 364 ? -28.927 19.208 48.749 1.00 72.00 364 GLY A N 1
ATOM 2830 C CA . GLY A 1 364 ? -29.572 19.680 47.515 1.00 72.00 364 GLY A CA 1
ATOM 2831 C C . GLY A 1 364 ? -28.660 20.410 46.520 1.00 72.00 364 GLY A C 1
ATOM 2832 O O . GLY A 1 364 ? -29.112 20.711 45.421 1.00 72.00 364 GLY A O 1
ATOM 2833 N N . ALA A 1 365 ? -27.394 20.668 46.866 1.00 72.19 365 ALA A N 1
ATOM 2834 C CA . ALA A 1 365 ? -26.435 21.310 45.962 1.00 72.19 365 ALA A CA 1
ATOM 2835 C C . ALA A 1 365 ? -25.175 20.467 45.719 1.00 72.19 365 ALA A C 1
ATOM 2837 O O . ALA A 1 365 ? -24.744 20.338 44.578 1.00 72.19 365 ALA A O 1
ATOM 2838 N N . SER A 1 366 ? -24.574 19.902 46.770 1.00 68.50 366 SER A N 1
ATOM 2839 C CA . SER A 1 366 ? -23.277 19.213 46.661 1.00 68.50 366 SER A CA 1
ATOM 2840 C C . SER A 1 366 ? -23.105 17.997 47.576 1.00 68.50 366 SER A C 1
ATOM 2842 O O . SER A 1 366 ? -22.063 17.350 47.531 1.00 68.50 366 SER A O 1
ATOM 2844 N N . ALA A 1 367 ? -24.098 17.670 48.409 1.00 71.94 367 ALA A N 1
ATOM 2845 C CA . ALA A 1 367 ? -24.042 16.508 49.291 1.00 71.94 367 ALA A CA 1
ATOM 2846 C C . ALA A 1 367 ? -24.592 15.245 48.605 1.00 71.94 367 ALA A C 1
ATOM 2848 O O . ALA A 1 367 ? -25.752 15.217 48.191 1.00 71.94 367 ALA A O 1
ATOM 2849 N N . PHE A 1 368 ? -23.778 14.188 48.556 1.00 70.81 368 PHE A N 1
ATOM 2850 C CA . PHE A 1 368 ? -24.210 12.832 48.213 1.00 70.81 368 PHE A CA 1
ATOM 2851 C C . PHE A 1 368 ? -24.496 12.035 49.490 1.00 70.81 368 PHE A C 1
ATOM 2853 O O . PHE A 1 368 ? -23.788 12.168 50.489 1.00 70.81 368 PHE A O 1
ATOM 2860 N N . LEU A 1 369 ? -25.550 11.217 49.467 1.00 71.31 369 LEU A N 1
ATOM 2861 C CA . LEU A 1 369 ? -25.951 10.393 50.605 1.00 71.31 369 LEU A CA 1
ATOM 2862 C C . LEU A 1 369 ? -25.315 8.998 50.507 1.00 71.31 369 LEU A C 1
ATOM 2864 O O . LEU A 1 369 ? -25.547 8.282 49.536 1.00 71.31 369 LEU A O 1
ATOM 2868 N N . GLY A 1 370 ? -24.597 8.586 51.553 1.00 77.81 370 GLY A N 1
ATOM 2869 C CA . GLY A 1 370 ? -24.117 7.213 51.726 1.00 77.81 370 GLY A CA 1
ATOM 2870 C C . GLY A 1 370 ? -22.680 6.969 51.260 1.00 77.81 370 GLY A C 1
ATOM 2871 O O . GLY A 1 370 ? -21.890 7.892 51.093 1.00 77.81 370 GLY A O 1
ATOM 2872 N N . VAL A 1 371 ? -22.340 5.688 51.101 1.00 81.88 371 VAL A N 1
ATOM 2873 C CA . VAL A 1 371 ? -20.983 5.212 50.761 1.00 81.88 371 VAL A CA 1
ATOM 2874 C C . VAL A 1 371 ? -20.791 4.940 49.265 1.00 81.88 371 VAL A C 1
ATOM 2876 O O . VAL A 1 371 ? -19.695 4.581 48.841 1.00 81.88 371 VAL A O 1
ATOM 2879 N N . ALA A 1 372 ? -21.846 5.080 48.458 1.00 82.19 372 ALA A N 1
ATOM 2880 C CA . ALA A 1 372 ? -21.798 4.863 47.018 1.00 82.19 372 ALA A CA 1
ATOM 2881 C C . ALA A 1 372 ? -22.862 5.687 46.281 1.00 82.19 372 ALA A C 1
ATOM 2883 O O . ALA A 1 372 ? -23.964 5.890 46.788 1.00 82.19 372 ALA A O 1
ATOM 2884 N N . VAL A 1 373 ? -22.547 6.104 45.055 1.00 82.88 373 VAL A N 1
ATOM 2885 C CA . VAL A 1 373 ? -23.465 6.793 44.140 1.00 82.88 373 VAL A CA 1
ATOM 2886 C C . VAL A 1 373 ? -23.833 5.852 43.004 1.00 82.88 373 VAL A C 1
ATOM 2888 O O . VAL A 1 373 ? -22.989 5.133 42.470 1.00 82.88 373 VAL A O 1
ATOM 2891 N N . ARG A 1 374 ? -25.111 5.844 42.631 1.00 83.25 374 ARG A N 1
ATOM 2892 C CA . ARG A 1 374 ? -25.577 5.092 41.470 1.00 83.25 374 ARG A CA 1
ATOM 2893 C C . ARG A 1 374 ? -25.294 5.900 40.210 1.00 83.25 374 ARG A C 1
ATOM 2895 O O . ARG A 1 374 ? -25.923 6.931 39.997 1.00 83.25 374 ARG A O 1
ATOM 2902 N N . ASP A 1 375 ? -24.392 5.400 39.381 1.00 84.50 375 ASP A N 1
ATOM 2903 C CA . ASP A 1 375 ? -24.128 5.924 38.047 1.00 84.50 375 ASP A CA 1
ATOM 2904 C C . ASP A 1 375 ? -24.688 4.976 36.980 1.00 84.50 375 ASP A C 1
ATOM 2906 O O . ASP A 1 375 ? -24.772 3.766 37.182 1.00 84.50 375 ASP A O 1
ATOM 2910 N N . VAL A 1 376 ? -25.101 5.527 35.846 1.00 84.38 376 VAL A N 1
ATOM 2911 C CA . VAL A 1 376 ? -25.506 4.756 34.664 1.00 84.38 376 VAL A CA 1
ATOM 2912 C C . VAL A 1 376 ? -24.585 5.016 33.476 1.00 84.38 376 VAL A C 1
ATOM 2914 O O . VAL A 1 376 ? -24.586 4.226 32.545 1.00 84.38 376 VAL A O 1
ATOM 2917 N N . GLN A 1 377 ? -23.788 6.082 33.480 1.00 81.19 377 GLN A N 1
ATOM 2918 C CA . GLN A 1 377 ? -23.096 6.572 32.289 1.00 81.19 377 GLN A CA 1
ATOM 2919 C C . GLN A 1 377 ? -21.832 5.768 31.949 1.00 81.19 377 GLN A C 1
ATOM 2921 O O . GLN A 1 377 ? -21.464 5.675 30.780 1.00 81.19 377 GLN A O 1
ATOM 2926 N N . HIS A 1 378 ? -21.189 5.131 32.932 1.00 76.62 378 HIS A N 1
ATOM 2927 C CA . HIS A 1 378 ? -19.866 4.523 32.746 1.00 76.62 378 HIS A CA 1
ATOM 2928 C C . HIS A 1 378 ? -19.860 3.027 32.389 1.00 76.62 378 HIS A C 1
ATOM 2930 O O . HIS A 1 378 ? -18.787 2.453 32.184 1.00 76.62 378 HIS A O 1
ATOM 2936 N N . ARG A 1 379 ? -21.019 2.353 32.306 1.00 84.56 379 ARG A N 1
ATOM 2937 C CA . ARG A 1 379 ? -21.088 0.922 31.949 1.00 84.56 379 ARG A CA 1
ATOM 2938 C C . ARG A 1 379 ? -22.020 0.628 30.780 1.00 84.56 379 ARG A C 1
ATOM 2940 O O . ARG A 1 379 ? -23.168 1.061 30.728 1.00 84.56 379 ARG A O 1
ATOM 2947 N N . PHE A 1 380 ? -21.543 -0.248 29.901 1.00 88.94 380 PHE A N 1
ATOM 2948 C CA . PHE A 1 380 ? -22.325 -0.890 28.849 1.00 88.94 380 PHE A CA 1
ATOM 2949 C C . PHE A 1 380 ? -22.082 -2.404 28.853 1.00 88.94 380 PHE A C 1
ATOM 2951 O O . PHE A 1 380 ? -21.115 -2.895 29.439 1.00 88.94 380 PHE A O 1
ATOM 2958 N N . ARG A 1 381 ? -22.972 -3.160 28.207 1.00 90.94 381 ARG A N 1
ATOM 2959 C CA . ARG A 1 381 ? -22.845 -4.612 28.031 1.00 90.94 381 ARG A CA 1
ATOM 2960 C C . ARG A 1 381 ? -22.920 -4.969 26.561 1.00 90.94 381 ARG A C 1
ATOM 2962 O O . ARG A 1 381 ? -23.846 -4.559 25.866 1.00 90.94 381 ARG A O 1
ATOM 2969 N N . LEU A 1 382 ? -21.964 -5.775 26.121 1.00 91.69 382 LEU A N 1
ATOM 2970 C CA . LEU A 1 382 ? -21.966 -6.389 24.802 1.00 91.69 382 LEU A CA 1
ATOM 2971 C C . LEU A 1 382 ? -22.600 -7.777 24.895 1.00 91.69 382 LEU A C 1
ATOM 2973 O O . LEU A 1 382 ? -22.239 -8.584 25.748 1.00 91.69 382 LEU A O 1
ATOM 2977 N N . HIS A 1 383 ? -23.547 -8.040 24.006 1.00 93.62 383 HIS A N 1
ATOM 2978 C CA . HIS A 1 383 ? -24.168 -9.338 23.800 1.00 93.62 383 HIS A CA 1
ATOM 2979 C C . HIS A 1 383 ? -23.716 -9.872 22.443 1.00 93.62 383 HIS A C 1
ATOM 2981 O O . HIS A 1 383 ? -24.018 -9.276 21.408 1.00 93.62 383 HIS A O 1
ATOM 2987 N N . LEU A 1 384 ? -22.992 -10.988 22.456 1.00 92.19 384 LEU A N 1
ATOM 2988 C CA . LEU A 1 384 ? -22.515 -11.686 21.265 1.00 92.19 384 LEU A CA 1
ATOM 2989 C C . LEU A 1 384 ? -23.418 -12.898 21.034 1.00 92.19 384 LEU A C 1
ATOM 2991 O O . LEU A 1 384 ? -23.462 -13.799 21.869 1.00 92.19 384 LEU A O 1
ATOM 2995 N N . GLY A 1 385 ? -24.154 -12.915 19.927 1.00 90.19 385 GLY A N 1
ATOM 2996 C CA . GLY A 1 385 ? -24.914 -14.084 19.507 1.00 90.19 385 GLY A CA 1
ATOM 2997 C C . GLY A 1 385 ? -26.235 -13.792 18.797 1.00 90.19 385 GLY A C 1
ATOM 2998 O O . GLY A 1 385 ? -26.685 -12.643 18.749 1.00 90.19 385 GLY A O 1
ATOM 2999 N N . PRO A 1 386 ? -26.881 -14.841 18.257 1.00 92.12 386 PRO A N 1
ATOM 3000 C CA . PRO A 1 386 ? -26.601 -16.273 18.480 1.00 92.12 386 PRO A CA 1
ATOM 3001 C C . PRO A 1 386 ? -25.259 -16.765 17.904 1.00 92.12 386 PRO A C 1
ATOM 3003 O O . PRO A 1 386 ? -24.807 -16.262 16.878 1.00 92.12 386 PRO A O 1
ATOM 3006 N N . LEU A 1 387 ? -24.619 -17.724 18.588 1.00 93.56 387 LEU A N 1
ATOM 3007 C CA . LEU A 1 387 ? -23.310 -18.298 18.238 1.00 93.56 387 LEU A CA 1
ATOM 3008 C C . LEU A 1 387 ? -23.415 -19.822 18.095 1.00 93.56 387 LEU A C 1
ATOM 3010 O O . LEU A 1 387 ? -24.138 -20.467 18.851 1.00 93.56 387 LEU A O 1
ATOM 3014 N N . SER A 1 388 ? -22.647 -20.402 17.174 1.00 92.69 388 SER A N 1
ATOM 3015 C CA . SER A 1 388 ? -22.375 -21.848 17.165 1.00 92.69 388 SER A CA 1
ATOM 3016 C C . SER A 1 388 ? -21.456 -22.249 18.327 1.00 92.69 388 SER A C 1
ATOM 3018 O O . SER A 1 388 ? -20.738 -21.409 18.872 1.00 92.69 388 SER A O 1
ATOM 3020 N N . ALA A 1 389 ? -21.410 -23.540 18.675 1.00 91.38 389 ALA A N 1
ATOM 3021 C CA . ALA A 1 389 ? -20.522 -24.047 19.729 1.00 91.38 389 ALA A CA 1
ATOM 3022 C C . ALA A 1 389 ? -19.038 -23.709 19.468 1.00 91.38 389 ALA A C 1
ATOM 3024 O O . ALA A 1 389 ? -18.325 -23.291 20.379 1.00 91.38 389 ALA A O 1
ATOM 3025 N N . ALA A 1 390 ? -18.593 -23.800 18.208 1.00 89.81 390 ALA A N 1
ATOM 3026 C CA . ALA A 1 390 ? -17.230 -23.444 17.813 1.00 89.81 390 ALA A CA 1
ATOM 3027 C C . ALA A 1 390 ? -16.942 -21.940 17.984 1.00 89.81 390 ALA A C 1
ATOM 3029 O O . ALA A 1 390 ? -15.878 -21.557 18.466 1.00 89.81 390 ALA A O 1
ATOM 3030 N N . GLN A 1 391 ? -17.899 -21.073 17.632 1.00 90.81 391 GLN A N 1
ATOM 3031 C CA . GLN A 1 391 ? -17.767 -19.628 17.848 1.00 90.81 391 GLN A CA 1
ATOM 3032 C C . GLN A 1 391 ? -17.788 -19.279 19.337 1.00 90.81 391 GLN A C 1
ATOM 3034 O O . GLN A 1 391 ? -16.995 -18.452 19.772 1.00 90.81 391 GLN A O 1
ATOM 3039 N N . TYR A 1 392 ? -18.654 -19.921 20.125 1.00 91.75 392 TYR A N 1
ATOM 3040 C CA . TYR A 1 392 ? -18.734 -19.720 21.570 1.00 91.75 392 TYR A CA 1
ATOM 3041 C C . TYR A 1 392 ? -17.398 -20.025 22.261 1.00 91.75 392 TYR A C 1
ATOM 3043 O O . TYR A 1 392 ? -16.926 -19.209 23.052 1.00 91.75 392 TYR A O 1
ATOM 3051 N N . ALA A 1 393 ? -16.734 -21.125 21.886 1.00 91.56 393 ALA A N 1
ATOM 3052 C CA . ALA A 1 393 ? -15.416 -21.483 22.412 1.00 91.56 393 ALA A CA 1
ATOM 3053 C C . ALA A 1 393 ? -14.355 -20.387 22.176 1.00 91.56 393 ALA A C 1
ATOM 3055 O O . ALA A 1 393 ? -13.493 -20.167 23.024 1.00 91.56 393 ALA A O 1
ATOM 3056 N N . ARG A 1 394 ? -14.446 -19.636 21.066 1.00 90.19 394 ARG A N 1
ATOM 3057 C CA . ARG A 1 394 ? -13.526 -18.527 20.747 1.00 90.19 394 ARG A CA 1
ATOM 3058 C C . ARG A 1 394 ? -13.718 -17.294 21.644 1.00 90.19 394 ARG A C 1
ATOM 3060 O O . ARG A 1 394 ? -12.796 -16.487 21.754 1.00 90.19 394 ARG A O 1
ATOM 3067 N N . PHE A 1 395 ? -14.884 -17.144 22.273 1.00 91.25 395 PHE A N 1
ATOM 3068 C CA . PHE A 1 395 ? -15.214 -16.026 23.168 1.00 91.25 395 PHE A CA 1
ATOM 3069 C C . PHE A 1 395 ? -15.180 -16.399 24.655 1.00 91.25 395 PHE A C 1
ATOM 3071 O O . PHE A 1 395 ? -15.564 -15.579 25.492 1.00 91.25 395 PHE A O 1
ATOM 3078 N N . LEU A 1 396 ? -14.726 -17.609 24.999 1.00 91.00 396 LEU A N 1
ATOM 3079 C CA . LEU A 1 396 ? -14.502 -17.984 26.391 1.00 91.00 396 LEU A CA 1
ATOM 3080 C C . LEU A 1 396 ? -13.463 -17.060 27.053 1.00 91.00 396 LEU A C 1
ATOM 3082 O O . LEU A 1 396 ? -12.617 -16.482 26.362 1.00 91.00 396 LEU A O 1
ATOM 3086 N N . PRO A 1 397 ? -13.506 -16.917 28.390 1.00 87.44 397 PRO A N 1
ATOM 3087 C CA . PRO A 1 397 ? -12.440 -16.255 29.132 1.00 87.44 397 PRO A CA 1
ATOM 3088 C C . PRO A 1 397 ? -11.070 -16.810 28.708 1.00 87.44 397 PRO A C 1
ATOM 3090 O O . PRO A 1 397 ? -10.926 -18.010 28.499 1.00 87.44 397 PRO A O 1
ATOM 3093 N N . ASP A 1 398 ? -10.100 -15.918 28.506 1.00 85.06 398 ASP A N 1
ATOM 3094 C CA . ASP A 1 398 ? -8.731 -16.196 28.031 1.00 85.06 398 ASP A CA 1
ATOM 3095 C C . ASP A 1 398 ? -8.551 -16.645 26.571 1.00 85.06 398 ASP A C 1
ATOM 3097 O O . ASP A 1 398 ? -7.422 -16.595 26.069 1.00 85.06 398 ASP A O 1
ATOM 3101 N N . ALA A 1 399 ? -9.631 -16.957 25.850 1.00 89.88 399 ALA A N 1
ATOM 3102 C CA . ALA A 1 399 ? -9.594 -17.239 24.417 1.00 89.88 399 ALA A CA 1
ATOM 3103 C C . ALA A 1 399 ? -9.234 -15.978 23.591 1.00 89.88 399 ALA A C 1
ATOM 3105 O O . ALA A 1 399 ? -9.474 -14.844 24.033 1.00 89.88 399 ALA A O 1
ATOM 3106 N N . PRO A 1 400 ? -8.689 -16.130 22.365 1.00 87.31 400 PRO A N 1
ATOM 3107 C CA . PRO A 1 400 ? -8.248 -14.994 21.554 1.00 87.31 400 PRO A CA 1
ATOM 3108 C C . PRO A 1 400 ? -9.378 -13.999 21.266 1.00 87.31 400 PRO A C 1
ATOM 3110 O O . PRO A 1 400 ? -9.167 -12.796 21.385 1.00 87.31 400 PRO A O 1
ATOM 3113 N N . GLY A 1 401 ? -10.601 -14.474 20.997 1.00 87.44 401 GLY A N 1
ATOM 3114 C CA . GLY A 1 401 ? -11.738 -13.594 20.709 1.00 87.44 401 GLY A CA 1
ATOM 3115 C C . GLY A 1 401 ? -12.104 -12.676 21.877 1.00 87.44 401 GLY A C 1
ATOM 3116 O O . GLY A 1 401 ? -12.446 -11.518 21.657 1.00 87.44 401 GLY A O 1
ATOM 3117 N N . ALA A 1 402 ? -11.973 -13.137 23.125 1.00 88.62 402 ALA A N 1
ATOM 3118 C CA . ALA A 1 402 ? -12.217 -12.298 24.299 1.00 88.62 402 ALA A CA 1
ATOM 3119 C C . ALA A 1 402 ? -11.172 -11.174 24.437 1.00 88.62 402 ALA A C 1
ATOM 3121 O O . ALA A 1 402 ? -11.519 -10.041 24.783 1.00 88.62 402 ALA A O 1
ATOM 3122 N N . ARG A 1 403 ? -9.900 -11.462 24.119 1.00 90.06 403 ARG A N 1
ATOM 3123 C CA . ARG A 1 403 ? -8.823 -10.457 24.090 1.00 90.06 403 ARG A CA 1
ATOM 3124 C C . ARG A 1 403 ? -9.059 -9.432 22.981 1.00 90.06 403 ARG A C 1
ATOM 3126 O O . ARG A 1 403 ? -9.009 -8.238 23.253 1.00 90.06 403 ARG A O 1
ATOM 3133 N N . GLU A 1 404 ? -9.413 -9.889 21.781 1.00 90.81 404 GLU A N 1
ATOM 3134 C CA . GLU A 1 404 ? -9.723 -9.030 20.631 1.00 90.81 404 GLU A CA 1
ATOM 3135 C C . GLU A 1 404 ? -10.921 -8.099 20.910 1.00 90.81 404 GLU A C 1
ATOM 3137 O O . GLU A 1 404 ? -10.874 -6.916 20.581 1.00 90.81 404 GLU A O 1
ATOM 3142 N N . VAL A 1 405 ? -11.989 -8.593 21.558 1.00 90.50 405 VAL A N 1
ATOM 3143 C CA . VAL A 1 405 ? -13.149 -7.764 21.954 1.00 90.50 405 VAL A CA 1
ATOM 3144 C C . VAL A 1 405 ? -12.735 -6.667 22.935 1.00 90.50 405 VAL A C 1
ATOM 3146 O O . VAL A 1 405 ? -13.155 -5.516 22.789 1.00 90.50 405 VAL A O 1
ATOM 3149 N N . ARG A 1 406 ? -11.909 -7.005 23.931 1.00 88.75 406 ARG A N 1
ATOM 3150 C CA . ARG A 1 406 ? -11.391 -6.032 24.899 1.00 88.75 406 ARG A CA 1
ATOM 3151 C C . ARG A 1 406 ? -10.523 -4.982 24.217 1.00 88.75 406 ARG A C 1
ATOM 3153 O O . ARG A 1 406 ? -10.668 -3.805 24.527 1.00 88.75 406 ARG A O 1
ATOM 3160 N N . ASP A 1 407 ? -9.657 -5.392 23.300 1.00 88.56 407 ASP A N 1
ATOM 3161 C CA . ASP A 1 407 ? -8.765 -4.487 22.580 1.00 88.56 407 ASP A CA 1
ATOM 3162 C C . ASP A 1 407 ? -9.545 -3.540 21.662 1.00 88.56 407 ASP A C 1
ATOM 3164 O O . ASP A 1 407 ? -9.252 -2.348 21.641 1.00 88.56 407 ASP A O 1
ATOM 3168 N N . TRP A 1 408 ? -10.599 -4.015 20.989 1.00 87.56 408 TRP A N 1
ATOM 3169 C CA . TRP A 1 408 ? -11.524 -3.136 20.265 1.00 87.56 408 TRP A CA 1
ATOM 3170 C C . TRP A 1 408 ? -12.202 -2.133 21.202 1.00 87.56 408 TRP A C 1
ATOM 3172 O O . TRP A 1 408 ? -12.239 -0.944 20.897 1.00 87.56 408 TRP A O 1
ATOM 3182 N N . GLY A 1 409 ? -12.673 -2.580 22.370 1.00 82.62 409 GLY A N 1
ATOM 3183 C CA . GLY A 1 409 ? -13.243 -1.690 23.384 1.00 82.62 409 GLY A CA 1
ATOM 3184 C C . GLY A 1 409 ? -12.243 -0.676 23.957 1.00 82.62 409 GLY A C 1
ATOM 3185 O O . GLY A 1 409 ? -12.632 0.443 24.268 1.00 82.62 409 GLY A O 1
ATOM 3186 N N . ALA A 1 410 ? -10.966 -1.046 24.084 1.00 77.75 410 ALA A N 1
ATOM 3187 C CA . ALA A 1 410 ? -9.901 -0.191 24.610 1.00 77.75 410 ALA A CA 1
ATOM 3188 C C . ALA A 1 410 ? -9.305 0.758 23.559 1.00 77.75 410 ALA A C 1
ATOM 3190 O O . ALA A 1 410 ? -8.784 1.809 23.920 1.00 77.75 410 ALA A O 1
ATOM 3191 N N . SER A 1 411 ? -9.377 0.390 22.276 1.00 69.75 411 SER A N 1
ATOM 3192 C CA . SER A 1 411 ? -8.937 1.223 21.149 1.00 69.75 411 SER A CA 1
ATOM 3193 C C . SER A 1 411 ? -9.797 2.473 20.956 1.00 69.75 411 SER A C 1
ATOM 3195 O O . SER A 1 411 ? -9.376 3.409 20.282 1.00 69.75 411 SER A O 1
ATOM 3197 N N . LEU A 1 412 ? -10.979 2.502 21.575 1.00 63.12 412 LEU A N 1
ATOM 3198 C CA . LEU A 1 412 ? -11.836 3.673 21.627 1.00 63.12 412 LEU A CA 1
ATOM 3199 C C . LEU A 1 412 ? -11.396 4.554 22.813 1.00 63.12 412 LEU A C 1
ATOM 3201 O O . LEU A 1 412 ? -11.320 4.048 23.939 1.00 63.12 412 LEU A O 1
ATOM 3205 N N . PRO A 1 413 ? -11.089 5.848 22.604 1.00 50.25 413 PRO A N 1
ATOM 3206 C CA . PRO A 1 413 ? -10.771 6.770 23.681 1.00 50.25 413 PRO A CA 1
ATOM 3207 C C . PRO A 1 413 ? -11.878 6.751 24.738 1.00 50.25 413 PRO A C 1
ATOM 3209 O O . PRO A 1 413 ? -13.071 6.832 24.440 1.00 50.25 413 PRO A O 1
ATOM 3212 N N . ARG A 1 414 ? -11.458 6.613 25.998 1.00 44.31 414 ARG A N 1
ATOM 3213 C CA . ARG A 1 414 ? -12.341 6.735 27.157 1.00 44.31 414 ARG A CA 1
ATOM 3214 C C . ARG A 1 414 ? -12.646 8.222 27.325 1.00 44.31 414 ARG A C 1
ATOM 3216 O O . ARG A 1 414 ? -11.729 8.978 27.638 1.00 44.31 414 ARG A O 1
ATOM 3223 N N . HIS A 1 415 ? -13.883 8.623 27.046 1.00 39.34 415 HIS A N 1
ATOM 3224 C CA . HIS A 1 415 ? -14.378 9.957 27.385 1.00 39.34 415 HIS A CA 1
ATOM 3225 C C . HIS A 1 415 ? -14.724 10.054 28.866 1.00 39.34 415 HIS A C 1
ATOM 3227 O O . HIS A 1 415 ? -15.257 9.055 29.409 1.00 39.34 415 HIS A O 1
#

Sequence (415 aa):
MDSSDGEGAAALRQLLSLYANLAEAPVARQIDGIRHCTLSAVNRRVPEPGPVVFARGVSITLEVDEQAFSGASPWLFGQRAGAGLWPPCGAQQFHGVHPEQPAAWRSGLLAAAHGPESADMSGEKVISLPRLTRLPDDFWQRVMAAPWRYDLFQLLRRLDAQGGQRYPLGRAPLPKFESVRIGQTPSLAFAPATVASATPRDEAGRHELSIYSFGLFGPNGPLPTHLTEYVHERIVHHQDHSLSAFADLFHHRATLLFYRAWADAQPTVSLDRPDDSRFLNYLACLAGIGLPAQQQASSLSLHARLMLVGHLSRHGHDAEGLVRILRHYFGVPVRLTQNLPHWLTLDSRDQARLGAGRHMPRLGASAFLGVAVRDVQHRFRLHLGPLSAAQYARFLPDAPGAREVRDWGASLPRH

Foldseek 3Di:
DDDDQPPQLVVQLVVVVVVDPCVDPLSNLQSVQWRDKDKDWDWAFDPDPDPTDIDIDIDIDTDGDQVSQVPHGPVVVVCVVVVPDDDDDDDDDDDDDDDDDDDDPPPDPPPPPDDDDDDDPDDPPPVDPDDLPDDDPCNQVVCQVCVQVDAPLVVLLNVQLNDPQPARALRDPDPVSHQEQEFEDLDQDPDSGFWDHKDQDDPVNYIYTYGHDQFQHYPPHPDPPVVSVVCNCCCPVVVDCPVRVVRSVVRRNRVRVVSVVVLVVDPVSLSSYPVRCPVLLVLCVLLVQNDPCSCVVAPDHSVLSSVLSVLSNDPDDDPVSLQVSLCVVLVWHKDKAAQQKDKAFDDPVQAQDDDDDPPGADPPPRHDDDGTDIGRHQDMDMDTDPDDPVSVVCCPVPHSSVRNSVRSVVSRDDD

InterPro domains:
  IPR010272 Type VI secretion system TssF [PF05947] (5-79)
  IPR010732 Type VI secretion, TssG-like [PF06996] (146-408)
  IPR010732 Type VI secretion, TssG-like [PTHR35564] (141-408)
  IPR010732 Type VI secretion, TssG-like [TIGR03347] (147-408)

pLDDT: mean 74.44, std 21.66, range [20.52, 95.88]

Secondary structure (DSSP, 8-state):
---GGGHHHHHHHHHHHHHS-TTSHHHHHHHHTEEEEEEEEEEEE--SSSS--EEEEEEEEEEE-GGGGTTS-HHHHHHHHHTTS--------------------SSSSS-----------------------PPPTTHHHHHHH-GGG--HHHHHHHHHTT---SS-TT--SSGGGSSEEEEE----S--SSSEEEEEE--TTS-EEEEESSSSS-STT-SS-HHHHHHHHHHHHHH---HHHHHHHHHHHHHHHHHHHHHHHH-HHHHTT-TT--HHHHHHHHHTT--SHHHHHSSSS-HHHHHHTHHHHT-SS--HHHHHHHHHHHH-S-EEEE----EEEEPPTTTS-----STTSPPTTTTPPPSSEEEESTT--EEEE-S--HHHHHHTSTTSHHHHHHHHHHHHS---